Protein AF-A0A8R1IIX2-F1 (afdb_monomer_lite)

Organism: Caenorhabditis japonica (NCBI:txid281687)

Radius of gyration: 44.43 Å; chains: 1; bounding box: 89×77×137 Å

Structure (mmCIF, N/CA/C/O backbone):
data_AF-A0A8R1IIX2-F1
#
_entry.id   AF-A0A8R1IIX2-F1
#
loop_
_atom_site.group_PDB
_atom_site.id
_atom_site.type_symbol
_atom_site.label_atom_id
_atom_site.label_alt_id
_atom_site.label_comp_id
_atom_site.label_asym_id
_atom_site.label_entity_id
_atom_site.label_seq_id
_atom_site.pdbx_PDB_ins_code
_atom_site.Cartn_x
_atom_site.Cartn_y
_atom_site.Cartn_z
_atom_site.occupancy
_atom_site.B_iso_or_equiv
_atom_site.auth_seq_id
_atom_site.auth_comp_id
_atom_site.auth_asym_id
_atom_site.auth_atom_id
_atom_site.pdbx_PDB_model_num
ATOM 1 N N . MET A 1 1 ? -33.739 19.096 80.288 1.00 39.00 1 MET A N 1
ATOM 2 C CA . MET A 1 1 ? -35.092 18.681 80.718 1.00 39.00 1 MET A CA 1
ATOM 3 C C . MET A 1 1 ? -35.278 19.238 82.117 1.00 39.00 1 MET A C 1
ATOM 5 O O . MET A 1 1 ? -34.364 19.067 82.912 1.00 39.00 1 MET A O 1
ATOM 9 N N . LYS A 1 2 ? -36.347 20.003 82.364 1.00 39.97 2 LYS A N 1
ATOM 10 C CA . LYS A 1 2 ? -36.653 20.558 83.693 1.00 39.97 2 LYS A CA 1
ATOM 11 C C . LYS A 1 2 ? -37.083 19.410 84.621 1.00 39.97 2 LYS A C 1
ATOM 13 O O . LYS A 1 2 ? -37.755 18.491 84.154 1.00 39.97 2 LYS A O 1
ATOM 18 N N . SER A 1 3 ? -36.649 19.446 85.878 1.00 54.16 3 SER A N 1
ATOM 19 C CA . SER A 1 3 ? -36.977 18.450 86.903 1.00 54.16 3 SER A CA 1
ATOM 20 C C . SER A 1 3 ? -38.491 18.389 87.139 1.00 54.16 3 SER A C 1
ATOM 22 O O . SER A 1 3 ? -39.183 19.403 87.072 1.00 54.16 3 SER A O 1
ATOM 24 N N . SER A 1 4 ? -39.023 17.192 87.399 1.00 59.62 4 SER A N 1
ATOM 25 C CA . SER A 1 4 ? -40.440 17.025 87.754 1.00 59.62 4 SER A CA 1
ATOM 26 C C . SER A 1 4 ? -40.727 17.735 89.089 1.00 59.62 4 SER A C 1
ATOM 28 O O . SER A 1 4 ? -40.102 17.361 90.087 1.00 59.62 4 SER A O 1
ATOM 30 N N . PRO A 1 5 ? -41.676 18.690 89.152 1.00 67.56 5 PRO A N 1
ATOM 31 C CA . PRO A 1 5 ? -41.885 19.554 90.322 1.00 67.56 5 PRO A CA 1
ATOM 32 C C . PRO A 1 5 ? -42.318 18.795 91.588 1.00 67.56 5 PRO A C 1
ATOM 34 O O . PRO A 1 5 ? -42.125 19.279 92.694 1.00 67.56 5 PRO A O 1
ATOM 37 N N . HIS A 1 6 ? -42.835 17.572 91.447 1.00 75.44 6 HIS A N 1
ATOM 38 C CA . HIS A 1 6 ? -43.377 16.785 92.561 1.00 75.44 6 HIS A CA 1
ATOM 39 C C . HIS A 1 6 ? -42.350 15.920 93.320 1.00 75.44 6 HIS A C 1
ATOM 41 O O . HIS A 1 6 ? -42.716 15.264 94.292 1.00 75.44 6 HIS A O 1
ATOM 47 N N . ARG A 1 7 ? -41.072 15.875 92.907 1.00 79.69 7 ARG A N 1
ATOM 48 C CA . ARG A 1 7 ? -40.047 15.026 93.560 1.00 79.69 7 ARG A CA 1
ATOM 49 C C . ARG A 1 7 ? -39.812 15.346 95.047 1.00 79.69 7 ARG A C 1
ATOM 51 O O . ARG A 1 7 ? -39.809 14.392 95.823 1.00 79.69 7 ARG A O 1
ATOM 58 N N . PRO A 1 8 ? -39.678 16.620 95.468 1.00 80.44 8 PRO A N 1
ATOM 59 C CA . PRO A 1 8 ? -39.506 16.957 96.884 1.00 80.44 8 PRO A CA 1
ATOM 60 C C . PRO A 1 8 ? -40.723 16.554 97.727 1.00 80.44 8 PRO A C 1
ATOM 62 O O . PRO A 1 8 ? -40.580 16.022 98.825 1.00 80.44 8 PRO A O 1
ATOM 65 N N . SER A 1 9 ? -41.933 16.726 97.181 1.00 84.25 9 SER A N 1
ATOM 66 C CA . SER A 1 9 ? -43.183 16.336 97.844 1.00 84.25 9 SER A CA 1
ATOM 67 C C . SER A 1 9 ? -43.301 14.817 98.013 1.00 84.25 9 SER A C 1
ATOM 69 O O . SER A 1 9 ? -43.759 14.352 99.054 1.00 84.25 9 SER A O 1
ATOM 71 N N . ILE A 1 10 ? -42.856 14.033 97.022 1.00 84.81 10 ILE A N 1
ATOM 72 C CA . ILE A 1 10 ? -42.797 12.566 97.123 1.00 84.81 10 ILE A CA 1
ATOM 73 C C . ILE A 1 10 ? -41.802 12.141 98.209 1.00 84.81 10 ILE A C 1
ATOM 75 O O . ILE A 1 10 ? -42.107 11.236 98.982 1.00 84.81 10 ILE A O 1
ATOM 79 N N . GLU A 1 11 ? -40.635 12.786 98.287 1.00 84.31 11 GLU A N 1
ATOM 80 C CA . GLU A 1 11 ? -39.613 12.470 99.290 1.00 84.31 11 GLU A CA 1
ATOM 81 C C . GLU A 1 11 ? -40.092 12.750 100.717 1.00 84.31 11 GLU A C 1
ATOM 83 O O . GLU A 1 11 ? -39.952 11.891 101.587 1.00 84.31 11 GLU A O 1
ATOM 88 N N . LEU A 1 12 ? -40.719 13.908 100.940 1.00 85.06 12 LEU A N 1
ATOM 89 C CA . LEU A 1 12 ? -41.271 14.286 102.240 1.00 85.06 12 LEU A CA 1
ATOM 90 C C . LEU A 1 12 ? -42.354 13.303 102.707 1.00 85.06 12 LEU A C 1
ATOM 92 O O . LEU A 1 12 ? -42.329 12.845 103.848 1.00 85.06 12 LEU A O 1
ATOM 96 N N . LEU A 1 13 ? -43.302 12.960 101.829 1.00 86.75 13 LEU A N 1
ATOM 97 C CA . LEU A 1 13 ? -44.394 12.046 102.171 1.00 86.75 13 LEU A CA 1
ATOM 98 C C . LEU A 1 13 ? -43.898 10.611 102.384 1.00 86.75 13 LEU A C 1
ATOM 100 O O . LEU A 1 13 ? -44.394 9.921 103.271 1.00 86.75 13 LEU A O 1
ATOM 104 N N . PHE A 1 14 ? -42.892 10.175 101.624 1.00 84.94 14 PHE A N 1
ATOM 105 C CA . PHE A 1 14 ? -42.280 8.864 101.814 1.00 84.94 14 PHE A CA 1
ATOM 106 C C . PHE A 1 14 ? -41.492 8.779 103.134 1.00 84.94 14 PHE A C 1
ATOM 108 O O . PHE A 1 14 ? -41.632 7.796 103.856 1.00 84.94 14 PHE A O 1
ATOM 115 N N . LYS A 1 15 ? -40.741 9.829 103.509 1.00 83.69 15 LYS A N 1
ATOM 116 C CA . LYS A 1 15 ? -40.048 9.917 104.813 1.00 83.69 15 LYS A CA 1
ATOM 117 C C . LYS A 1 15 ? -41.010 9.966 106.010 1.00 83.69 15 LYS A C 1
ATOM 119 O O . LYS A 1 15 ? -40.634 9.549 107.096 1.00 83.69 15 LYS A O 1
ATOM 124 N N . ARG A 1 16 ? -42.260 10.404 105.810 1.00 84.44 16 ARG A N 1
ATOM 125 C CA . ARG A 1 16 ? -43.351 10.348 106.807 1.00 84.44 16 ARG A CA 1
ATOM 126 C C . ARG A 1 16 ? -44.047 8.977 106.904 1.00 84.44 16 ARG A C 1
ATOM 128 O O . ARG A 1 16 ? -45.066 8.870 107.575 1.00 84.44 16 ARG A O 1
ATOM 135 N N . GLY A 1 17 ? -43.537 7.944 106.229 1.00 81.56 17 GLY A N 1
ATOM 136 C CA . GLY A 1 17 ? -44.034 6.567 106.340 1.00 81.56 17 GLY A CA 1
ATOM 137 C C . GLY A 1 17 ? -45.196 6.208 105.408 1.00 81.56 17 GLY A C 1
ATOM 138 O O . GLY A 1 17 ? -45.752 5.118 105.521 1.00 81.56 17 GLY A O 1
ATOM 139 N N . LEU A 1 18 ? -45.572 7.079 104.463 1.00 85.00 18 LEU A N 1
ATOM 140 C CA . LEU A 1 18 ? -46.674 6.790 103.545 1.00 85.00 18 LEU A CA 1
ATOM 141 C C . LEU A 1 18 ? -46.284 5.818 102.421 1.00 85.00 18 LEU A C 1
ATOM 143 O O . LEU A 1 18 ? -45.239 5.943 101.779 1.00 85.00 18 LEU A O 1
ATOM 147 N N . GLY A 1 19 ? -47.190 4.883 102.117 1.00 83.06 19 GLY A N 1
ATOM 148 C CA . GLY A 1 19 ? -47.050 3.946 101.002 1.00 83.06 19 GLY A CA 1
ATOM 149 C C . GLY A 1 19 ? -47.134 4.623 99.626 1.00 83.06 19 GLY A C 1
ATOM 150 O O . GLY A 1 19 ? -47.842 5.609 99.428 1.00 83.06 19 GLY A O 1
ATOM 151 N N . SER A 1 20 ? -46.445 4.070 98.621 1.00 84.50 20 SER A N 1
ATOM 152 C CA . SER A 1 20 ? -46.339 4.684 97.282 1.00 84.50 20 SER A CA 1
ATOM 153 C C . SER A 1 20 ? -47.679 4.855 96.547 1.00 84.50 20 SER A C 1
ATOM 155 O O . SER A 1 20 ? -47.812 5.774 95.740 1.00 84.50 20 SER A O 1
ATOM 157 N N . ALA A 1 21 ? -48.672 3.999 96.813 1.00 82.31 21 ALA A N 1
ATOM 158 C CA . ALA A 1 21 ? -50.019 4.133 96.250 1.00 82.31 21 ALA A CA 1
ATOM 159 C C . ALA A 1 21 ? -50.802 5.297 96.888 1.00 82.31 21 ALA A C 1
ATOM 161 O O . ALA A 1 21 ? -51.534 6.006 96.198 1.00 82.31 21 ALA A O 1
ATOM 162 N N . GLU A 1 22 ? -50.594 5.542 98.184 1.00 84.12 22 GLU A N 1
ATOM 163 C CA . GLU A 1 22 ? -51.195 6.664 98.909 1.00 84.12 22 GLU A CA 1
ATOM 164 C C . GLU A 1 22 ? -50.636 8.004 98.419 1.00 84.12 22 GLU A C 1
ATOM 166 O O . GLU A 1 22 ? -51.379 8.940 98.129 1.00 84.12 22 GLU A O 1
ATOM 171 N N . ILE A 1 23 ? -49.311 8.073 98.260 1.00 87.19 23 ILE A N 1
ATOM 172 C CA . ILE A 1 23 ? -48.611 9.266 97.771 1.00 87.19 23 ILE A CA 1
ATOM 173 C C . ILE A 1 23 ? -49.069 9.616 96.347 1.00 87.19 23 ILE A C 1
ATOM 175 O O . ILE A 1 23 ? -49.278 10.789 96.041 1.00 87.19 23 ILE A O 1
ATOM 179 N N . ALA A 1 24 ? -49.273 8.610 95.488 1.00 85.44 24 ALA A N 1
ATOM 180 C CA . ALA A 1 24 ? -49.769 8.806 94.125 1.00 85.44 24 ALA A CA 1
ATOM 181 C C . ALA A 1 24 ? -51.189 9.394 94.093 1.00 85.44 24 ALA A C 1
ATOM 183 O O . ALA A 1 24 ? -51.447 10.301 93.303 1.00 85.44 24 ALA A O 1
ATOM 184 N N . ARG A 1 25 ? -52.081 8.933 94.985 1.00 85.94 25 ARG A N 1
ATOM 185 C CA . ARG A 1 25 ? -53.437 9.486 95.133 1.00 85.94 25 ARG A CA 1
ATOM 186 C C . ARG A 1 25 ? -53.416 10.924 95.656 1.00 85.94 25 ARG A C 1
ATOM 188 O O . ARG A 1 25 ? -54.054 11.784 95.060 1.00 85.94 25 ARG A O 1
ATOM 195 N N . ARG A 1 26 ? -52.644 11.207 96.714 1.00 85.31 26 ARG A N 1
ATOM 196 C CA . ARG A 1 26 ? -52.563 12.548 97.331 1.00 85.31 26 ARG A CA 1
ATOM 197 C C . ARG A 1 26 ? -51.980 13.615 96.414 1.00 85.31 26 ARG A C 1
ATOM 199 O O . ARG A 1 26 ? -52.417 14.756 96.459 1.00 85.31 26 ARG A O 1
ATOM 206 N N . LEU A 1 27 ? -50.987 13.253 95.608 1.00 84.12 27 LEU A N 1
ATOM 207 C CA . LEU A 1 27 ? -50.328 14.187 94.697 1.00 84.12 27 LEU A CA 1
ATOM 208 C C . LEU A 1 27 ? -50.939 14.188 93.285 1.00 84.12 27 LEU A C 1
ATOM 210 O O . LEU A 1 27 ? -50.438 14.915 92.437 1.00 84.12 27 LEU A O 1
ATOM 214 N N . GLN A 1 28 ? -51.978 13.380 93.026 1.00 84.31 28 GLN A N 1
ATOM 215 C CA . GLN A 1 28 ? -52.612 13.203 91.709 1.00 84.31 28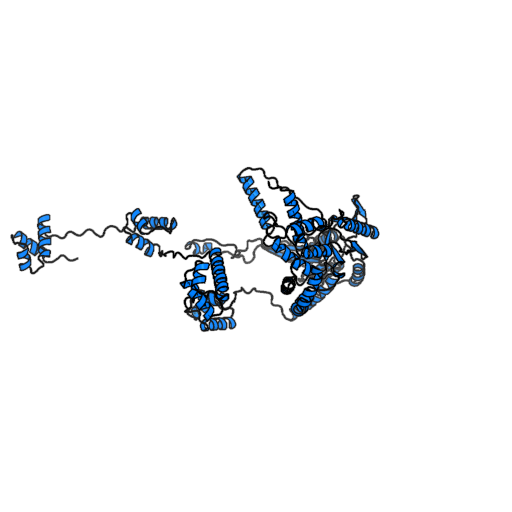 GLN A CA 1
ATOM 216 C C . GLN A 1 28 ? -51.607 12.952 90.566 1.00 84.31 28 GLN A C 1
ATOM 218 O O . GLN A 1 28 ? -51.692 13.522 89.480 1.00 84.31 28 GLN A O 1
ATOM 223 N N . ILE A 1 29 ? -50.629 12.075 90.801 1.00 83.06 29 ILE A N 1
ATOM 224 C CA . ILE A 1 29 ? -49.585 11.727 89.824 1.00 83.06 29 ILE A CA 1
ATOM 225 C C . ILE A 1 29 ? -49.509 10.219 89.609 1.00 83.06 29 ILE A C 1
ATOM 227 O O . ILE A 1 29 ? -49.913 9.428 90.459 1.00 83.06 29 ILE A O 1
ATOM 231 N N . SER A 1 30 ? -48.944 9.800 88.471 1.00 80.69 30 SER A N 1
ATOM 232 C CA . SER A 1 30 ? -48.867 8.375 88.137 1.00 80.69 30 SER A CA 1
ATOM 233 C C . SER A 1 30 ? -48.138 7.570 89.222 1.00 80.69 30 SER A C 1
ATOM 235 O O . SER A 1 30 ? -47.051 7.937 89.688 1.00 80.69 30 SER A O 1
ATOM 237 N N . SER A 1 31 ? -48.700 6.416 89.580 1.00 78.25 31 SER A N 1
ATOM 238 C CA . SER A 1 31 ? -48.116 5.503 90.567 1.00 78.25 31 SER A CA 1
ATOM 239 C C . SER A 1 31 ? -46.761 4.939 90.118 1.00 78.25 31 SER A C 1
ATOM 241 O O . SER A 1 31 ? -45.930 4.588 90.957 1.00 78.25 31 SER A O 1
ATOM 243 N N . SER A 1 32 ? -46.486 4.906 88.810 1.00 77.56 32 SER A N 1
ATOM 244 C CA . SER A 1 32 ? -45.154 4.628 88.257 1.00 77.56 32 SER A CA 1
ATOM 245 C C . SER A 1 32 ? -44.137 5.726 88.570 1.00 77.56 32 SER A C 1
ATOM 247 O O . SER A 1 32 ? -42.996 5.418 88.906 1.00 77.56 32 SER A O 1
ATOM 249 N N . THR A 1 33 ? -44.535 7.001 88.513 1.00 78.31 33 THR A N 1
ATOM 250 C CA . THR A 1 33 ? -43.649 8.130 88.834 1.00 78.31 33 THR A CA 1
ATOM 251 C C . THR A 1 33 ? -43.242 8.083 90.304 1.00 78.31 33 THR A C 1
ATOM 253 O O . THR A 1 33 ? -42.055 8.178 90.609 1.00 78.31 33 THR A O 1
ATOM 256 N N . VAL A 1 34 ? -44.202 7.850 91.205 1.00 82.44 34 VAL A N 1
ATOM 257 C CA . VAL A 1 34 ? -43.934 7.733 92.647 1.00 82.44 34 VAL A CA 1
ATOM 258 C C . VAL A 1 34 ? -43.027 6.545 92.946 1.00 82.44 34 VAL A C 1
ATOM 260 O O . VAL A 1 34 ? -42.025 6.711 93.637 1.00 82.44 34 VAL A O 1
ATOM 263 N N . ARG A 1 35 ? -43.305 5.364 92.375 1.00 82.12 35 ARG A N 1
ATOM 264 C CA . ARG A 1 35 ? -42.457 4.174 92.564 1.00 82.12 35 ARG A CA 1
ATOM 265 C C . ARG A 1 35 ? -41.021 4.395 92.099 1.00 82.12 35 ARG A C 1
ATOM 267 O O . ARG A 1 35 ? -40.097 4.005 92.805 1.00 82.12 35 ARG A O 1
ATOM 274 N N . ASN A 1 36 ? -40.820 5.056 90.961 1.00 78.62 36 ASN A N 1
ATOM 275 C CA . ASN A 1 36 ? -39.481 5.335 90.441 1.00 78.62 36 ASN A CA 1
ATOM 276 C C . ASN A 1 36 ? -38.691 6.299 91.339 1.00 78.62 36 ASN A C 1
ATOM 278 O O . ASN A 1 36 ? -37.487 6.119 91.520 1.00 78.62 36 ASN A O 1
ATOM 282 N N . VAL A 1 37 ? -39.358 7.303 91.918 1.00 80.12 37 VAL A N 1
ATOM 283 C CA . VAL A 1 37 ? -38.728 8.255 92.846 1.00 80.12 37 VAL A CA 1
ATOM 284 C C . VAL A 1 37 ? -38.450 7.595 94.200 1.00 80.12 37 VAL A C 1
ATOM 286 O O . VAL A 1 37 ? -37.336 7.701 94.697 1.00 80.12 37 VAL A O 1
ATOM 289 N N . VAL A 1 38 ? -39.393 6.825 94.751 1.00 82.94 38 VAL A N 1
ATOM 290 C CA . VAL A 1 38 ? -39.204 6.067 96.002 1.00 82.94 38 VAL A CA 1
ATOM 291 C C . VAL A 1 38 ? -38.089 5.027 95.873 1.00 82.94 38 VAL A C 1
ATOM 293 O O . VAL A 1 38 ? -37.267 4.895 96.775 1.00 82.94 38 VAL A O 1
ATOM 296 N N . ALA A 1 39 ? -37.999 4.320 94.744 1.00 81.75 39 ALA A N 1
ATOM 297 C CA . ALA A 1 39 ? -36.899 3.393 94.481 1.00 81.75 39 ALA A CA 1
ATOM 298 C C . ALA A 1 39 ? -35.542 4.113 94.394 1.00 81.75 39 ALA A C 1
ATOM 300 O O . ALA A 1 39 ? -34.527 3.570 94.829 1.00 81.75 39 ALA A O 1
ATOM 301 N N . ALA A 1 40 ? -35.512 5.340 93.861 1.00 74.50 40 ALA A N 1
ATOM 302 C CA . ALA A 1 40 ? -34.307 6.163 93.857 1.00 74.50 40 ALA A CA 1
ATOM 303 C C . ALA A 1 40 ? -33.915 6.613 95.277 1.00 74.50 40 ALA A C 1
ATOM 305 O O . ALA A 1 40 ? -32.749 6.451 95.630 1.00 74.50 40 ALA A O 1
ATOM 306 N N . ILE A 1 41 ? -34.880 7.056 96.096 1.00 81.38 41 ILE A N 1
ATOM 307 C CA . ILE A 1 41 ? -34.666 7.438 97.504 1.00 81.38 41 ILE A CA 1
ATOM 308 C C . ILE A 1 41 ? -34.152 6.244 98.314 1.00 81.38 41 ILE A C 1
ATOM 310 O O . ILE A 1 41 ? -33.131 6.357 98.980 1.00 81.38 41 ILE A O 1
ATOM 314 N N . LYS A 1 42 ? -34.781 5.066 98.201 1.00 81.94 42 LYS A N 1
ATOM 315 C CA . LYS A 1 42 ? -34.324 3.842 98.888 1.00 81.94 42 LYS A CA 1
ATOM 316 C C . LYS A 1 42 ? -32.896 3.442 98.512 1.00 81.94 42 LYS A C 1
ATOM 318 O O . LYS A 1 42 ? -32.199 2.847 99.321 1.00 81.94 42 LYS A O 1
ATOM 323 N N . LYS A 1 43 ? -32.466 3.740 97.282 1.00 76.75 43 LYS A N 1
ATOM 324 C CA . LYS A 1 43 ? -31.140 3.363 96.780 1.00 76.75 43 LYS A CA 1
ATOM 325 C C . LYS A 1 43 ? -30.044 4.384 97.112 1.00 76.75 43 LYS A C 1
ATOM 327 O O . LYS A 1 43 ? -28.878 4.009 97.103 1.00 76.75 43 LYS A O 1
ATOM 332 N N . ARG A 1 44 ? -30.383 5.664 97.307 1.00 73.31 44 ARG A N 1
ATOM 333 C CA . ARG A 1 44 ? -29.397 6.764 97.388 1.00 73.31 44 ARG A CA 1
ATOM 334 C C . ARG A 1 44 ? -29.574 7.721 98.570 1.00 73.31 44 ARG A C 1
ATOM 336 O O . ARG A 1 44 ? -28.688 8.529 98.795 1.00 73.31 44 ARG A O 1
ATOM 343 N N . GLY A 1 45 ? -30.680 7.643 99.305 1.00 73.00 45 GLY A N 1
ATOM 344 C CA . GLY A 1 45 ? -30.979 8.503 100.457 1.00 73.00 45 GLY A CA 1
ATOM 345 C C . GLY A 1 45 ? -31.718 9.811 100.134 1.00 73.00 45 GLY A C 1
ATOM 346 O O . GLY A 1 45 ? -32.288 10.409 101.047 1.00 73.00 45 GLY A O 1
ATOM 347 N N . ASP A 1 46 ? -31.782 10.224 98.861 1.00 74.56 46 ASP A N 1
ATOM 348 C CA . ASP A 1 46 ? -32.451 11.456 98.409 1.00 74.56 46 ASP A CA 1
ATOM 349 C C . ASP A 1 46 ? -33.212 11.282 97.073 1.00 74.56 46 ASP A C 1
ATOM 351 O O . ASP A 1 46 ? -33.069 10.272 96.371 1.00 74.56 46 ASP A O 1
ATOM 355 N N . ALA A 1 47 ? -34.049 12.262 96.706 1.00 69.81 47 ALA A N 1
ATOM 356 C CA . ALA A 1 47 ? -34.794 12.271 95.440 1.00 69.81 47 ALA A CA 1
ATOM 357 C C . ALA A 1 47 ? -34.092 13.015 94.283 1.00 69.81 47 ALA A C 1
ATOM 359 O O . ALA A 1 47 ? -34.729 13.292 93.250 1.00 69.81 47 ALA A O 1
ATOM 360 N N . SER A 1 48 ? -32.802 13.342 94.415 1.00 68.50 48 SER A N 1
ATOM 361 C CA . SER A 1 48 ? -32.068 14.169 93.452 1.00 68.50 48 SER A CA 1
ATOM 362 C C . SER A 1 48 ? -31.954 13.516 92.059 1.00 68.50 48 SER A C 1
ATOM 364 O O . SER A 1 48 ? -31.946 12.288 91.880 1.00 68.50 48 SER A O 1
ATOM 366 N N . GLU A 1 49 ? -31.934 14.340 91.002 1.00 62.56 49 GLU A N 1
ATOM 367 C CA . GLU A 1 49 ? -31.730 13.853 89.633 1.00 62.56 49 GLU A CA 1
ATOM 368 C C . GLU A 1 49 ? -30.252 13.607 89.333 1.00 62.56 49 GLU A C 1
ATOM 370 O O . GLU A 1 49 ? -29.424 14.509 89.393 1.00 62.56 49 GLU A O 1
ATOM 375 N N . VAL A 1 50 ? -29.935 12.393 88.877 1.00 59.00 50 VAL A N 1
ATOM 376 C CA . VAL A 1 50 ? -28.643 12.114 88.244 1.00 59.00 50 VAL A CA 1
ATOM 377 C C . VAL A 1 50 ? -28.675 12.692 86.836 1.00 59.00 50 VAL A C 1
ATOM 379 O O . VAL A 1 50 ? -29.482 12.264 86.003 1.00 59.00 50 VAL A O 1
ATOM 382 N N . LYS A 1 51 ? -27.767 13.633 86.546 1.00 49.31 51 LYS A N 1
ATOM 383 C CA . LYS A 1 51 ? -27.451 14.022 85.167 1.00 49.31 51 LYS A CA 1
ATOM 384 C C . LYS A 1 51 ? -27.057 12.754 84.410 1.00 49.31 51 LYS A C 1
ATOM 386 O O . LYS A 1 51 ? -25.997 12.186 84.659 1.00 49.31 51 LYS A O 1
ATOM 391 N N . LYS A 1 52 ? -27.909 12.296 83.486 1.00 46.75 52 LYS A N 1
ATOM 392 C CA . LYS A 1 52 ? -27.526 11.235 82.548 1.00 46.75 52 LYS A CA 1
ATOM 393 C C . LYS A 1 52 ? -26.280 11.711 81.805 1.00 46.75 52 LYS A C 1
ATOM 395 O O . LYS A 1 52 ? -26.302 12.777 81.186 1.00 46.75 52 LYS A O 1
ATOM 400 N N . SER A 1 53 ? -25.204 10.936 81.899 1.00 40.19 53 SER A N 1
ATOM 401 C CA . SER A 1 53 ? -23.996 11.143 81.112 1.00 40.19 53 SER A CA 1
ATOM 402 C C . SER A 1 53 ? -24.368 11.213 79.629 1.00 40.19 53 SER A C 1
ATOM 404 O O . SER A 1 53 ? -25.238 10.485 79.142 1.00 40.19 53 SER A O 1
ATOM 406 N N . GLY A 1 54 ? -23.768 12.174 78.928 1.00 44.12 54 GLY A N 1
ATOM 407 C CA . GLY A 1 54 ? -24.048 12.446 77.525 1.00 44.12 54 GLY A CA 1
ATOM 408 C C . GLY A 1 54 ? -23.877 11.220 76.622 1.00 44.12 54 GLY A C 1
ATOM 409 O O . GLY A 1 54 ? -23.198 10.249 76.950 1.00 44.12 54 GLY A O 1
ATOM 410 N N . ARG A 1 55 ? -24.516 11.309 75.452 1.00 39.19 55 ARG A N 1
ATOM 411 C CA . ARG A 1 55 ? -24.487 10.345 74.343 1.00 39.19 55 ARG A CA 1
ATOM 412 C C . ARG A 1 55 ? -23.086 9.721 74.157 1.00 39.19 55 ARG A C 1
ATOM 414 O O . ARG A 1 55 ? -22.111 10.473 74.132 1.00 39.19 55 ARG A O 1
ATOM 421 N N . PRO A 1 56 ? -22.966 8.392 73.966 1.00 41.09 56 PRO A N 1
ATOM 422 C CA . PRO A 1 56 ? -21.666 7.745 73.792 1.00 41.09 56 PRO A CA 1
ATOM 423 C C . PRO A 1 56 ? -20.871 8.376 72.637 1.00 41.09 56 PRO A C 1
ATOM 425 O O . PRO A 1 56 ? -21.445 8.741 71.605 1.00 41.09 56 PRO A O 1
ATOM 428 N N . ARG A 1 57 ? -19.549 8.515 72.839 1.00 45.03 57 ARG A N 1
ATOM 429 C CA . ARG A 1 57 ? -18.579 9.109 71.899 1.00 45.03 57 ARG A CA 1
ATOM 430 C C . ARG A 1 57 ? -18.840 8.628 70.467 1.00 45.03 57 ARG A C 1
ATOM 432 O O . ARG A 1 57 ? -18.957 7.432 70.209 1.00 45.03 57 ARG A O 1
ATOM 439 N N . SER A 1 58 ? -18.925 9.563 69.520 1.00 50.41 58 SER A N 1
ATOM 440 C CA . SER A 1 58 ? -19.220 9.241 68.125 1.00 50.41 58 SER A CA 1
ATOM 441 C C . SER A 1 58 ? -18.149 8.320 67.532 1.00 50.41 58 SER A C 1
ATOM 443 O O . SER A 1 58 ? -16.989 8.704 67.398 1.00 50.41 58 SER A O 1
ATOM 445 N N . VAL A 1 59 ? -18.561 7.140 67.080 1.00 61.62 59 VAL A N 1
ATOM 446 C CA . VAL A 1 59 ? -17.716 6.142 66.399 1.00 61.62 59 VAL A CA 1
ATOM 447 C C . VAL A 1 59 ? -17.201 6.635 65.021 1.00 61.62 59 VAL A C 1
ATOM 449 O O . VAL A 1 59 ? -16.329 6.021 64.402 1.00 61.62 59 VAL A O 1
ATOM 452 N N . ASN A 1 60 ? -17.692 7.785 64.534 1.00 65.62 60 ASN A N 1
ATOM 453 C CA . ASN A 1 60 ? -17.311 8.404 63.260 1.00 65.62 60 ASN A CA 1
ATOM 454 C C . ASN A 1 60 ? -16.052 9.303 63.359 1.00 65.62 60 ASN A C 1
ATOM 456 O O . ASN A 1 60 ? -16.103 10.508 63.085 1.00 65.62 60 ASN A O 1
ATOM 460 N N . THR A 1 61 ? -14.914 8.715 63.739 1.00 73.19 61 THR A N 1
ATOM 461 C CA . THR A 1 61 ? -13.619 9.420 63.802 1.00 73.19 61 THR A CA 1
ATOM 462 C C . THR A 1 61 ? -12.940 9.524 62.430 1.00 73.19 61 THR A C 1
ATOM 464 O O . THR A 1 61 ? -13.214 8.741 61.515 1.00 73.19 61 THR A O 1
ATOM 467 N N . ARG A 1 62 ? -11.994 10.466 62.283 1.00 75.00 62 ARG A N 1
ATOM 468 C CA . ARG A 1 62 ? -11.171 10.625 61.067 1.00 75.00 62 ARG A CA 1
ATOM 469 C C . ARG A 1 62 ? -10.432 9.329 60.697 1.00 75.00 62 ARG A C 1
ATOM 471 O O . ARG A 1 62 ? -10.380 8.980 59.518 1.00 75.00 62 ARG A O 1
ATOM 478 N N . ASN A 1 63 ? -9.948 8.586 61.695 1.00 77.69 63 ASN A N 1
ATOM 479 C CA . ASN A 1 63 ? -9.285 7.294 61.501 1.00 77.69 63 ASN A CA 1
ATOM 480 C C . ASN A 1 63 ? -10.258 6.221 61.003 1.00 77.69 63 ASN A C 1
ATOM 482 O O . ASN A 1 63 ? -9.959 5.542 60.022 1.00 77.69 63 ASN A O 1
ATOM 486 N N . THR A 1 64 ? -11.456 6.126 61.590 1.00 78.06 64 THR A N 1
ATOM 487 C CA . THR A 1 64 ? -12.494 5.189 61.130 1.00 78.06 64 THR A CA 1
ATOM 488 C C . THR A 1 64 ? -12.869 5.455 59.667 1.00 78.06 64 THR A C 1
ATOM 490 O O . THR A 1 64 ? -12.935 4.520 58.865 1.00 78.06 64 THR A O 1
ATOM 493 N N . ARG A 1 65 ? -13.025 6.730 59.269 1.00 82.00 65 ARG A N 1
ATOM 494 C CA . ARG A 1 65 ? -13.281 7.111 57.863 1.00 82.00 65 ARG A CA 1
ATOM 495 C C . ARG A 1 65 ? -12.127 6.717 56.941 1.00 82.00 65 ARG A C 1
ATOM 497 O O . ARG A 1 65 ? -12.368 6.198 55.852 1.00 82.00 65 ARG A O 1
ATOM 504 N N . ALA A 1 66 ? -10.882 6.934 57.368 1.00 83.12 66 ALA A N 1
ATOM 505 C CA . ALA A 1 66 ? -9.697 6.584 56.588 1.00 83.12 66 ALA A CA 1
ATOM 506 C C . ALA A 1 66 ? -9.560 5.065 56.381 1.00 83.12 66 ALA A C 1
ATOM 508 O O . ALA A 1 66 ? -9.261 4.625 55.269 1.00 83.12 66 ALA A O 1
ATOM 509 N N . ILE A 1 67 ? -9.834 4.261 57.415 1.00 83.81 67 ILE A N 1
ATOM 510 C CA . ILE A 1 67 ? -9.797 2.793 57.347 1.00 83.81 67 ILE A CA 1
ATOM 511 C C . ILE A 1 67 ? -10.885 2.268 56.404 1.00 83.81 67 ILE A C 1
ATOM 513 O O . ILE A 1 67 ? -10.585 1.471 55.512 1.00 83.81 67 ILE A O 1
ATOM 517 N N . ILE A 1 68 ? -12.124 2.755 56.543 1.00 82.94 68 ILE A N 1
ATOM 518 C CA . ILE A 1 68 ? -13.241 2.391 55.656 1.00 82.94 68 ILE A CA 1
ATOM 519 C C . ILE A 1 68 ? -12.902 2.745 54.202 1.00 82.94 68 ILE A C 1
ATOM 521 O O . ILE A 1 68 ? -13.040 1.903 53.314 1.00 82.94 68 ILE A O 1
ATOM 525 N N . LYS A 1 69 ? -12.369 3.949 53.951 1.00 83.25 69 LYS A N 1
ATOM 526 C CA . LYS A 1 69 ? -11.962 4.385 52.607 1.00 83.25 69 LYS A CA 1
ATOM 527 C C . LYS A 1 69 ? -10.872 3.486 52.011 1.00 83.25 69 LYS A C 1
ATOM 529 O O . LYS A 1 69 ? -11.004 3.062 50.867 1.00 83.25 69 LYS A O 1
ATOM 534 N N . LYS A 1 70 ? -9.824 3.154 52.777 1.00 84.56 70 LYS A N 1
ATOM 535 C CA . LYS A 1 70 ? -8.742 2.257 52.321 1.00 84.56 70 LYS A CA 1
ATOM 536 C C . LYS A 1 70 ? -9.251 0.845 52.010 1.00 84.56 70 LYS A C 1
ATOM 538 O O . LYS A 1 70 ? -8.824 0.261 51.018 1.00 84.56 70 LYS A O 1
ATOM 543 N N . ARG A 1 71 ? -10.172 0.302 52.818 1.00 83.44 71 ARG A N 1
ATOM 544 C CA . ARG A 1 71 ? -10.756 -1.032 52.585 1.00 83.44 71 ARG A CA 1
ATOM 545 C C . ARG A 1 71 ? -11.607 -1.081 51.317 1.00 83.44 71 ARG A C 1
ATOM 547 O O . ARG A 1 71 ? -11.462 -2.027 50.554 1.00 83.44 71 ARG A O 1
ATOM 554 N N . ILE A 1 72 ? -12.420 -0.052 51.067 1.00 81.94 72 ILE A N 1
ATOM 555 C CA . ILE A 1 72 ? -13.232 0.044 49.841 1.00 81.94 72 ILE A CA 1
ATOM 556 C C . ILE A 1 72 ? -12.346 0.167 48.597 1.00 81.94 72 ILE A C 1
ATOM 558 O O . ILE A 1 72 ? -12.631 -0.467 47.592 1.00 81.94 72 ILE A O 1
ATOM 562 N N . ILE A 1 73 ? -11.258 0.944 48.664 1.00 78.44 73 ILE A N 1
ATOM 563 C CA . ILE A 1 73 ? -10.317 1.076 47.538 1.00 78.44 73 ILE A CA 1
ATOM 564 C C . ILE A 1 73 ? -9.612 -0.254 47.236 1.00 78.44 73 ILE A C 1
ATOM 566 O O . ILE A 1 73 ? -9.382 -0.564 46.073 1.00 78.44 73 ILE A O 1
ATOM 570 N N . ARG A 1 74 ? -9.268 -1.044 48.262 1.00 78.81 74 ARG A N 1
ATOM 571 C CA . ARG A 1 74 ? -8.627 -2.357 48.071 1.00 78.81 74 ARG A CA 1
ATOM 572 C C . ARG A 1 74 ? -9.574 -3.424 47.528 1.00 78.81 74 ARG A C 1
ATOM 574 O O . ARG A 1 74 ? -9.122 -4.302 46.805 1.00 78.81 74 ARG A O 1
ATOM 581 N N . ASN A 1 75 ? -10.843 -3.401 47.925 1.00 78.50 75 ASN A N 1
ATOM 582 C CA . ASN A 1 75 ? -11.838 -4.373 47.488 1.00 78.50 75 ASN A CA 1
ATOM 583 C C . ASN A 1 75 ? -13.221 -3.712 47.459 1.00 78.50 75 ASN A C 1
ATOM 585 O O . ASN A 1 75 ? -13.889 -3.575 48.487 1.00 78.50 75 ASN A O 1
ATOM 589 N N . ASP A 1 76 ? -13.649 -3.311 46.268 1.00 70.94 76 ASP A N 1
ATOM 590 C CA . ASP A 1 76 ? -14.929 -2.645 46.025 1.00 70.94 76 ASP A CA 1
ATOM 591 C C . ASP A 1 76 ? -16.136 -3.606 46.085 1.00 70.94 76 ASP A C 1
ATOM 593 O O . ASP A 1 76 ? -17.281 -3.157 46.166 1.00 70.94 76 ASP A O 1
ATOM 597 N N . GLY A 1 77 ? -15.891 -4.921 46.131 1.00 70.25 77 GLY A N 1
ATOM 598 C CA . GLY A 1 77 ? -16.891 -5.974 46.329 1.00 70.25 77 GLY A CA 1
ATOM 599 C C . GLY A 1 77 ? -17.178 -6.330 47.795 1.00 70.25 77 GLY A C 1
ATOM 600 O O . GLY A 1 77 ? -17.999 -7.213 48.063 1.00 70.25 77 GLY A O 1
ATOM 601 N N . LEU A 1 78 ? -16.519 -5.685 48.765 1.00 76.69 78 LEU A N 1
ATOM 602 C CA . LEU A 1 78 ? -16.661 -6.019 50.186 1.00 76.69 78 LEU A CA 1
ATOM 603 C C . LEU A 1 78 ? -18.041 -5.608 50.737 1.00 76.69 78 LEU A C 1
ATOM 605 O O . LEU A 1 78 ? -18.466 -4.459 50.604 1.00 76.69 78 LEU A O 1
ATOM 609 N N . SER A 1 79 ? -18.741 -6.522 51.420 1.00 80.19 79 SER A N 1
ATOM 610 C CA . SER A 1 79 ? -20.058 -6.205 51.988 1.00 80.19 79 SER A CA 1
ATOM 611 C C . SER A 1 79 ? -19.952 -5.246 53.183 1.00 80.19 79 SER A C 1
ATOM 613 O O . SER A 1 79 ? -19.076 -5.381 54.042 1.00 80.19 79 SER A O 1
ATOM 615 N N . LEU A 1 80 ? -20.896 -4.301 53.283 1.00 80.50 80 LEU A N 1
ATOM 616 C CA . LEU A 1 80 ? -20.969 -3.362 54.413 1.00 80.50 80 LEU A CA 1
ATOM 617 C C . LEU A 1 80 ? -21.138 -4.084 55.761 1.00 80.50 80 LEU A C 1
ATOM 619 O O . LEU A 1 80 ? -20.631 -3.605 56.769 1.00 80.50 80 LEU A O 1
ATOM 623 N N . ASN A 1 81 ? 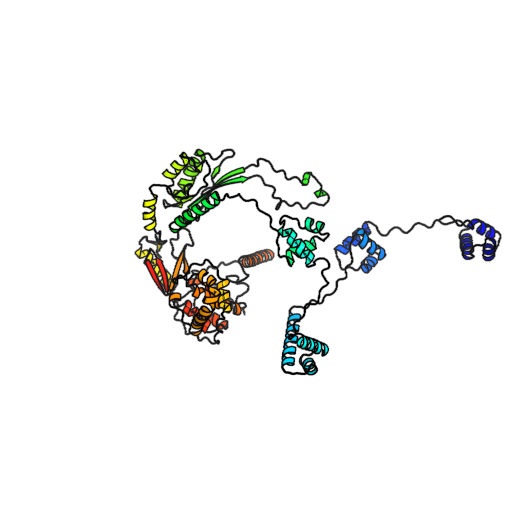-21.800 -5.247 55.776 1.00 79.44 81 ASN A N 1
ATOM 624 C CA . ASN A 1 81 ? -21.966 -6.073 56.977 1.00 79.44 81 ASN A CA 1
ATOM 625 C C . ASN A 1 81 ? -20.633 -6.652 57.452 1.00 79.44 81 ASN A C 1
ATOM 627 O O . ASN A 1 81 ? -20.308 -6.569 58.632 1.00 79.44 81 ASN A O 1
ATOM 631 N N . ARG A 1 82 ? -19.838 -7.190 56.521 1.00 81.44 82 ARG A N 1
ATOM 632 C CA . ARG A 1 82 ? -18.513 -7.737 56.829 1.00 81.44 82 ARG A CA 1
ATOM 633 C C . ARG A 1 82 ? -17.573 -6.634 57.306 1.00 81.44 82 ARG A C 1
ATOM 635 O O . ARG A 1 82 ? -16.828 -6.829 58.258 1.00 81.44 82 ARG A O 1
ATOM 642 N N . MET A 1 83 ? -17.664 -5.454 56.693 1.00 82.75 83 MET A N 1
ATOM 643 C CA . MET A 1 83 ? -16.889 -4.282 57.094 1.00 82.75 83 MET A CA 1
ATOM 644 C C . MET A 1 83 ? -17.258 -3.785 58.496 1.00 82.75 83 MET A C 1
ATOM 646 O O . MET A 1 83 ? -16.365 -3.455 59.267 1.00 82.75 83 MET A O 1
ATOM 650 N N . ALA A 1 84 ? -18.551 -3.761 58.827 1.00 82.38 84 ALA A N 1
ATOM 651 C CA . ALA A 1 84 ? -19.057 -3.379 60.143 1.00 82.38 84 ALA A CA 1
ATOM 652 C C . ALA A 1 84 ? -18.601 -4.356 61.239 1.00 82.38 84 ALA A C 1
ATOM 654 O O . ALA A 1 84 ? -18.034 -3.928 62.241 1.00 82.38 84 ALA A O 1
ATOM 655 N N . SER A 1 85 ? -18.757 -5.662 60.993 1.00 81.62 85 SER A N 1
ATOM 656 C CA . SER A 1 85 ? -18.322 -6.731 61.902 1.00 81.62 85 SER A CA 1
ATOM 657 C C . SER A 1 85 ? -16.817 -6.672 62.182 1.00 81.62 85 SER A C 1
ATOM 659 O O . SER A 1 85 ? -16.409 -6.630 63.336 1.00 81.62 85 SER A O 1
ATOM 661 N N . GLN A 1 86 ? -15.985 -6.550 61.143 1.00 80.06 86 GLN A N 1
ATOM 662 C CA . GLN A 1 86 ? -14.524 -6.496 61.290 1.00 80.06 86 GLN A CA 1
ATOM 663 C C . GLN A 1 86 ? -13.991 -5.215 61.942 1.00 80.06 86 GLN A C 1
ATOM 665 O O . GLN A 1 86 ? -12.808 -5.149 62.266 1.00 80.06 86 GLN A O 1
ATOM 670 N N . LEU A 1 87 ? -14.797 -4.158 62.014 1.00 77.94 87 LEU A N 1
ATOM 671 C CA . LEU A 1 87 ? -14.416 -2.896 62.645 1.00 77.94 87 LEU A CA 1
ATOM 672 C C . LEU A 1 87 ? -15.040 -2.743 64.038 1.00 77.94 87 LEU A C 1
ATOM 674 O O . LEU A 1 87 ? -14.731 -1.767 64.710 1.00 77.94 87 LEU A O 1
ATOM 678 N N . GLY A 1 88 ? -15.911 -3.667 64.464 1.00 77.19 88 GLY A N 1
ATOM 679 C CA . GLY A 1 88 ? -16.630 -3.562 65.735 1.00 77.19 88 GLY A CA 1
ATOM 680 C C . GLY A 1 88 ? -17.575 -2.357 65.800 1.00 77.19 88 GLY A C 1
ATOM 681 O O . GLY A 1 88 ? -17.816 -1.814 66.872 1.00 77.19 88 GLY A O 1
ATOM 682 N N . ILE A 1 89 ? -18.086 -1.893 64.654 1.00 82.00 89 ILE A N 1
ATOM 683 C CA . ILE A 1 89 ? -18.929 -0.691 64.556 1.00 82.00 89 ILE A CA 1
ATOM 684 C C . ILE A 1 89 ? -20.283 -1.021 63.937 1.00 82.00 89 ILE A C 1
ATOM 686 O O . ILE A 1 89 ? -20.401 -1.906 63.091 1.00 82.00 89 ILE A O 1
ATOM 690 N N . ALA A 1 90 ? -21.320 -0.269 64.312 1.00 78.06 90 ALA A N 1
ATOM 691 C CA . ALA A 1 90 ? -22.657 -0.476 63.768 1.00 78.06 90 ALA A CA 1
ATOM 692 C C . ALA A 1 90 ? -22.685 -0.304 62.235 1.00 78.06 90 ALA A C 1
ATOM 694 O O . ALA A 1 90 ? -22.120 0.645 61.680 1.00 78.06 90 ALA A O 1
ATOM 695 N N . ARG A 1 91 ? -23.416 -1.189 61.543 1.00 83.75 91 ARG A N 1
ATOM 696 C CA . ARG A 1 91 ? -23.618 -1.140 60.081 1.00 83.75 91 ARG A CA 1
ATOM 697 C C . ARG A 1 91 ? -24.143 0.219 59.610 1.00 83.75 91 ARG A C 1
ATOM 699 O O . ARG A 1 91 ? -23.708 0.712 58.571 1.00 83.75 91 ARG A O 1
ATOM 706 N N . SER A 1 92 ? -25.048 0.828 60.375 1.00 80.69 92 SER A N 1
ATOM 707 C CA . SER A 1 92 ? -25.606 2.157 60.101 1.00 80.69 92 SER A CA 1
ATOM 708 C C . SER A 1 92 ? -24.528 3.246 60.070 1.00 80.69 92 SER A C 1
ATOM 710 O O . SER A 1 92 ? -24.578 4.131 59.217 1.00 80.69 92 SER A O 1
ATOM 712 N N . THR A 1 93 ? -23.505 3.146 60.923 1.00 81.88 93 THR A N 1
ATOM 713 C CA . THR A 1 93 ? -22.355 4.060 60.946 1.00 81.88 93 THR A CA 1
ATOM 714 C C . THR A 1 93 ? -21.498 3.902 59.694 1.00 81.88 93 THR A C 1
ATOM 716 O O . THR A 1 93 ? -21.191 4.897 59.042 1.00 81.88 93 THR A O 1
ATOM 719 N N . VAL A 1 94 ? -21.175 2.664 59.295 1.00 81.38 94 VAL A N 1
ATOM 720 C CA . VAL A 1 94 ? -20.444 2.399 58.039 1.00 81.38 94 VAL A CA 1
ATOM 721 C C . VAL A 1 94 ? -21.233 2.926 56.844 1.00 81.38 94 VAL A C 1
ATOM 723 O O . VAL A 1 94 ? -20.685 3.607 55.984 1.00 81.38 94 VAL A O 1
ATOM 726 N N . GLN A 1 95 ? -22.540 2.669 56.808 1.00 83.25 95 GLN A N 1
ATOM 727 C CA . GLN A 1 95 ? -23.420 3.132 55.741 1.00 83.25 95 GLN A CA 1
ATOM 728 C C . GLN A 1 95 ? -23.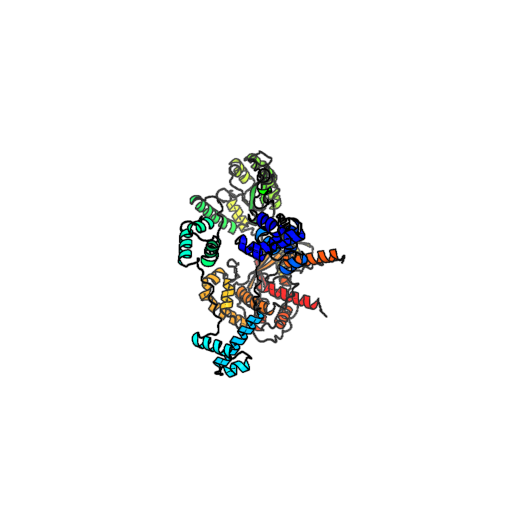494 4.664 55.673 1.00 83.25 95 GLN A C 1
ATOM 730 O O . GLN A 1 95 ? -23.455 5.218 54.575 1.00 83.25 95 GLN A O 1
ATOM 735 N N . SER A 1 96 ? -23.565 5.345 56.820 1.00 81.88 96 SER A N 1
ATOM 736 C CA . SER A 1 96 ? -23.541 6.810 56.894 1.00 81.88 96 SER A CA 1
ATOM 737 C C . SER A 1 96 ? -22.215 7.373 56.381 1.00 81.88 96 SER A C 1
ATOM 739 O O . SER A 1 96 ? -22.226 8.254 55.527 1.00 81.88 96 SER A O 1
ATOM 741 N N . ILE A 1 97 ? -21.076 6.804 56.794 1.00 82.50 97 ILE A N 1
ATOM 742 C CA . ILE A 1 97 ? -19.746 7.213 56.315 1.00 82.50 97 ILE A CA 1
ATOM 743 C C . ILE A 1 97 ? -19.630 7.009 54.798 1.00 82.50 97 ILE A C 1
ATOM 745 O O . ILE A 1 97 ? -19.202 7.902 54.073 1.00 82.50 97 ILE A O 1
ATOM 749 N N . VAL A 1 98 ? -20.052 5.854 54.280 1.00 81.38 98 VAL A N 1
ATOM 750 C CA . VAL A 1 98 ? -19.968 5.549 52.842 1.00 81.38 98 VAL A CA 1
ATOM 751 C C . VAL A 1 98 ? -20.867 6.473 52.013 1.00 81.38 98 VAL A C 1
ATOM 753 O O . VAL A 1 98 ? -20.431 6.985 50.980 1.00 81.38 98 VAL A O 1
ATOM 756 N N . LYS A 1 99 ? -22.101 6.722 52.467 1.00 80.31 99 LYS A N 1
ATOM 757 C CA . LYS A 1 99 ? -23.094 7.525 51.739 1.00 80.31 99 LYS A CA 1
ATOM 758 C C . LYS A 1 99 ? -22.844 9.029 51.855 1.00 80.31 99 LYS A C 1
ATOM 760 O O . LYS A 1 99 ? -22.907 9.726 50.847 1.00 80.31 99 LYS A O 1
ATOM 765 N N . ASN A 1 100 ? -22.596 9.523 53.064 1.00 79.75 100 ASN A N 1
ATOM 766 C CA . ASN A 1 100 ? -22.570 10.953 53.364 1.00 79.75 100 ASN A CA 1
ATOM 767 C C . ASN A 1 100 ? -21.145 11.519 53.287 1.00 79.75 100 ASN A C 1
ATOM 769 O O . ASN A 1 100 ? -20.938 12.533 52.623 1.00 79.75 100 ASN A O 1
ATOM 773 N N . ASP A 1 101 ? -20.161 10.836 53.886 1.00 79.25 101 ASP A N 1
ATOM 774 C CA . ASP A 1 101 ? -18.775 11.330 53.938 1.00 79.25 101 ASP A CA 1
ATOM 775 C C . ASP A 1 101 ? -17.990 10.982 52.660 1.00 79.25 101 ASP A C 1
ATOM 777 O O . ASP A 1 101 ? -17.313 11.834 52.084 1.00 79.25 101 ASP A O 1
ATOM 781 N N . LEU A 1 102 ? -18.085 9.734 52.183 1.00 77.06 102 LEU A N 1
ATOM 782 C CA . LEU A 1 102 ? -17.376 9.264 50.982 1.00 77.06 102 LEU A CA 1
ATOM 783 C C . LEU A 1 102 ? -18.165 9.481 49.682 1.00 77.06 102 LEU A C 1
ATOM 785 O O . LEU A 1 102 ? -17.590 9.356 48.601 1.00 77.06 102 LEU A O 1
ATOM 789 N N . LYS A 1 103 ? -19.460 9.819 49.770 1.00 78.25 103 LYS A N 1
ATOM 790 C CA . LYS A 1 103 ? -20.371 10.039 48.628 1.00 78.25 103 LYS A CA 1
ATOM 791 C C . LYS A 1 103 ? -20.435 8.864 47.638 1.00 78.25 103 LYS A C 1
ATOM 793 O O . LYS A 1 103 ? -20.700 9.058 46.451 1.00 78.25 103 LYS A O 1
ATOM 798 N N . LEU A 1 104 ? -20.223 7.638 48.116 1.00 73.81 104 LEU A N 1
ATOM 799 C CA . LEU A 1 104 ? -20.283 6.421 47.307 1.00 73.81 104 LEU A CA 1
ATOM 800 C C . LEU A 1 104 ? -21.700 5.833 47.328 1.00 73.81 104 LEU A C 1
ATOM 802 O O . LEU A 1 104 ? -22.378 5.816 48.357 1.00 73.81 104 LEU A O 1
ATOM 806 N N . LYS A 1 105 ? -22.162 5.334 46.177 1.00 64.25 105 LYS A N 1
ATOM 807 C CA . LYS A 1 105 ? -23.474 4.686 46.028 1.00 64.25 105 LYS A CA 1
ATOM 808 C C . LYS A 1 105 ? -23.284 3.186 45.835 1.00 64.25 105 LYS A C 1
ATOM 810 O O . LYS A 1 105 ? -22.511 2.778 44.975 1.00 64.25 105 LYS A O 1
ATOM 815 N N . SER A 1 106 ? -24.014 2.365 46.593 1.00 59.56 106 SER A N 1
ATOM 816 C CA . SER A 1 106 ? -24.016 0.918 46.358 1.00 59.56 106 SER A CA 1
ATOM 817 C C . SER A 1 106 ? -24.757 0.626 45.054 1.00 59.56 106 SER A C 1
ATOM 819 O O . SER A 1 106 ? -25.901 1.062 44.902 1.00 59.56 106 SER A O 1
ATOM 821 N N . TYR A 1 107 ? -24.149 -0.130 44.145 1.00 57.06 107 TYR A N 1
ATOM 822 C CA . TYR A 1 107 ? -24.841 -0.658 42.975 1.00 57.06 107 TYR A CA 1
ATOM 823 C C . TYR A 1 107 ? -24.889 -2.183 43.064 1.00 57.06 107 TYR A C 1
ATOM 825 O O . TYR A 1 107 ? -23.921 -2.828 43.460 1.00 57.06 107 TYR A O 1
ATOM 833 N N . LYS A 1 108 ? -26.037 -2.767 42.719 1.00 51.34 108 LYS A N 1
ATOM 834 C CA . LYS A 1 108 ? -26.182 -4.220 42.629 1.00 51.34 108 LYS A CA 1
ATOM 835 C C . LYS A 1 108 ? -25.784 -4.634 41.214 1.00 51.34 108 LYS A C 1
ATOM 837 O O . LYS A 1 108 ? -26.468 -4.261 40.260 1.00 51.34 108 LYS A O 1
ATOM 842 N N . LEU A 1 109 ? -24.697 -5.395 41.079 1.00 49.34 109 LEU A N 1
ATOM 843 C CA . LEU A 1 109 ? -24.350 -6.071 39.827 1.00 49.34 109 LEU A CA 1
ATOM 844 C C . LEU A 1 109 ? -25.530 -6.950 39.405 1.00 49.34 109 LEU A C 1
ATOM 846 O O . LEU A 1 109 ? -25.851 -7.938 40.065 1.00 49.34 109 LEU A O 1
ATOM 850 N N . ARG A 1 110 ? -26.207 -6.588 38.312 1.00 44.84 110 ARG A N 1
ATOM 851 C CA . ARG A 1 110 ? -27.155 -7.495 37.662 1.00 44.84 110 ARG A CA 1
ATOM 852 C C . ARG A 1 110 ? -26.338 -8.491 36.847 1.00 44.84 110 ARG A C 1
ATOM 854 O O . ARG A 1 110 ? -25.631 -8.083 35.930 1.00 44.84 110 ARG A O 1
ATOM 861 N N . ARG A 1 111 ? -26.444 -9.785 37.159 1.00 42.44 111 ARG A N 1
ATOM 862 C CA . ARG A 1 111 ? -25.933 -10.846 36.281 1.00 42.44 111 ARG A CA 1
ATOM 863 C C . ARG A 1 111 ? -26.764 -10.837 34.999 1.00 42.44 111 ARG A C 1
ATOM 865 O O . ARG A 1 111 ? -27.885 -11.333 34.978 1.00 42.44 111 ARG A O 1
ATOM 872 N N . GLY A 1 112 ? -26.245 -10.210 33.951 1.00 42.97 112 GLY A N 1
ATOM 873 C CA . GLY A 1 112 ? -26.753 -10.406 32.601 1.00 42.97 112 GLY A CA 1
ATOM 874 C C . GLY A 1 112 ? -26.158 -11.692 32.042 1.00 42.97 112 GLY A C 1
ATOM 875 O O . GLY A 1 112 ? -24.938 -11.826 32.013 1.00 42.97 112 GLY A O 1
ATOM 876 N N . GLN A 1 113 ? -26.991 -12.631 31.595 1.00 49.12 113 GLN A N 1
ATOM 877 C CA . GLN A 1 113 ? -26.515 -13.715 30.738 1.00 49.12 113 GLN A CA 1
ATOM 878 C C . GLN A 1 113 ? -26.119 -13.109 29.389 1.00 49.12 113 GLN A C 1
ATOM 880 O O . GLN A 1 113 ? -26.972 -12.806 28.554 1.00 49.12 113 GLN A O 1
ATOM 885 N N . TYR A 1 114 ? -24.821 -12.900 29.178 1.00 46.47 114 TYR A N 1
ATOM 886 C CA . TYR A 1 114 ? -24.295 -12.677 27.839 1.00 46.47 114 TYR A CA 1
ATOM 887 C C . TYR A 1 114 ? -24.336 -14.014 27.097 1.00 46.47 114 TYR A C 1
ATOM 889 O O . TYR A 1 114 ? -23.644 -14.961 27.460 1.00 46.47 114 TYR A O 1
ATOM 897 N N . LEU A 1 115 ? -25.174 -14.102 26.065 1.00 57.34 115 LEU A N 1
ATOM 898 C CA . LEU A 1 115 ? -25.111 -15.207 25.114 1.00 57.34 115 LEU A CA 1
ATOM 899 C C . LEU A 1 115 ? -23.807 -15.066 24.324 1.00 57.34 115 LEU A C 1
ATOM 901 O O . LEU A 1 115 ? -23.631 -14.076 23.609 1.00 57.34 115 LEU A O 1
ATOM 905 N N . SER A 1 116 ? -22.907 -16.042 24.461 1.00 63.84 116 SER A N 1
ATOM 906 C CA . SER A 1 116 ? -21.717 -16.147 23.615 1.00 63.84 116 SER A CA 1
ATOM 907 C C . SER A 1 116 ? -22.129 -16.289 22.147 1.00 63.84 116 SER A C 1
ATOM 909 O O . SER A 1 116 ? -23.241 -16.733 21.839 1.00 63.84 116 SER A O 1
ATOM 911 N N . ASP A 1 117 ? -21.245 -15.929 21.220 1.00 70.38 117 ASP A N 1
ATOM 912 C CA . ASP A 1 117 ? -21.556 -16.039 19.790 1.00 70.38 117 ASP A CA 1
ATOM 913 C C . ASP A 1 117 ? -21.807 -17.496 19.370 1.00 70.38 117 ASP A C 1
ATOM 915 O O . ASP A 1 117 ? -22.690 -17.750 18.551 1.00 70.38 117 ASP A O 1
ATOM 919 N N . LYS A 1 118 ? -21.161 -18.462 20.044 1.00 72.12 118 LYS A N 1
ATOM 920 C CA . LYS A 1 118 ? -21.457 -19.900 19.920 1.00 72.12 118 LYS A CA 1
ATOM 921 C C . LYS A 1 118 ? -22.911 -20.215 20.290 1.00 72.12 118 LYS A C 1
ATOM 923 O O . LYS A 1 118 ? -23.601 -20.912 19.550 1.00 72.12 118 LYS A O 1
ATOM 928 N N . SER A 1 119 ? -23.412 -19.657 21.393 1.00 68.38 119 SER A N 1
ATOM 929 C CA . SER A 1 119 ? -24.803 -19.852 21.821 1.00 68.38 119 SER A CA 1
ATOM 930 C C . SER A 1 119 ? -25.816 -19.171 20.895 1.00 68.38 119 SER A C 1
ATOM 932 O O . SER A 1 119 ? -26.915 -19.694 20.712 1.00 68.38 119 SER A O 1
ATOM 934 N N . LYS A 1 120 ? -25.470 -18.028 20.284 1.00 69.94 120 LYS A N 1
ATOM 935 C CA . LYS A 1 120 ? -26.315 -17.374 19.265 1.00 69.94 120 LYS A CA 1
ATOM 936 C C . LYS A 1 120 ? -26.377 -18.192 17.974 1.00 69.94 120 LYS A C 1
ATOM 938 O O . LYS A 1 120 ? -27.467 -18.387 17.443 1.00 69.94 120 LYS A O 1
ATOM 943 N N . ALA A 1 121 ? -25.238 -18.708 17.508 1.00 73.25 121 ALA A N 1
ATOM 944 C CA . ALA A 1 121 ? -25.157 -19.554 16.318 1.00 73.25 121 ALA A CA 1
ATOM 945 C C . ALA A 1 121 ? -25.965 -20.851 16.485 1.00 73.25 121 ALA A C 1
ATOM 947 O O . ALA A 1 121 ? -26.788 -21.176 15.633 1.00 73.25 121 ALA A O 1
ATOM 948 N N . MET A 1 122 ? -25.825 -21.522 17.634 1.00 76.75 122 MET A N 1
ATOM 949 C CA . MET A 1 122 ? -26.593 -22.730 17.955 1.00 76.75 122 MET A CA 1
ATOM 950 C C . MET A 1 122 ? -28.109 -22.468 17.968 1.00 76.75 122 MET A C 1
ATOM 952 O O . MET A 1 122 ? -28.892 -23.288 17.490 1.00 76.75 122 MET A O 1
ATOM 956 N N . ARG A 1 123 ? -28.542 -21.309 18.485 1.00 69.75 123 ARG A N 1
ATOM 957 C CA . ARG A 1 123 ? -29.953 -20.888 18.451 1.00 69.75 123 ARG A CA 1
ATOM 958 C C . ARG A 1 123 ? -30.454 -20.680 17.023 1.00 69.75 123 ARG A C 1
ATOM 960 O O . ARG A 1 123 ? -31.536 -21.157 16.691 1.00 69.75 123 ARG A O 1
ATOM 967 N N . LEU A 1 124 ? -29.665 -20.003 16.189 1.00 73.50 124 LEU A N 1
ATOM 968 C CA . LEU A 1 124 ? -30.004 -19.739 14.791 1.00 73.50 124 LEU A CA 1
ATOM 969 C C . LEU A 1 124 ? -30.150 -21.044 13.998 1.00 73.50 124 LEU A C 1
ATOM 971 O O . LEU A 1 124 ? -31.085 -21.201 13.216 1.00 73.50 124 LEU A O 1
ATOM 975 N N . GLU A 1 125 ? -29.257 -22.000 14.240 1.00 79.56 125 GLU A N 1
ATOM 976 C CA . GLU A 1 125 ? -29.310 -23.314 13.610 1.00 79.56 125 GLU A CA 1
ATOM 977 C C . GLU A 1 125 ? -30.534 -24.125 14.054 1.00 79.56 125 GLU A C 1
ATOM 979 O O . GLU A 1 125 ? -31.215 -24.715 13.214 1.00 79.56 125 GLU A O 1
ATOM 984 N N . LYS A 1 126 ? -30.888 -24.087 15.347 1.00 78.19 126 LYS A N 1
ATOM 985 C CA . LYS A 1 126 ? -32.133 -24.695 15.847 1.00 78.19 126 LYS A CA 1
ATOM 986 C C . LYS A 1 126 ? -33.375 -24.086 15.188 1.00 78.19 126 LYS A C 1
ATOM 988 O O . LYS A 1 126 ? -34.264 -24.833 14.786 1.00 78.19 126 LYS A O 1
ATOM 993 N N . CYS A 1 127 ? -33.425 -22.762 15.015 1.00 70.56 127 CYS A N 1
ATOM 994 C CA . CYS A 1 127 ? -34.525 -22.102 14.304 1.00 70.56 127 CYS A CA 1
ATOM 995 C C . CYS A 1 127 ? -34.599 -22.511 12.824 1.00 70.56 127 CYS A C 1
ATOM 997 O O . CYS A 1 127 ? -35.696 -22.728 12.318 1.00 70.56 127 CYS A O 1
ATOM 999 N N . ARG A 1 128 ? -33.457 -22.676 12.137 1.00 79.12 128 ARG A N 1
ATOM 1000 C CA . ARG A 1 128 ? -33.421 -23.156 10.742 1.00 79.12 128 ARG A CA 1
ATOM 1001 C C . ARG A 1 128 ? -33.963 -24.578 10.604 1.00 79.12 128 ARG A C 1
ATOM 1003 O O . ARG A 1 128 ? -34.810 -24.813 9.749 1.00 79.12 128 ARG A O 1
ATOM 1010 N N . LYS A 1 129 ? -33.525 -25.504 11.464 1.00 82.50 129 LYS A N 1
ATOM 1011 C CA . LYS A 1 129 ? -34.004 -26.900 11.454 1.00 82.50 129 LYS A CA 1
ATOM 1012 C C . LYS A 1 129 ? -35.503 -26.982 11.751 1.00 82.50 129 LYS A C 1
ATOM 1014 O O . LYS A 1 129 ? -36.224 -27.722 11.091 1.00 82.50 129 LYS A O 1
ATOM 1019 N N . LEU A 1 130 ? -35.992 -26.166 12.686 1.00 83.31 130 LEU A N 1
ATOM 1020 C CA . LEU A 1 130 ? -37.423 -26.039 12.975 1.00 83.31 130 LEU A CA 1
ATOM 1021 C C . LEU A 1 130 ? -38.210 -25.594 11.738 1.00 83.31 130 LEU A C 1
ATOM 1023 O O . LEU A 1 130 ? -39.220 -26.210 11.408 1.00 83.31 130 LEU A O 1
ATOM 1027 N N . LEU A 1 131 ? -37.722 -24.574 11.030 1.00 78.00 131 LEU A N 1
ATOM 1028 C CA . LEU A 1 131 ? -38.368 -24.040 9.831 1.00 78.00 131 LEU A CA 1
ATOM 1029 C C . LEU A 1 131 ? -38.391 -25.068 8.689 1.00 78.00 131 LEU A C 1
ATOM 1031 O O . LEU A 1 131 ? -39.421 -25.234 8.043 1.00 78.00 131 LEU A O 1
ATOM 1035 N N . GLN A 1 132 ? -37.307 -25.829 8.515 1.00 82.44 132 GLN A N 1
ATOM 1036 C CA . GLN A 1 132 ? -37.228 -26.926 7.548 1.00 82.44 132 GLN A CA 1
ATOM 1037 C C . GLN A 1 132 ? -38.229 -28.050 7.859 1.00 82.44 132 GLN A C 1
ATOM 1039 O O . GLN A 1 132 ? -38.893 -28.554 6.956 1.00 82.44 132 GLN A O 1
ATOM 1044 N N . HIS A 1 133 ? -38.370 -28.445 9.128 1.00 84.69 133 HIS A N 1
ATOM 1045 C CA . HIS A 1 133 ? -39.355 -29.457 9.516 1.00 84.69 133 HIS A CA 1
ATOM 1046 C C . HIS A 1 133 ? -40.796 -28.955 9.369 1.00 84.69 133 HIS A C 1
ATOM 1048 O O . HIS A 1 133 ? -41.658 -29.708 8.926 1.00 84.69 133 HIS A O 1
ATOM 1054 N N . PHE A 1 134 ? -41.048 -27.682 9.675 1.00 80.12 134 PHE A N 1
ATOM 1055 C CA . PHE A 1 134 ? -42.358 -27.068 9.472 1.00 80.12 134 PHE A CA 1
ATOM 1056 C C . PHE A 1 134 ? -42.742 -27.001 7.983 1.00 80.12 134 PHE A C 1
ATOM 1058 O O . PHE A 1 134 ? -43.858 -27.367 7.631 1.00 80.12 134 PHE A O 1
ATOM 1065 N N . GLN A 1 135 ? -41.812 -26.623 7.097 1.00 80.75 135 GLN A N 1
ATOM 1066 C CA . GLN A 1 135 ? -42.031 -26.621 5.640 1.00 80.75 135 GLN A CA 1
ATOM 1067 C C . GLN A 1 135 ? -42.296 -28.020 5.065 1.00 80.75 135 GLN A C 1
ATOM 1069 O O . GLN A 1 135 ? -42.991 -28.147 4.066 1.00 80.75 135 GLN A O 1
ATOM 1074 N N . ARG A 1 136 ? -41.784 -29.073 5.712 1.00 82.50 136 ARG A N 1
ATOM 1075 C CA . ARG A 1 136 ? -42.048 -30.480 5.363 1.00 82.50 136 ARG A CA 1
ATOM 1076 C C . ARG A 1 136 ? -43.385 -31.013 5.903 1.00 82.50 136 ARG A C 1
ATOM 1078 O O . ARG A 1 136 ? -43.621 -32.212 5.826 1.00 82.50 136 ARG A O 1
ATOM 1085 N N . GLY A 1 137 ? -44.231 -30.162 6.490 1.00 81.12 137 GLY A N 1
ATOM 1086 C CA . GLY A 1 137 ? -45.564 -30.544 6.970 1.00 81.12 137 GLY A CA 1
ATOM 1087 C C . GLY A 1 137 ? -45.589 -31.310 8.299 1.00 81.12 137 GLY A C 1
ATOM 1088 O O . GLY A 1 137 ? -46.627 -31.847 8.674 1.00 81.12 137 GLY A O 1
ATOM 1089 N N . LEU A 1 138 ? -44.478 -31.366 9.045 1.00 82.88 138 LEU A N 1
ATOM 1090 C CA . LEU A 1 138 ? -44.437 -32.054 10.341 1.00 82.88 138 LEU A CA 1
ATOM 1091 C C . LEU A 1 138 ? -45.232 -31.284 11.410 1.00 82.88 138 LEU A C 1
ATOM 1093 O O . LEU A 1 138 ? -45.112 -30.065 11.550 1.00 82.88 138 LEU A O 1
ATOM 1097 N N . GLY A 1 139 ? -46.007 -32.007 12.223 1.00 80.38 139 GLY A N 1
ATOM 1098 C CA . GLY A 1 139 ? -46.766 -31.427 13.333 1.00 80.38 139 GLY A CA 1
ATOM 1099 C C . GLY A 1 139 ? -45.874 -30.869 14.454 1.00 80.38 139 GLY A C 1
ATOM 1100 O O . GLY A 1 139 ? -44.803 -31.397 14.748 1.00 80.38 139 GLY A O 1
ATOM 1101 N N . SER A 1 140 ? -46.331 -29.820 15.149 1.00 81.62 140 SER A N 1
ATOM 1102 C CA . SER A 1 140 ? -45.553 -29.117 16.192 1.00 81.62 140 SER A CA 1
ATOM 1103 C C . SER A 1 140 ? -45.031 -30.022 17.322 1.00 81.62 140 SER A C 1
ATOM 1105 O O . SER A 1 140 ? -43.961 -29.760 17.872 1.00 81.62 140 SER A O 1
ATOM 1107 N N . ALA A 1 141 ? -45.769 -31.080 17.677 1.00 81.69 141 ALA A N 1
ATOM 1108 C CA . ALA A 1 141 ? -45.359 -32.050 18.696 1.00 81.69 141 ALA A CA 1
ATOM 1109 C C . ALA A 1 141 ? -44.194 -32.935 18.219 1.00 81.69 141 ALA A C 1
ATOM 1111 O O . ALA A 1 141 ? -43.255 -33.189 18.971 1.00 81.69 141 ALA A O 1
ATOM 1112 N N . GLU A 1 142 ? -44.224 -33.336 16.949 1.00 83.06 142 GLU A N 1
ATOM 1113 C CA . GLU A 1 142 ? -43.174 -34.127 16.308 1.00 83.06 142 GLU A CA 1
ATOM 1114 C C . GLU A 1 142 ? -41.879 -33.314 16.171 1.00 83.06 142 GLU A C 1
ATOM 1116 O O . GLU A 1 142 ? -40.789 -33.790 16.487 1.00 83.06 142 GLU A O 1
ATOM 1121 N N . ILE A 1 143 ? -41.999 -32.035 15.803 1.00 84.06 143 ILE A N 1
ATOM 1122 C CA . ILE A 1 143 ? -40.869 -31.099 15.722 1.00 84.06 143 ILE A CA 1
ATOM 1123 C C . ILE A 1 143 ? -40.208 -30.898 17.094 1.00 84.06 143 ILE A C 1
ATOM 1125 O O . ILE A 1 143 ? -38.979 -30.885 17.195 1.00 84.06 143 ILE A O 1
ATOM 1129 N N . ALA A 1 144 ? -41.007 -30.759 18.158 1.00 85.81 144 ALA A N 1
ATOM 1130 C CA . ALA A 1 144 ? -40.500 -30.607 19.521 1.00 85.81 144 ALA A CA 1
ATOM 1131 C C . ALA A 1 144 ? -39.691 -31.835 19.973 1.00 85.81 144 ALA A C 1
ATOM 1133 O O . ALA A 1 144 ? -38.611 -31.672 20.548 1.00 85.81 144 ALA A O 1
ATOM 1134 N N . ARG A 1 145 ? -40.174 -33.045 19.646 1.00 85.44 145 ARG A N 1
ATOM 1135 C CA . ARG A 1 145 ? -39.498 -34.315 19.954 1.00 85.44 145 ARG A CA 1
ATOM 1136 C C . ARG A 1 145 ? -38.171 -34.445 19.202 1.00 85.44 145 ARG A C 1
ATOM 1138 O O . ARG A 1 145 ? -37.145 -34.699 19.824 1.00 85.44 145 ARG A O 1
ATOM 1145 N N . ARG A 1 146 ? -38.166 -34.182 17.889 1.00 85.19 146 ARG A N 1
ATOM 1146 C CA . ARG A 1 146 ? -36.968 -34.312 17.033 1.00 85.19 146 ARG A CA 1
ATOM 1147 C C . ARG A 1 146 ? -35.863 -33.312 17.355 1.00 85.19 146 ARG A C 1
ATOM 1149 O O . ARG A 1 146 ? -34.689 -33.642 17.236 1.00 85.19 146 ARG A O 1
ATOM 1156 N N . LEU A 1 147 ? -36.220 -32.087 17.741 1.00 82.94 147 LEU A N 1
ATOM 1157 C CA . LEU A 1 147 ? -35.237 -31.031 18.011 1.00 82.94 147 LEU A CA 1
ATOM 1158 C C . LEU A 1 147 ? -34.849 -30.908 19.490 1.00 82.94 147 LEU A C 1
ATOM 1160 O O . LEU A 1 147 ? -33.971 -30.100 19.807 1.00 82.94 147 LEU A O 1
ATOM 1164 N N . GLN A 1 148 ? -35.494 -31.671 20.381 1.00 83.94 148 GLN A N 1
ATOM 1165 C CA . GLN A 1 148 ? -35.353 -31.551 21.836 1.00 83.94 148 GLN A CA 1
ATOM 1166 C C . GLN A 1 148 ? -35.547 -30.097 22.308 1.00 83.94 148 GLN A C 1
ATOM 1168 O O . GLN A 1 148 ? -34.708 -29.500 22.988 1.00 83.94 148 GLN A O 1
ATOM 1173 N N . ILE A 1 149 ? -36.648 -29.482 21.874 1.00 82.50 149 ILE A N 1
ATOM 1174 C CA . ILE A 1 149 ? -37.021 -28.104 22.220 1.00 82.50 149 ILE A CA 1
ATOM 1175 C C . ILE A 1 149 ? -38.393 -28.135 22.895 1.00 82.50 149 ILE A C 1
ATOM 1177 O O . ILE A 1 149 ? -39.246 -28.939 22.529 1.00 82.50 149 ILE A O 1
ATOM 1181 N N . SER A 1 150 ? -38.639 -27.238 23.857 1.00 82.00 150 SER A N 1
ATOM 1182 C CA . SER A 1 150 ? -39.956 -27.147 24.491 1.00 82.00 150 SER A CA 1
ATOM 1183 C C . SER A 1 150 ? -41.068 -26.923 23.458 1.00 82.00 150 SER A C 1
ATOM 1185 O O . SER A 1 150 ? -40.948 -26.099 22.543 1.00 82.00 150 SER A O 1
ATOM 1187 N N . SER A 1 151 ? -42.196 -27.607 23.652 1.00 78.06 151 SER A N 1
ATOM 1188 C CA . SER A 1 151 ? -43.386 -27.484 22.799 1.00 78.06 151 SER A CA 1
ATOM 1189 C C . SER A 1 151 ? -43.905 -26.039 22.724 1.00 78.06 151 SER A C 1
ATOM 1191 O O . SER A 1 151 ? -44.379 -25.594 21.680 1.00 78.06 151 SER A O 1
ATOM 1193 N N . SER A 1 152 ? -43.730 -25.267 23.801 1.00 79.56 152 SER A N 1
ATOM 1194 C CA . SER A 1 152 ? -44.018 -23.829 23.862 1.00 79.56 152 SER A CA 1
ATOM 1195 C C . SER A 1 152 ? -43.158 -22.992 22.911 1.00 79.56 152 SER A C 1
ATOM 1197 O O . SER A 1 152 ? -43.673 -22.088 22.256 1.00 79.56 152 SER A O 1
ATOM 1199 N N . THR A 1 153 ? -41.866 -23.301 22.782 1.00 79.69 153 THR A N 1
ATOM 1200 C CA . THR A 1 153 ? -40.970 -22.587 21.862 1.00 79.69 153 THR A CA 1
ATOM 1201 C C . THR A 1 153 ? -41.350 -22.885 20.417 1.00 79.69 153 THR A C 1
ATOM 1203 O O . THR A 1 153 ? -41.451 -21.955 19.623 1.00 79.69 153 THR A O 1
ATOM 1206 N N . VAL A 1 154 ? -41.637 -24.150 20.084 1.00 81.88 154 VAL A N 1
ATOM 1207 C CA . VAL A 1 154 ? -42.076 -24.528 18.731 1.00 81.88 154 VAL A CA 1
ATOM 1208 C C . VAL A 1 154 ? -43.367 -23.807 18.357 1.00 81.88 154 VAL A C 1
ATOM 1210 O O . VAL A 1 154 ? -43.439 -23.195 17.295 1.00 81.88 154 VAL A O 1
ATOM 1213 N N . ARG A 1 155 ? -44.351 -23.780 19.262 1.00 83.06 155 ARG A N 1
ATOM 1214 C CA . ARG A 1 155 ? -45.631 -23.097 19.039 1.00 83.06 155 ARG A CA 1
ATOM 1215 C C . ARG A 1 155 ? -45.460 -21.589 18.825 1.00 83.06 155 ARG A C 1
ATOM 1217 O O . ARG A 1 155 ? -46.049 -21.042 17.898 1.00 83.06 155 ARG A O 1
ATOM 1224 N N . ASN A 1 156 ? -44.615 -20.935 19.624 1.00 80.25 156 ASN A N 1
ATOM 1225 C CA . ASN A 1 156 ? -44.328 -19.502 19.494 1.00 80.25 156 ASN A CA 1
ATOM 1226 C C . ASN A 1 156 ? -43.613 -19.168 18.178 1.00 80.25 156 ASN A C 1
ATOM 1228 O O . ASN A 1 156 ? -43.930 -18.161 17.546 1.00 80.25 156 ASN A O 1
ATOM 1232 N N . VAL A 1 157 ? -42.666 -20.011 17.756 1.00 76.50 157 VAL A N 1
ATOM 1233 C CA . VAL A 1 157 ? -41.933 -19.831 16.495 1.00 76.50 157 VAL A CA 1
ATOM 1234 C C . VAL A 1 157 ? -42.854 -20.066 15.298 1.00 76.50 157 VAL A C 1
ATOM 1236 O O . VAL A 1 157 ? -42.892 -19.233 14.401 1.00 76.50 157 VAL A O 1
ATOM 1239 N N . VAL A 1 158 ? -43.660 -21.131 15.302 1.00 80.31 158 VAL A N 1
ATOM 1240 C CA . VAL A 1 158 ? -44.639 -21.409 14.237 1.00 80.31 158 VAL A CA 1
ATOM 1241 C C . VAL A 1 158 ? -45.693 -20.302 14.146 1.00 80.31 158 VAL A C 1
ATOM 1243 O O . VAL A 1 158 ? -46.018 -19.861 13.048 1.00 80.31 158 VAL A O 1
ATOM 1246 N N . ALA A 1 159 ? -46.193 -19.797 15.278 1.00 81.12 159 ALA A N 1
ATOM 1247 C CA . ALA A 1 159 ? -47.118 -18.664 15.296 1.00 81.12 159 ALA A CA 1
ATOM 1248 C C . ALA A 1 159 ? -46.477 -17.382 14.735 1.00 81.12 159 ALA A C 1
ATOM 1250 O O . ALA A 1 159 ? -47.125 -16.637 14.000 1.00 81.12 159 ALA A O 1
ATOM 1251 N N . ALA A 1 160 ? -45.197 -17.134 15.037 1.00 74.31 160 ALA A N 1
ATOM 1252 C CA . ALA A 1 160 ? -44.453 -16.013 14.469 1.00 74.31 160 ALA A CA 1
ATOM 1253 C C . ALA A 1 160 ? -44.263 -16.155 12.948 1.00 74.31 160 ALA A C 1
ATOM 1255 O O . ALA A 1 160 ? -44.516 -15.187 12.232 1.00 74.31 160 ALA A O 1
ATOM 1256 N N . ILE A 1 161 ? -43.917 -17.355 12.462 1.00 76.12 161 ILE A N 1
ATOM 1257 C CA . ILE A 1 161 ? -43.773 -17.664 11.029 1.00 76.12 161 ILE A CA 1
ATOM 1258 C C . ILE A 1 161 ? -45.107 -17.473 10.304 1.00 76.12 161 ILE A C 1
ATOM 1260 O O . ILE A 1 161 ? -45.154 -16.758 9.310 1.00 76.12 161 ILE A O 1
ATOM 1264 N N . LYS A 1 162 ? -46.209 -18.032 10.822 1.00 79.88 162 LYS A N 1
ATOM 1265 C CA . LYS A 1 162 ? -47.547 -17.861 10.229 1.00 79.88 162 LYS A CA 1
ATOM 1266 C C . LYS A 1 162 ? -47.972 -16.392 10.150 1.00 79.88 162 LYS A C 1
ATOM 1268 O O . LYS A 1 162 ? -48.667 -16.010 9.220 1.00 79.88 162 LYS A O 1
ATOM 1273 N N . LYS A 1 163 ? -47.554 -15.565 11.115 1.00 79.19 163 LYS A N 1
ATOM 1274 C CA . LYS A 1 163 ? -47.904 -14.139 11.167 1.00 79.19 163 LYS A CA 1
ATOM 1275 C C . LYS A 1 163 ? -47.014 -13.245 10.294 1.00 79.19 163 LYS A C 1
ATOM 1277 O O . LYS A 1 163 ? -47.467 -12.180 9.893 1.00 79.19 163 LYS A O 1
ATOM 1282 N N . ARG A 1 164 ? -45.742 -13.601 10.078 1.00 72.25 164 ARG A N 1
ATOM 1283 C CA . ARG A 1 164 ? -44.732 -12.703 9.475 1.00 72.25 164 ARG A CA 1
ATOM 1284 C C . ARG A 1 164 ? -44.029 -13.252 8.235 1.00 72.25 164 ARG A C 1
ATOM 1286 O O . ARG A 1 164 ? -43.333 -12.492 7.578 1.00 72.25 164 ARG A O 1
ATOM 1293 N N . GLY A 1 165 ? -44.159 -14.541 7.940 1.00 68.62 165 GLY A N 1
ATOM 1294 C CA . GLY A 1 165 ? -43.442 -15.213 6.853 1.00 68.62 165 GLY A CA 1
ATOM 1295 C C . GLY A 1 165 ? -41.998 -15.616 7.182 1.00 68.62 165 GLY A C 1
ATOM 1296 O O . GLY A 1 165 ? -41.391 -16.342 6.402 1.00 68.62 165 GLY A O 1
ATOM 1297 N N . ASP A 1 166 ? -41.444 -15.218 8.336 1.00 69.50 166 ASP A N 1
ATOM 1298 C CA . ASP A 1 166 ? -40.105 -15.626 8.776 1.00 69.50 166 ASP A CA 1
ATOM 1299 C C . ASP A 1 166 ? -40.014 -15.900 10.291 1.00 69.50 166 ASP A C 1
ATOM 1301 O O . ASP A 1 166 ? -40.909 -15.569 11.073 1.00 69.50 166 ASP A O 1
ATOM 1305 N N . ALA A 1 167 ? -38.915 -16.541 10.704 1.00 64.50 167 ALA A N 1
ATOM 1306 C CA . ALA A 1 167 ? -38.590 -16.816 12.108 1.00 64.50 167 ALA A CA 1
ATOM 1307 C C . ALA A 1 167 ? -37.533 -15.853 12.684 1.00 64.50 167 ALA A C 1
ATOM 1309 O O . ALA A 1 167 ? -36.820 -16.209 13.627 1.00 64.50 167 ALA A O 1
ATOM 1310 N N . SER A 1 168 ? -37.370 -14.663 12.100 1.00 62.44 168 SER A N 1
ATOM 1311 C CA . SER A 1 168 ? -36.334 -13.718 12.518 1.00 62.44 168 SER A CA 1
ATOM 1312 C C . SER A 1 168 ? -36.634 -13.113 13.902 1.00 62.44 168 SER A C 1
ATOM 1314 O O . SER A 1 168 ? -37.783 -12.846 14.272 1.00 62.44 168 SER A O 1
ATOM 1316 N N . GLU A 1 169 ? -35.593 -12.909 14.722 1.00 59.00 169 GLU A N 1
ATOM 1317 C CA . GLU A 1 169 ? -35.756 -12.264 16.029 1.00 59.00 169 GLU A CA 1
ATOM 1318 C C . GLU A 1 169 ? -36.121 -10.784 15.854 1.00 59.00 169 GLU A C 1
ATOM 1320 O O . GLU A 1 169 ? -35.332 -9.978 15.358 1.00 59.00 169 GLU A O 1
ATOM 1325 N N . VAL A 1 170 ? -37.296 -10.388 16.348 1.00 58.09 170 VAL A N 1
ATOM 1326 C CA . VAL A 1 170 ? -37.658 -8.970 16.412 1.00 58.09 170 VAL A CA 1
ATOM 1327 C C . VAL A 1 170 ? -36.952 -8.302 17.581 1.00 58.09 170 VAL A C 1
ATOM 1329 O O . VAL A 1 170 ? -37.043 -8.727 18.737 1.00 58.09 170 VAL A O 1
ATOM 1332 N N . LYS A 1 171 ? -36.279 -7.192 17.276 1.00 52.78 171 LYS A N 1
ATOM 1333 C CA . LYS A 1 171 ? -35.660 -6.327 18.275 1.00 52.78 171 LYS A CA 1
ATOM 1334 C C . LYS A 1 171 ? -36.723 -5.871 19.276 1.00 52.78 171 LYS A C 1
ATOM 1336 O O . LYS A 1 171 ? -37.658 -5.162 18.912 1.00 52.78 171 LYS A O 1
ATOM 1341 N N . LYS A 1 172 ? -36.564 -6.259 20.546 1.00 56.59 172 LYS A N 1
ATOM 1342 C CA . LYS A 1 172 ? -37.463 -5.824 21.625 1.00 56.59 172 LYS A CA 1
ATOM 1343 C C . LYS A 1 172 ? -37.540 -4.296 21.654 1.00 56.59 172 LYS A C 1
ATOM 1345 O O . LYS A 1 172 ? -36.511 -3.619 21.553 1.00 56.59 172 LYS A O 1
ATOM 1350 N N . SER A 1 173 ? -38.748 -3.758 21.812 1.00 52.50 173 SER A N 1
ATOM 1351 C CA . SER A 1 173 ? -38.971 -2.323 21.975 1.00 52.50 173 SER A CA 1
ATOM 1352 C C . SER A 1 173 ? -38.235 -1.835 23.224 1.00 52.50 173 SER A C 1
ATOM 1354 O O . SER A 1 173 ? -38.550 -2.227 24.347 1.00 52.50 173 SER A O 1
ATOM 1356 N N . GLY A 1 174 ? -37.202 -1.017 23.022 1.00 58.00 174 GLY A N 1
ATOM 1357 C CA . GLY A 1 174 ? -36.490 -0.363 24.116 1.00 58.00 174 GLY A CA 1
ATOM 1358 C C . GLY A 1 174 ? -37.349 0.715 24.779 1.00 58.00 174 GLY A C 1
ATOM 1359 O O . GLY A 1 174 ? -38.381 1.117 24.245 1.00 58.00 174 GLY A O 1
ATOM 1360 N N . ARG A 1 175 ? -36.892 1.227 25.929 1.00 59.12 175 ARG A N 1
ATOM 1361 C CA . ARG A 1 175 ? -37.542 2.356 26.610 1.00 59.12 175 ARG A CA 1
ATOM 1362 C C . ARG A 1 175 ? -37.732 3.527 25.625 1.00 59.12 175 ARG A C 1
ATOM 1364 O O . ARG A 1 175 ? -36.746 3.915 24.986 1.00 59.12 175 ARG A O 1
ATOM 1371 N N . PRO A 1 176 ? -38.939 4.113 25.523 1.00 58.81 176 PRO A N 1
ATOM 1372 C CA . PRO A 1 176 ? -39.174 5.290 24.696 1.00 58.81 176 PRO A CA 1
ATOM 1373 C C . PRO A 1 176 ? -38.186 6.404 25.051 1.00 58.81 176 PRO A C 1
ATOM 1375 O O . PRO A 1 176 ? -37.948 6.694 26.228 1.00 58.81 176 PRO A O 1
ATOM 1378 N N . ARG A 1 177 ? -37.568 7.021 24.039 1.00 60.62 177 ARG A N 1
ATOM 1379 C CA . ARG A 1 177 ? -36.659 8.154 24.249 1.00 60.62 177 ARG A CA 1
ATOM 1380 C C . ARG A 1 177 ? -37.504 9.399 24.524 1.00 60.62 177 ARG A C 1
ATOM 1382 O O . ARG A 1 177 ? -38.027 9.987 23.589 1.00 60.62 177 ARG A O 1
ATOM 1389 N N . SER A 1 178 ? -37.607 9.808 25.786 1.00 63.25 178 SER A N 1
ATOM 1390 C CA . SER A 1 178 ? -38.483 10.909 26.225 1.00 63.25 178 SER A CA 1
ATOM 1391 C C . SER A 1 178 ? -38.130 12.281 25.638 1.00 63.25 178 SER A C 1
ATOM 1393 O O . SER A 1 178 ? -38.996 13.132 25.503 1.00 63.25 178 SER A O 1
ATOM 1395 N N . VAL A 1 179 ? -36.864 12.501 25.275 1.00 74.31 179 VAL A N 1
ATOM 1396 C CA . VAL A 1 179 ? -36.351 13.835 24.913 1.00 74.31 179 VAL A CA 1
ATOM 1397 C C . VAL A 1 179 ? -35.860 13.921 23.459 1.00 74.31 179 VAL A C 1
ATOM 1399 O O . VAL A 1 179 ? -35.917 14.972 22.821 1.00 74.31 179 VAL A O 1
ATOM 1402 N N . ASN A 1 180 ? -35.392 12.802 22.900 1.00 78.94 180 ASN A N 1
ATOM 1403 C CA . ASN A 1 180 ? -34.945 12.709 21.507 1.00 78.94 180 ASN A CA 1
ATOM 1404 C C . ASN A 1 180 ? -36.141 12.384 20.596 1.00 78.94 180 ASN A C 1
ATOM 1406 O O . ASN A 1 180 ? -36.272 11.266 20.094 1.00 78.94 180 ASN A O 1
ATOM 1410 N N . THR A 1 181 ? -37.035 13.360 20.438 1.00 83.75 181 THR A N 1
ATOM 1411 C CA . THR A 1 181 ? -38.206 13.262 19.559 1.00 83.75 181 THR A CA 1
ATOM 1412 C C . THR A 1 181 ? -37.851 13.668 18.125 1.00 83.75 181 THR A C 1
ATOM 1414 O O . THR A 1 181 ? -36.831 14.315 17.861 1.00 83.75 181 THR A O 1
ATOM 1417 N N . ARG A 1 182 ? -38.709 13.312 17.157 1.00 84.44 182 ARG A N 1
ATOM 1418 C CA . ARG A 1 182 ? -38.559 13.753 15.756 1.00 84.44 182 ARG A CA 1
ATOM 1419 C C . ARG A 1 182 ? -38.509 15.283 15.651 1.00 84.44 182 ARG A C 1
ATOM 1421 O O . ARG A 1 182 ? -37.690 15.793 14.890 1.00 84.44 182 ARG A O 1
ATOM 1428 N N . ASN A 1 183 ? -39.304 15.982 16.462 1.00 87.50 183 ASN A N 1
ATOM 1429 C CA . ASN A 1 183 ? -39.334 17.441 16.510 1.00 87.50 183 ASN A CA 1
ATOM 1430 C C . ASN A 1 183 ? -38.007 18.021 17.031 1.00 87.50 183 ASN A C 1
ATOM 1432 O O . ASN A 1 183 ? -37.380 18.832 16.356 1.00 87.50 183 ASN A O 1
ATOM 1436 N N . THR A 1 184 ? -37.492 17.513 18.157 1.00 85.62 184 THR A N 1
ATOM 1437 C CA . THR A 1 184 ? -36.198 17.949 18.712 1.00 85.62 184 THR A CA 1
ATOM 1438 C C . THR A 1 184 ? -35.057 17.779 17.705 1.00 85.62 184 THR A C 1
ATOM 1440 O O . THR A 1 184 ? -34.223 18.672 17.546 1.00 85.62 184 THR A O 1
ATOM 1443 N N . ARG A 1 185 ? -35.034 16.660 16.964 1.00 89.19 185 ARG A N 1
ATOM 1444 C CA . ARG A 1 185 ? -34.039 16.432 15.900 1.00 89.19 185 ARG A CA 1
ATOM 1445 C C . ARG A 1 185 ? -34.165 17.442 14.762 1.00 89.19 185 ARG A C 1
ATOM 1447 O O . ARG A 1 185 ? -33.145 17.940 14.288 1.00 89.19 185 ARG A O 1
ATOM 1454 N N . ALA A 1 186 ? -35.388 17.762 14.343 1.00 90.62 186 ALA A N 1
ATOM 1455 C CA . ALA A 1 186 ? -35.638 18.754 13.303 1.00 90.62 186 ALA A CA 1
ATOM 1456 C C . ALA A 1 186 ? -35.201 20.164 13.739 1.00 90.62 186 ALA A C 1
ATOM 1458 O O . ALA A 1 186 ? -34.551 20.863 12.963 1.00 90.62 186 ALA A O 1
ATOM 1459 N N . ILE A 1 187 ? -35.478 20.551 14.989 1.00 90.19 187 ILE A N 1
ATOM 1460 C CA . ILE A 1 187 ? -35.056 21.838 15.562 1.00 90.19 187 ILE A CA 1
ATOM 1461 C C . ILE A 1 187 ? -33.528 21.940 15.594 1.00 90.19 187 ILE A C 1
ATOM 1463 O O . ILE A 1 187 ? -32.968 22.929 15.121 1.00 90.19 187 ILE A O 1
ATOM 1467 N N . ILE A 1 188 ? -32.842 20.904 16.091 1.00 89.19 188 ILE A N 1
ATOM 1468 C CA . ILE A 1 188 ? -31.372 20.857 16.125 1.00 89.19 188 ILE A CA 1
ATOM 1469 C C . ILE A 1 188 ? -30.795 20.945 14.706 1.00 89.19 188 ILE A C 1
ATOM 1471 O O . ILE A 1 188 ? -29.891 21.744 14.469 1.00 89.19 188 ILE A O 1
ATOM 1475 N N . LYS A 1 189 ? -31.349 20.196 13.741 1.00 90.81 189 LYS A N 1
ATOM 1476 C CA . LYS A 1 189 ? -30.906 20.237 12.338 1.00 90.81 189 LYS A CA 1
ATOM 1477 C C . LYS A 1 189 ? -31.067 21.636 11.733 1.00 90.81 189 LYS A C 1
ATOM 1479 O O . LYS A 1 189 ? -30.116 22.153 11.157 1.00 90.81 189 LYS A O 1
ATOM 1484 N N . LYS A 1 190 ? -32.231 22.274 11.909 1.00 91.81 190 LYS A N 1
ATOM 1485 C CA . LYS A 1 190 ? -32.487 23.641 11.420 1.00 91.81 190 LYS A CA 1
ATOM 1486 C C . LYS A 1 190 ? -31.531 24.662 12.046 1.00 91.81 190 LYS A C 1
ATOM 1488 O O . LYS A 1 190 ? -31.041 25.534 11.339 1.00 91.81 190 LYS A O 1
ATOM 1493 N N . ARG A 1 191 ? -31.226 24.548 13.344 1.00 89.94 191 ARG A N 1
ATOM 1494 C CA . ARG A 1 191 ? -30.278 25.452 14.022 1.00 89.94 191 ARG A CA 1
ATOM 1495 C C . ARG A 1 191 ? -28.852 25.312 13.491 1.00 89.94 191 ARG A C 1
ATOM 1497 O O . ARG A 1 191 ? -28.203 26.330 13.296 1.00 89.94 191 ARG A O 1
ATOM 1504 N N . ILE A 1 192 ? -28.397 24.086 13.227 1.00 88.44 192 ILE A N 1
ATOM 1505 C CA . ILE A 1 192 ? -27.059 23.842 12.663 1.00 88.44 192 ILE A CA 1
ATOM 1506 C C . ILE A 1 192 ? -26.957 24.382 11.235 1.00 88.44 192 ILE A C 1
ATOM 1508 O O . ILE A 1 192 ? -25.962 25.008 10.909 1.00 88.44 192 ILE A O 1
ATOM 1512 N N . ILE A 1 193 ? -27.986 24.185 10.403 1.00 87.25 193 ILE A N 1
ATOM 1513 C CA . ILE A 1 193 ? -27.995 24.706 9.024 1.00 87.25 193 ILE A CA 1
ATOM 1514 C C . ILE A 1 193 ? -27.935 26.239 9.007 1.00 87.25 193 ILE A C 1
ATOM 1516 O O . ILE A 1 193 ? -27.279 26.814 8.150 1.00 87.25 193 ILE A O 1
ATOM 1520 N N . ARG A 1 194 ? -28.601 26.905 9.958 1.00 88.44 194 ARG A N 1
ATOM 1521 C CA . ARG A 1 194 ? -28.576 28.371 10.071 1.00 88.44 194 ARG A CA 1
ATOM 1522 C C . ARG A 1 194 ? -27.245 28.914 10.590 1.00 88.44 194 ARG A C 1
ATOM 1524 O O . ARG A 1 194 ? -26.863 30.015 10.221 1.00 88.44 194 ARG A O 1
ATOM 1531 N N . ASN A 1 195 ? -26.589 28.194 11.498 1.00 86.69 195 ASN A N 1
ATOM 1532 C CA . ASN A 1 195 ? -25.315 28.600 12.082 1.00 86.69 195 ASN A CA 1
ATOM 1533 C C . ASN A 1 195 ? -24.529 27.361 12.538 1.00 86.69 195 ASN A C 1
ATOM 1535 O O . ASN A 1 195 ? -24.783 26.788 13.605 1.00 86.69 195 ASN A O 1
ATOM 1539 N N . ASP A 1 196 ? -23.554 26.968 11.728 1.00 81.44 196 ASP A N 1
ATOM 1540 C CA . ASP A 1 196 ? -22.694 25.804 11.939 1.00 81.44 196 ASP A CA 1
ATOM 1541 C C . ASP A 1 196 ? -21.564 26.051 12.962 1.00 81.44 196 ASP A C 1
ATOM 1543 O O . ASP A 1 196 ? -20.917 25.104 13.417 1.00 81.44 196 ASP A O 1
ATOM 1547 N N . GLY A 1 197 ? -21.386 27.298 13.411 1.00 81.31 197 GLY A N 1
ATOM 1548 C CA . GLY A 1 197 ? -20.456 27.703 14.469 1.00 81.31 197 GLY A CA 1
ATOM 1549 C C . GLY A 1 197 ? -21.003 27.579 15.899 1.00 81.31 197 GLY A C 1
ATOM 1550 O O . GLY A 1 197 ? -20.294 27.880 16.864 1.00 81.31 197 GLY A O 1
ATOM 1551 N N . LEU A 1 198 ? -22.258 27.154 16.084 1.00 81.88 198 LEU A N 1
ATOM 1552 C CA . LEU A 1 198 ? -22.887 27.070 17.407 1.00 81.88 198 LEU A CA 1
ATOM 1553 C C . LEU A 1 198 ? -22.292 25.961 18.287 1.00 81.88 198 LEU A C 1
ATOM 1555 O O . LEU A 1 198 ? -22.192 24.794 17.903 1.00 81.88 198 LEU A O 1
ATOM 1559 N N . SER A 1 199 ? -21.987 26.298 19.545 1.00 85.56 199 SER A N 1
ATOM 1560 C CA . SER A 1 199 ? -21.538 25.300 20.515 1.00 85.56 199 SER A CA 1
ATOM 1561 C C . SER A 1 199 ? -22.686 24.375 20.938 1.00 85.56 199 SER A C 1
ATOM 1563 O O . SER A 1 199 ? -23.803 24.815 21.226 1.00 85.56 199 SER A O 1
ATOM 1565 N N . LEU A 1 200 ? -22.394 23.074 21.058 1.00 87.50 200 LEU A N 1
ATOM 1566 C CA . LEU A 1 200 ? -23.370 22.083 21.534 1.00 87.50 200 LEU A CA 1
ATOM 1567 C C . LEU A 1 200 ? -23.889 22.409 22.944 1.00 87.50 200 LEU A C 1
ATOM 1569 O O . LEU A 1 200 ? -25.026 22.082 23.263 1.00 87.50 200 LEU A O 1
ATOM 1573 N N . ASN A 1 201 ? -23.076 23.070 23.776 1.00 86.81 201 ASN A N 1
ATOM 1574 C CA . ASN A 1 201 ? -23.479 23.511 25.114 1.00 86.81 201 ASN A CA 1
ATOM 1575 C C . ASN A 1 201 ? -24.519 24.633 25.051 1.00 86.81 201 ASN A C 1
ATOM 1577 O O . ASN A 1 201 ? -25.520 24.575 25.759 1.00 86.81 201 ASN A O 1
ATOM 1581 N N . ARG A 1 202 ? -24.308 25.632 24.186 1.00 86.88 202 ARG A N 1
ATOM 1582 C CA . ARG A 1 202 ? -25.254 26.740 24.005 1.00 86.88 202 ARG A CA 1
ATOM 1583 C C . ARG A 1 202 ? -26.575 26.232 23.436 1.00 86.88 202 ARG A C 1
ATOM 1585 O O . ARG A 1 202 ? -27.636 26.606 23.921 1.00 86.88 202 ARG A O 1
ATOM 1592 N N . MET A 1 203 ? -26.502 25.314 22.474 1.00 88.62 203 MET A N 1
ATOM 1593 C CA . MET A 1 203 ? -27.674 24.662 21.893 1.00 88.62 203 MET A CA 1
ATOM 1594 C C . MET A 1 203 ? -28.455 23.834 22.921 1.00 88.62 203 MET A C 1
ATOM 1596 O O . MET A 1 203 ? -29.679 23.878 22.933 1.00 88.62 203 MET A O 1
ATOM 1600 N N . ALA A 1 204 ? -27.751 23.113 23.796 1.00 90.31 204 ALA A N 1
ATOM 1601 C CA . ALA A 1 204 ? -28.346 22.342 24.881 1.00 90.31 204 ALA A CA 1
ATOM 1602 C C . ALA A 1 204 ? -29.064 23.238 25.902 1.00 90.31 204 ALA A C 1
ATOM 1604 O O . ALA A 1 204 ? -30.224 22.985 26.215 1.00 90.31 204 ALA A O 1
ATOM 1605 N N . SER A 1 205 ? -28.410 24.321 26.336 1.00 89.50 205 SER A N 1
ATOM 1606 C CA . SER A 1 205 ? -28.985 25.305 27.263 1.00 89.50 205 SER A CA 1
ATOM 1607 C C . SER A 1 205 ? -30.261 25.946 26.704 1.00 89.50 205 SER A C 1
ATOM 1609 O O . SER A 1 205 ? -31.307 25.904 27.339 1.00 89.50 205 SER A O 1
ATOM 1611 N N . GLN A 1 206 ? -30.223 26.425 25.457 1.00 88.12 206 GLN A N 1
ATOM 1612 C CA . GLN A 1 206 ? -31.375 27.068 24.806 1.00 88.12 206 GLN A CA 1
ATOM 1613 C C . GLN A 1 206 ? -32.564 26.139 24.543 1.00 88.12 206 GLN A C 1
ATOM 1615 O O . GLN A 1 206 ? -33.652 26.616 24.238 1.00 88.12 206 GLN A O 1
ATOM 1620 N N . LEU A 1 207 ? -32.344 24.826 24.529 1.00 86.69 207 LEU A N 1
ATOM 1621 C CA . LEU A 1 207 ? -33.404 23.840 24.337 1.00 86.69 207 LEU A CA 1
ATOM 1622 C C . LEU A 1 207 ? -33.839 23.201 25.668 1.00 86.69 207 LEU A C 1
ATOM 1624 O O . LEU A 1 207 ? -34.704 22.331 25.654 1.00 86.69 207 LEU A O 1
ATOM 1628 N N . GLY A 1 208 ? -33.219 23.574 26.795 1.00 87.69 208 GLY A N 1
ATOM 1629 C CA . GLY A 1 208 ? -33.485 22.964 28.100 1.00 87.69 208 GLY A CA 1
ATOM 1630 C C . GLY A 1 208 ? -33.117 21.477 28.167 1.00 87.69 208 GLY A C 1
ATOM 1631 O O . GLY A 1 208 ? -33.727 20.719 28.915 1.00 87.69 208 GLY A O 1
ATOM 1632 N N . ILE A 1 209 ? -32.144 21.027 27.365 1.00 89.69 209 ILE A N 1
ATOM 1633 C CA . ILE A 1 209 ? -31.784 19.609 27.237 1.00 89.69 209 ILE A CA 1
ATOM 1634 C C . ILE A 1 209 ? -30.368 19.351 27.739 1.00 89.69 209 ILE A C 1
ATOM 1636 O O . ILE A 1 209 ? -29.475 20.177 27.586 1.00 89.69 209 ILE A O 1
ATOM 1640 N N . ALA A 1 210 ? -30.110 18.147 28.251 1.00 88.25 210 ALA A N 1
ATOM 1641 C CA . ALA A 1 210 ? -28.752 17.703 28.537 1.00 88.25 210 ALA A CA 1
ATOM 1642 C C . ALA A 1 210 ? -27.859 17.738 27.278 1.00 88.25 210 ALA A C 1
ATOM 1644 O O . ALA A 1 210 ? -28.219 17.226 26.213 1.00 88.25 210 ALA A O 1
ATOM 1645 N N . ARG A 1 211 ? -26.635 18.261 27.429 1.00 91.75 211 ARG A N 1
ATOM 1646 C CA . ARG A 1 211 ? -25.611 18.315 26.367 1.00 91.75 211 ARG A CA 1
ATOM 1647 C C . ARG A 1 211 ? -25.377 16.961 25.694 1.00 91.75 211 ARG A C 1
ATOM 1649 O O . ARG A 1 211 ? -25.240 16.896 24.474 1.00 91.75 211 ARG A O 1
ATOM 1656 N N . SER A 1 212 ? -25.324 15.884 26.477 1.00 89.12 212 SER A N 1
ATOM 1657 C CA . SER A 1 212 ? -25.110 14.520 25.975 1.00 89.12 212 SER A CA 1
ATOM 1658 C C . SER A 1 212 ? -26.197 14.086 24.986 1.00 89.12 212 SER A C 1
ATOM 1660 O O . SER A 1 212 ? -25.897 13.393 24.013 1.00 89.12 212 SER A O 1
ATOM 1662 N N . THR A 1 213 ? -27.436 14.544 25.178 1.00 88.94 213 THR A N 1
ATOM 1663 C CA . THR A 1 213 ? -28.556 14.287 24.266 1.00 88.94 213 THR A CA 1
ATOM 1664 C C . THR A 1 213 ? -28.353 14.999 22.936 1.00 88.94 213 THR A C 1
ATOM 1666 O O . THR A 1 213 ? -28.429 14.354 21.891 1.00 88.94 213 THR A O 1
ATOM 1669 N N . VAL A 1 214 ? -28.015 16.292 22.959 1.00 89.62 214 VAL A N 1
ATOM 1670 C CA . VAL A 1 214 ? -27.713 17.063 21.740 1.00 89.62 214 VAL A CA 1
ATOM 1671 C C . VAL A 1 214 ? -26.526 16.444 20.999 1.00 89.62 214 VAL A C 1
ATOM 1673 O O . VAL A 1 214 ? -26.595 16.219 19.795 1.00 89.62 214 VAL A O 1
ATOM 1676 N N . GLN A 1 215 ? -25.465 16.067 21.717 1.00 90.31 215 GLN A N 1
ATOM 1677 C CA . GLN A 1 215 ? -24.298 15.403 21.136 1.00 90.31 215 GLN A CA 1
ATOM 1678 C C . GLN A 1 215 ? -24.653 14.060 20.478 1.00 90.31 215 GLN A C 1
ATOM 1680 O O . GLN A 1 215 ? -24.171 13.768 19.383 1.00 90.31 215 GLN A O 1
ATOM 1685 N N . SER A 1 216 ? -25.491 13.246 21.125 1.00 88.50 216 SER A N 1
ATOM 1686 C CA . SER A 1 216 ? -25.957 11.973 20.567 1.00 88.50 216 SER A CA 1
ATOM 1687 C C . SER A 1 216 ? -26.799 12.189 19.310 1.00 88.50 216 SER A C 1
ATOM 1689 O O . SER A 1 216 ? -26.573 11.503 18.319 1.00 88.50 216 SER A O 1
ATOM 1691 N N . ILE A 1 217 ? -27.696 13.181 19.306 1.00 90.38 217 ILE A N 1
ATOM 1692 C CA . ILE A 1 217 ? -28.499 13.535 18.128 1.00 90.38 217 ILE A CA 1
ATOM 1693 C C . ILE A 1 217 ? -27.593 13.947 16.966 1.00 90.38 217 ILE A C 1
ATOM 1695 O O . ILE A 1 217 ? -27.699 13.391 15.877 1.00 90.38 217 ILE A O 1
ATOM 1699 N N . VAL A 1 218 ? -26.655 14.865 17.201 1.00 89.44 218 VAL A N 1
ATOM 1700 C CA . VAL A 1 218 ? -25.739 15.365 16.164 1.00 89.44 218 VAL A CA 1
ATOM 1701 C C . VAL A 1 218 ? -24.870 14.239 15.594 1.00 89.44 218 VAL A C 1
ATOM 1703 O O . VAL A 1 218 ? -24.772 14.098 14.377 1.00 89.44 218 VAL A O 1
ATOM 1706 N N . LYS A 1 219 ? -24.288 13.393 16.454 1.00 89.31 219 LYS A N 1
ATOM 1707 C CA . LYS A 1 219 ? -23.357 12.333 16.038 1.00 89.31 219 LYS A CA 1
ATOM 1708 C C . LYS A 1 219 ? -24.058 11.098 15.468 1.00 89.31 219 LYS A C 1
ATOM 1710 O O . LYS A 1 219 ? -23.633 10.559 14.448 1.00 89.31 219 LYS A O 1
ATOM 1715 N N . ASN A 1 220 ? -25.090 10.604 16.147 1.00 86.81 220 ASN A N 1
ATOM 1716 C CA . ASN A 1 220 ? -25.679 9.297 15.863 1.00 86.81 220 ASN A CA 1
ATOM 1717 C C . ASN A 1 220 ? -26.885 9.388 14.932 1.00 86.81 220 ASN A C 1
ATOM 1719 O O . ASN A 1 220 ? -27.012 8.519 14.070 1.00 86.81 220 ASN A O 1
ATOM 1723 N N . ASP A 1 221 ? -27.731 10.410 15.091 1.00 88.38 221 ASP A N 1
ATOM 1724 C CA . ASP A 1 221 ? -28.963 10.559 14.308 1.00 88.38 221 ASP A CA 1
ATOM 1725 C C . ASP A 1 221 ? -28.740 11.433 13.057 1.00 88.38 221 ASP A C 1
ATOM 1727 O O . ASP A 1 221 ? -29.154 11.047 11.970 1.00 88.38 221 ASP A O 1
ATOM 1731 N N . LEU A 1 222 ? -28.047 12.575 13.182 1.00 88.06 222 LEU A N 1
ATOM 1732 C CA . LEU A 1 222 ? -27.763 13.498 12.067 1.00 88.06 222 LEU A CA 1
ATOM 1733 C C . LEU A 1 222 ? -26.449 13.199 11.328 1.00 88.06 222 LEU A C 1
ATOM 1735 O O . LEU A 1 222 ? -26.217 13.758 10.262 1.00 88.06 222 LEU A O 1
ATOM 1739 N N . LYS A 1 223 ? -25.594 12.327 11.882 1.00 89.44 223 LYS A N 1
ATOM 1740 C CA . LYS A 1 223 ? -24.291 11.922 11.312 1.00 89.44 223 LYS A CA 1
ATOM 1741 C C . LYS A 1 223 ? -23.315 13.078 11.044 1.00 89.44 223 LYS A C 1
ATOM 1743 O O . LYS A 1 223 ? -22.428 12.959 10.203 1.00 89.44 223 LYS A O 1
ATOM 1748 N N . LEU A 1 224 ? -23.425 14.169 11.796 1.00 85.44 224 LEU A N 1
ATOM 1749 C CA . LEU A 1 224 ? -22.557 15.339 11.665 1.00 85.44 224 LEU A CA 1
ATOM 1750 C C . LEU A 1 224 ? -21.318 15.221 12.564 1.00 85.44 224 LEU A C 1
ATOM 1752 O O . LEU A 1 224 ? -21.352 14.619 13.644 1.00 85.44 224 LEU A O 1
ATOM 1756 N N . LYS A 1 225 ? -20.208 15.821 12.122 1.00 82.25 225 LYS A N 1
ATOM 1757 C CA . LYS A 1 225 ? -18.927 15.867 12.843 1.00 82.25 225 LYS A CA 1
ATOM 1758 C C . LYS A 1 225 ? -18.475 17.314 13.019 1.00 82.25 225 LYS A C 1
ATOM 1760 O O . LYS A 1 225 ? -18.679 18.137 12.136 1.00 82.25 225 LYS A O 1
ATOM 1765 N N . SER A 1 226 ? -17.843 17.608 14.154 1.00 79.94 226 SER A N 1
ATOM 1766 C CA . SER A 1 226 ? -17.219 18.912 14.392 1.00 79.94 226 SER A CA 1
ATOM 1767 C C . SER A 1 226 ? -15.810 18.929 13.802 1.00 79.94 226 SER A C 1
ATOM 1769 O O . SER A 1 226 ? -15.029 18.004 14.037 1.00 79.94 226 SER A O 1
ATOM 1771 N N . TYR A 1 227 ? -15.494 19.990 13.063 1.00 79.00 227 TYR A N 1
ATOM 1772 C CA . TYR A 1 227 ? -14.162 20.282 12.543 1.00 79.00 227 TYR A CA 1
ATOM 1773 C C . TYR A 1 227 ? -13.686 21.639 13.063 1.00 79.00 227 TYR A C 1
ATOM 1775 O O . TYR A 1 227 ? -14.484 22.543 13.303 1.00 79.00 227 TYR A O 1
ATOM 1783 N N . LYS A 1 228 ? -12.370 21.787 13.234 1.00 75.12 228 LYS A N 1
ATOM 1784 C CA . LYS A 1 228 ? -11.746 23.079 13.534 1.00 75.12 228 LYS A CA 1
ATOM 1785 C C . LYS A 1 228 ? -11.373 23.746 12.213 1.00 75.12 228 LYS A C 1
ATOM 1787 O O . LYS A 1 228 ? -10.528 23.211 11.494 1.00 75.12 228 LYS A O 1
ATOM 1792 N N . LEU A 1 229 ? -11.973 24.901 11.921 1.00 74.19 229 LEU A N 1
ATOM 1793 C CA . LEU A 1 229 ? -11.581 25.722 10.775 1.00 74.19 229 LEU A CA 1
ATOM 1794 C C . LEU A 1 229 ? -10.092 26.075 10.882 1.00 74.19 229 LEU A C 1
ATOM 1796 O O . LEU A 1 229 ? -9.605 26.475 11.945 1.00 74.19 229 LEU A O 1
ATOM 1800 N N . ARG A 1 230 ? -9.359 25.892 9.783 1.00 73.75 230 ARG A N 1
ATOM 1801 C CA . ARG A 1 230 ? -7.959 26.306 9.664 1.00 73.75 230 ARG A CA 1
ATOM 1802 C C . ARG A 1 230 ? -7.927 27.641 8.933 1.00 73.75 230 ARG A C 1
ATOM 1804 O O . ARG A 1 230 ? -8.585 27.787 7.910 1.00 73.75 230 ARG A O 1
ATOM 1811 N N . ARG A 1 231 ? -7.169 28.604 9.457 1.00 76.25 231 ARG A N 1
ATOM 1812 C CA . ARG A 1 231 ? -6.870 29.836 8.719 1.00 76.25 231 ARG A CA 1
ATOM 1813 C C . ARG A 1 231 ? -5.955 29.465 7.551 1.00 76.25 231 ARG A C 1
ATOM 1815 O O . ARG A 1 231 ? -4.970 28.761 7.759 1.00 76.25 231 ARG A O 1
ATOM 1822 N N . GLY A 1 232 ? -6.311 29.897 6.350 1.00 73.12 232 GLY A N 1
ATOM 1823 C CA . GLY A 1 232 ? -5.515 29.746 5.134 1.00 73.12 232 GLY A CA 1
ATOM 1824 C C . GLY A 1 232 ? -5.364 31.095 4.440 1.00 73.12 232 GLY A C 1
ATOM 1825 O O . GLY A 1 232 ? -6.060 32.048 4.788 1.00 73.12 232 GLY A O 1
ATOM 1826 N N . GLN A 1 233 ? -4.452 31.179 3.474 1.00 75.88 233 GLN A N 1
ATOM 1827 C CA . GLN A 1 233 ? -4.292 32.379 2.660 1.00 75.88 233 GLN A CA 1
ATOM 1828 C C . GLN A 1 233 ? -5.510 32.544 1.744 1.00 75.88 233 GLN A C 1
ATOM 1830 O O . GLN A 1 233 ? -5.891 31.608 1.038 1.00 75.88 233 GLN A O 1
ATOM 1835 N N . TYR A 1 234 ? -6.126 33.724 1.765 1.00 80.31 234 TYR A N 1
ATOM 1836 C CA . TYR A 1 234 ? -7.220 34.044 0.855 1.00 80.31 234 TYR A CA 1
ATOM 1837 C C . TYR A 1 234 ? -6.668 34.205 -0.566 1.00 80.31 234 TYR A C 1
ATOM 1839 O O . TYR A 1 234 ? -5.747 34.988 -0.791 1.00 80.31 234 TYR A O 1
ATOM 1847 N N . LEU A 1 235 ? -7.204 33.444 -1.521 1.00 84.00 235 LEU A N 1
ATOM 1848 C CA . LEU A 1 235 ? -6.819 33.527 -2.930 1.00 84.00 235 LEU A CA 1
ATOM 1849 C C . LEU A 1 235 ? -7.900 34.289 -3.696 1.00 84.00 235 LEU A C 1
ATOM 1851 O O . LEU A 1 235 ? -9.028 33.804 -3.797 1.00 84.00 235 LEU A O 1
ATOM 1855 N N . SER A 1 236 ? -7.545 35.444 -4.264 1.00 88.56 236 SER A N 1
ATOM 1856 C CA . SER A 1 236 ? -8.421 36.158 -5.201 1.00 88.56 236 SER A CA 1
ATOM 1857 C C . SER A 1 236 ? -8.650 35.335 -6.471 1.00 88.56 236 SER A C 1
ATOM 1859 O O . SER A 1 236 ? -7.813 34.503 -6.833 1.00 88.56 236 SER A O 1
ATOM 1861 N N . ASP A 1 237 ? -9.747 35.575 -7.187 1.00 89.00 237 ASP A N 1
ATOM 1862 C CA . ASP A 1 237 ? -10.048 34.830 -8.419 1.00 89.00 237 ASP A CA 1
ATOM 1863 C C . ASP A 1 237 ? -8.980 35.040 -9.500 1.00 89.00 237 ASP A C 1
ATOM 1865 O O . ASP A 1 237 ? -8.559 34.079 -10.144 1.00 89.00 237 ASP A O 1
ATOM 1869 N N . LYS A 1 238 ? -8.403 36.248 -9.578 1.00 86.75 238 LYS A N 1
ATOM 1870 C CA . LYS A 1 238 ? -7.209 36.530 -10.392 1.00 86.75 238 LYS A CA 1
ATOM 1871 C C . LYS A 1 238 ? -6.027 35.628 -10.015 1.00 86.75 238 LYS A C 1
ATOM 1873 O O . LYS A 1 238 ? -5.361 35.072 -10.885 1.00 86.75 238 LYS A O 1
ATOM 1878 N N . SER A 1 239 ? -5.785 35.429 -8.717 1.00 81.06 239 SER A N 1
ATOM 1879 C CA . SER A 1 239 ? -4.715 34.544 -8.234 1.00 81.06 239 SER A CA 1
ATOM 1880 C C . SER A 1 239 ? -4.998 33.077 -8.559 1.00 81.06 239 SER A C 1
ATOM 1882 O O . SER A 1 239 ? -4.072 32.337 -8.886 1.00 81.06 239 SER A O 1
ATOM 1884 N N . LYS A 1 240 ? -6.265 32.644 -8.496 1.00 86.25 240 LYS A N 1
ATOM 1885 C CA . LYS A 1 240 ? -6.671 31.282 -8.876 1.00 86.25 240 LYS A CA 1
ATOM 1886 C C . LYS A 1 240 ? -6.436 31.030 -10.366 1.00 86.25 240 LYS A C 1
ATOM 1888 O O . LYS A 1 240 ? -5.820 30.021 -10.699 1.00 86.25 240 LYS A O 1
ATOM 1893 N N . ALA A 1 241 ? -6.859 31.952 -11.232 1.00 86.94 241 ALA A N 1
ATOM 1894 C CA . ALA A 1 241 ? -6.663 31.856 -12.678 1.00 86.94 241 ALA A CA 1
ATOM 1895 C C . ALA A 1 241 ? -5.171 31.806 -13.042 1.00 86.94 241 ALA A C 1
ATOM 1897 O O . ALA A 1 241 ? -4.730 30.881 -13.722 1.00 86.94 241 ALA A O 1
ATOM 1898 N N . MET A 1 242 ? -4.371 32.720 -12.481 1.00 82.56 242 MET A N 1
ATOM 1899 C CA . MET A 1 242 ? -2.921 32.747 -12.693 1.00 82.56 242 MET A CA 1
ATOM 1900 C C . MET A 1 242 ? -2.244 31.451 -12.217 1.00 82.56 242 MET A C 1
ATOM 1902 O O . MET A 1 242 ? -1.370 30.920 -12.896 1.00 82.56 242 MET A O 1
ATOM 1906 N N . ARG A 1 243 ? -2.639 30.906 -11.057 1.00 85.50 243 ARG A N 1
ATOM 1907 C CA . ARG A 1 243 ? -2.103 29.623 -10.567 1.00 85.50 243 ARG A CA 1
ATOM 1908 C C . ARG A 1 243 ? -2.483 28.461 -11.482 1.00 85.50 243 ARG A C 1
ATOM 1910 O O . ARG A 1 243 ? -1.637 27.612 -11.736 1.00 85.50 243 ARG A O 1
ATOM 1917 N N . LEU A 1 244 ? -3.720 28.426 -11.980 1.00 85.88 244 LEU A N 1
ATOM 1918 C CA . LEU A 1 244 ? -4.183 27.388 -12.901 1.00 85.88 244 LEU A CA 1
ATOM 1919 C C . LEU A 1 244 ? -3.384 27.402 -14.208 1.00 85.88 244 LEU A C 1
ATOM 1921 O O . LEU A 1 244 ? -2.937 26.351 -14.664 1.00 85.88 244 LEU A O 1
ATOM 1925 N N . GLU A 1 245 ? -3.171 28.583 -14.784 1.00 85.12 245 GLU A N 1
ATOM 1926 C CA . GLU A 1 245 ? -2.370 28.747 -15.995 1.00 85.12 245 GLU A CA 1
ATOM 1927 C C . GLU A 1 245 ? -0.918 28.298 -15.777 1.00 85.12 245 GLU A C 1
ATOM 1929 O O . GLU A 1 245 ? -0.395 27.492 -16.548 1.00 85.12 245 GLU A O 1
ATOM 1934 N N . LYS A 1 246 ? -0.298 28.727 -14.670 1.00 80.75 246 LYS A N 1
ATOM 1935 C CA . LYS A 1 246 ? 1.055 28.303 -14.279 1.00 80.75 246 LYS A CA 1
ATOM 1936 C C . LYS A 1 246 ? 1.156 26.786 -14.118 1.00 80.75 246 LYS A C 1
ATOM 1938 O O . LYS A 1 246 ? 2.095 26.177 -14.620 1.00 80.75 246 LYS A O 1
ATOM 1943 N N . CYS A 1 247 ? 0.171 26.147 -13.485 1.00 82.00 247 CYS A N 1
ATOM 1944 C CA . CYS A 1 247 ? 0.130 24.689 -13.369 1.00 82.00 247 CYS A CA 1
ATOM 1945 C C . CYS A 1 247 ? 0.019 23.994 -14.735 1.00 82.00 247 CYS A C 1
ATOM 1947 O O . CYS A 1 247 ? 0.672 22.974 -14.935 1.00 82.00 247 CYS A O 1
ATOM 1949 N N . ARG A 1 248 ? -0.764 24.530 -15.682 1.00 81.69 248 ARG A N 1
ATOM 1950 C CA . ARG A 1 248 ? -0.860 23.974 -17.046 1.00 81.69 248 ARG A CA 1
ATOM 1951 C C . ARG A 1 248 ? 0.476 24.056 -17.786 1.00 81.69 248 ARG A C 1
ATOM 1953 O O . ARG A 1 248 ? 0.899 23.054 -18.355 1.00 81.69 248 ARG A O 1
ATOM 1960 N N . LYS A 1 249 ? 1.158 25.203 -17.713 1.00 75.88 249 LYS A N 1
ATOM 1961 C CA . LYS A 1 249 ? 2.493 25.402 -18.303 1.00 75.88 249 LYS A CA 1
ATOM 1962 C C . LYS A 1 249 ? 3.528 24.453 -17.696 1.00 75.88 249 LYS A C 1
ATOM 1964 O O . LYS A 1 249 ? 4.241 23.773 -18.427 1.00 75.88 249 LYS A O 1
ATOM 1969 N N . LEU A 1 250 ? 3.542 24.311 -16.368 1.00 76.69 250 LEU A N 1
ATOM 1970 C CA . LEU A 1 250 ? 4.410 23.350 -15.680 1.00 76.69 250 LEU A CA 1
ATOM 1971 C C . LEU A 1 250 ? 4.125 21.901 -16.091 1.00 76.69 250 LEU A C 1
ATOM 1973 O O . LEU A 1 250 ? 5.059 21.133 -16.302 1.00 76.69 250 LEU A O 1
ATOM 1977 N N . LEU A 1 251 ? 2.852 21.519 -16.235 1.00 77.38 251 LEU A N 1
ATOM 1978 C CA . LEU A 1 251 ? 2.483 20.177 -16.690 1.00 77.38 251 LEU A CA 1
ATOM 1979 C C . LEU A 1 251 ? 2.987 19.900 -18.107 1.00 77.38 251 LEU A C 1
ATOM 1981 O O . LEU A 1 251 ? 3.524 18.824 -18.337 1.00 77.38 251 LEU A O 1
ATOM 1985 N N . GLN A 1 252 ? 2.859 20.855 -19.030 1.00 72.31 252 GLN A N 1
ATOM 1986 C CA . GLN A 1 252 ? 3.425 20.737 -20.378 1.00 72.31 252 GLN A CA 1
ATOM 1987 C C . GLN A 1 252 ? 4.956 20.634 -20.331 1.00 72.31 252 GLN A C 1
ATOM 1989 O O . GLN A 1 252 ? 5.546 19.784 -20.992 1.00 72.31 252 GLN A O 1
ATOM 1994 N N . HIS A 1 253 ? 5.608 21.434 -19.487 1.00 67.12 253 HIS A N 1
ATOM 1995 C CA . HIS A 1 253 ? 7.062 21.434 -19.346 1.00 67.12 253 HIS A CA 1
ATOM 1996 C C . HIS A 1 253 ? 7.615 20.093 -18.823 1.00 67.12 253 HIS A C 1
ATOM 1998 O O . HIS A 1 253 ? 8.583 19.548 -19.360 1.00 67.12 253 HIS A O 1
ATOM 2004 N N . PHE A 1 254 ? 6.963 19.507 -17.815 1.00 66.31 254 PHE A N 1
ATOM 2005 C CA . PHE A 1 254 ? 7.344 18.213 -17.236 1.00 66.31 254 PHE A CA 1
ATOM 2006 C C . PHE A 1 254 ? 6.852 16.988 -18.026 1.00 66.31 254 PHE A C 1
ATOM 2008 O O . PHE A 1 254 ? 7.112 15.859 -17.615 1.00 66.31 254 PHE A O 1
ATOM 2015 N N . GLN A 1 255 ? 6.180 17.167 -19.170 1.00 62.28 255 GLN A N 1
ATOM 2016 C CA . GLN A 1 255 ? 5.982 16.062 -20.120 1.00 62.28 255 GLN A CA 1
ATOM 2017 C C . GLN A 1 255 ? 7.291 15.684 -20.824 1.00 62.28 255 GLN A C 1
ATOM 2019 O O . GLN A 1 255 ? 7.493 14.517 -21.155 1.00 62.28 255 GLN A O 1
ATOM 2024 N N . VAL A 1 256 ? 8.178 16.662 -21.038 1.00 55.53 256 VAL A N 1
ATOM 2025 C CA . VAL A 1 256 ? 9.447 16.486 -21.764 1.00 55.53 256 VAL A CA 1
ATOM 2026 C C . VAL A 1 256 ? 10.637 16.362 -20.807 1.00 55.53 256 VAL A C 1
ATOM 2028 O O . VAL A 1 256 ? 11.599 15.656 -21.105 1.00 55.53 256 VAL A O 1
ATOM 2031 N N . ARG A 1 257 ? 10.578 17.012 -19.637 1.00 63.94 257 ARG A N 1
ATOM 2032 C CA . ARG A 1 257 ? 11.654 17.020 -18.629 1.00 63.94 257 ARG A CA 1
ATOM 2033 C C . ARG A 1 257 ? 11.289 16.212 -17.387 1.00 63.94 257 ARG A C 1
ATOM 2035 O O . ARG A 1 257 ? 10.122 16.124 -17.016 1.00 63.94 257 ARG A O 1
ATOM 2042 N N . ARG A 1 258 ? 12.284 15.648 -16.695 1.00 70.94 258 ARG A N 1
ATOM 2043 C CA . ARG A 1 258 ? 12.041 14.889 -15.460 1.00 70.94 258 ARG A CA 1
ATOM 2044 C C . ARG A 1 258 ? 12.022 15.826 -14.259 1.00 70.94 258 ARG A C 1
ATOM 2046 O O . ARG A 1 258 ? 12.886 16.679 -14.106 1.00 70.94 258 ARG A O 1
ATOM 2053 N N . VAL A 1 259 ? 11.101 15.578 -13.330 1.00 75.75 259 VAL A N 1
ATOM 2054 C CA . VAL A 1 259 ? 11.068 16.269 -12.027 1.00 75.75 259 VAL A CA 1
ATOM 2055 C C . VAL A 1 259 ? 12.347 16.009 -11.211 1.00 75.75 259 VAL A C 1
ATOM 2057 O O . VAL A 1 259 ? 12.708 16.813 -10.360 1.00 75.75 259 VAL A O 1
ATOM 2060 N N . SER A 1 260 ? 13.068 14.913 -11.491 1.00 77.31 260 SER A N 1
ATOM 2061 C CA . SER A 1 260 ? 14.355 14.596 -10.855 1.00 77.31 260 SER A CA 1
ATOM 2062 C C . SER A 1 260 ? 15.456 15.612 -11.132 1.00 77.31 260 SER A C 1
ATOM 2064 O O . SER A 1 260 ? 16.424 15.660 -10.381 1.00 77.31 260 SER A O 1
ATOM 2066 N N . ASP A 1 261 ? 15.300 16.394 -12.198 1.00 80.81 261 ASP A N 1
ATOM 2067 C CA . ASP A 1 261 ? 16.290 17.364 -12.649 1.00 80.81 261 ASP A CA 1
ATOM 2068 C C . ASP A 1 261 ? 16.010 18.758 -12.037 1.00 80.81 261 ASP A C 1
ATOM 2070 O O . ASP A 1 261 ? 16.720 19.716 -12.322 1.00 80.81 261 ASP A O 1
ATOM 2074 N N . VAL A 1 262 ? 14.981 18.880 -11.181 1.00 85.94 262 VAL A N 1
ATOM 2075 C CA . VAL A 1 262 ? 14.593 20.127 -10.504 1.00 85.94 262 VAL A CA 1
ATOM 2076 C C . VAL A 1 262 ? 15.220 20.220 -9.118 1.00 85.94 262 VAL A C 1
ATOM 2078 O O . VAL A 1 262 ? 15.133 19.289 -8.310 1.00 85.94 262 VAL A O 1
ATOM 2081 N N . ILE A 1 263 ? 15.779 21.388 -8.832 1.00 89.38 263 ILE A N 1
ATOM 2082 C CA . ILE A 1 263 ? 16.270 21.809 -7.528 1.00 89.38 263 ILE A CA 1
ATOM 2083 C C . ILE A 1 263 ? 15.245 22.763 -6.935 1.00 89.38 263 ILE A C 1
ATOM 2085 O O . ILE A 1 263 ? 14.952 23.801 -7.519 1.00 89.38 263 ILE A O 1
ATOM 2089 N N . TRP A 1 264 ? 14.705 22.391 -5.783 1.00 91.06 264 TRP A N 1
ATOM 2090 C CA . TRP A 1 264 ? 13.747 23.180 -5.021 1.00 91.06 264 TRP A CA 1
ATOM 2091 C C . TRP A 1 264 ? 14.491 23.876 -3.898 1.00 91.06 264 TRP A C 1
ATOM 2093 O O . TRP A 1 264 ? 15.048 23.196 -3.035 1.00 91.06 264 TRP A O 1
ATOM 2103 N N . THR A 1 265 ? 14.512 25.201 -3.906 1.00 90.62 265 THR A N 1
ATOM 2104 C CA . THR A 1 265 ? 15.219 25.999 -2.902 1.00 90.62 265 THR A CA 1
ATOM 2105 C C . THR A 1 265 ? 14.236 26.849 -2.115 1.00 90.62 265 THR A C 1
ATOM 2107 O O . THR A 1 265 ? 13.324 27.432 -2.703 1.00 90.62 265 THR A O 1
ATOM 2110 N N . ASP A 1 266 ? 14.423 26.921 -0.801 1.00 89.44 266 ASP A N 1
ATOM 2111 C CA . ASP A 1 266 ? 13.610 27.754 0.089 1.00 89.44 266 ASP A CA 1
ATOM 2112 C C . ASP A 1 266 ? 14.433 28.196 1.307 1.00 89.44 266 ASP A C 1
ATOM 2114 O O . ASP A 1 266 ? 15.381 27.519 1.732 1.00 89.44 266 ASP A O 1
ATOM 2118 N N . GLU A 1 267 ? 14.032 29.314 1.899 1.00 88.12 267 GLU A N 1
ATOM 2119 C CA . GLU A 1 267 ? 14.598 29.866 3.120 1.00 88.12 267 GLU A CA 1
ATOM 2120 C C . GLU A 1 267 ? 13.647 29.650 4.291 1.00 88.12 267 GLU A C 1
ATOM 2122 O O . GLU A 1 267 ? 12.503 30.116 4.317 1.00 88.12 267 GLU A O 1
ATOM 2127 N N . LYS A 1 268 ? 14.139 28.983 5.340 1.00 86.75 268 LYS A N 1
ATOM 2128 C CA . LYS A 1 268 ? 13.345 28.739 6.541 1.00 86.75 268 LYS A CA 1
ATOM 2129 C C . LYS A 1 268 ? 13.955 29.359 7.782 1.00 86.75 268 LYS A C 1
ATOM 2131 O O . LYS A 1 268 ? 15.101 29.108 8.139 1.00 86.75 268 LYS A O 1
ATOM 2136 N N . ILE A 1 269 ? 13.127 30.116 8.498 1.00 83.44 269 ILE A N 1
ATOM 2137 C CA . ILE A 1 269 ? 13.450 30.613 9.833 1.00 83.44 269 ILE A CA 1
ATOM 2138 C C . ILE A 1 269 ? 13.145 29.517 10.860 1.00 83.44 269 ILE A C 1
ATOM 2140 O O . ILE A 1 269 ? 11.998 29.083 11.001 1.00 83.44 269 ILE A O 1
ATOM 2144 N N . PHE A 1 270 ? 14.171 29.104 11.600 1.00 82.44 270 PHE A N 1
ATOM 2145 C CA . PHE A 1 270 ? 14.081 28.193 12.735 1.00 82.44 270 PHE A CA 1
ATOM 2146 C C . PHE A 1 270 ? 14.197 28.975 14.040 1.00 82.44 270 PHE A C 1
ATOM 2148 O O . PHE A 1 270 ? 15.190 29.656 14.287 1.00 82.44 270 PHE A O 1
ATOM 2155 N N . THR A 1 271 ? 13.181 28.879 14.895 1.00 77.31 271 THR A N 1
ATOM 2156 C CA . THR A 1 271 ? 13.225 29.442 16.248 1.00 77.31 271 THR A CA 1
ATOM 2157 C C . THR A 1 271 ? 14.009 28.498 17.158 1.00 77.31 271 THR A C 1
ATOM 2159 O O . THR A 1 271 ? 13.630 27.340 17.305 1.00 77.31 271 THR A O 1
ATOM 2162 N N . ILE A 1 272 ? 15.103 28.981 17.750 1.00 77.38 272 ILE A N 1
ATOM 2163 C CA . ILE A 1 272 ? 15.963 28.199 18.656 1.00 77.38 272 ILE A CA 1
ATOM 2164 C C . ILE A 1 272 ? 15.313 28.078 20.039 1.00 77.38 272 ILE A C 1
ATOM 2166 O O . ILE A 1 272 ? 15.501 27.092 20.746 1.00 77.38 272 ILE A O 1
ATOM 2170 N N . GLU A 1 273 ? 14.526 29.078 20.438 1.00 69.19 273 GLU A N 1
ATOM 2171 C CA . GLU A 1 273 ? 13.831 29.050 21.721 1.00 69.19 273 GLU A CA 1
ATOM 2172 C C . GLU A 1 273 ? 12.630 28.082 21.696 1.00 69.19 273 GLU A C 1
ATOM 2174 O O . GLU A 1 273 ? 11.872 28.048 20.720 1.00 69.19 273 GLU A O 1
ATOM 2179 N N . PRO A 1 274 ? 12.403 27.314 22.778 1.00 61.09 274 PRO A N 1
ATOM 2180 C CA . PRO A 1 274 ? 11.273 26.402 22.867 1.00 61.09 274 PRO A CA 1
ATOM 2181 C C . PRO A 1 274 ? 9.954 27.184 22.889 1.00 61.09 274 PRO A C 1
ATOM 2183 O O . PRO A 1 274 ? 9.629 27.864 23.861 1.00 61.09 274 PRO A O 1
ATOM 2186 N N . LEU A 1 275 ? 9.157 27.056 21.826 1.00 61.72 275 LEU A N 1
ATOM 2187 C CA . LEU A 1 275 ? 7.794 27.581 21.801 1.00 61.72 275 LEU A CA 1
ATOM 2188 C C . LEU A 1 275 ? 6.892 26.702 22.690 1.00 61.72 275 LEU A C 1
ATOM 2190 O O . LEU A 1 275 ? 6.803 25.491 22.450 1.00 61.72 275 LEU A O 1
ATOM 2194 N N . PRO A 1 276 ? 6.181 27.267 23.684 1.00 58.97 276 PRO A N 1
ATOM 2195 C CA . PRO A 1 276 ? 5.287 26.490 24.530 1.00 58.97 276 PRO A CA 1
ATOM 2196 C C . PRO A 1 276 ? 4.100 25.964 23.710 1.00 58.97 276 PRO A C 1
ATOM 2198 O O . PRO A 1 276 ? 3.122 26.663 23.432 1.00 58.97 276 PRO A O 1
ATOM 2201 N N . ASN A 1 277 ? 4.169 24.699 23.293 1.00 60.81 277 ASN A N 1
ATOM 2202 C CA . ASN A 1 277 ? 3.069 24.044 22.597 1.00 60.81 277 ASN A CA 1
ATOM 2203 C C . ASN A 1 277 ? 2.015 23.580 23.614 1.00 60.81 277 ASN A C 1
ATOM 2205 O O . ASN A 1 277 ? 2.210 22.577 24.302 1.00 60.81 277 ASN A O 1
ATOM 2209 N N . ARG A 1 278 ? 0.852 24.248 23.640 1.00 55.00 278 ARG A N 1
ATOM 2210 C CA . ARG A 1 278 ? -0.295 23.901 24.508 1.00 55.00 278 ARG A CA 1
ATOM 2211 C C . ARG A 1 278 ? -0.758 22.439 24.412 1.00 55.00 278 ARG A C 1
ATOM 2213 O O . ARG A 1 278 ? -1.420 21.965 25.330 1.00 55.00 278 ARG A O 1
ATOM 2220 N N . GLN A 1 279 ? -0.483 21.726 23.315 1.00 54.88 279 GLN A N 1
ATOM 2221 C CA . GLN A 1 279 ? -0.814 20.299 23.203 1.00 54.88 279 GLN A CA 1
ATOM 2222 C C . GLN A 1 279 ? 0.216 19.382 23.878 1.00 54.88 279 GLN A C 1
ATOM 2224 O O . GLN A 1 279 ? -0.199 18.353 24.416 1.00 54.88 279 GLN A O 1
ATOM 2229 N N . ASN A 1 280 ? 1.498 19.768 23.888 1.00 52.09 280 ASN A N 1
ATOM 2230 C CA . ASN A 1 280 ? 2.613 18.927 24.343 1.00 52.09 280 ASN A CA 1
ATOM 2231 C C . ASN A 1 280 ? 3.115 19.290 25.751 1.00 52.09 280 ASN A C 1
ATOM 2233 O O . ASN A 1 280 ? 3.602 18.418 26.459 1.00 52.09 280 ASN A O 1
ATOM 2237 N N . GLN A 1 281 ? 2.950 20.535 26.202 1.00 58.19 281 GLN A N 1
ATOM 2238 C CA . GLN A 1 281 ? 3.228 20.933 27.584 1.00 58.19 281 GLN A CA 1
ATOM 2239 C C . GLN A 1 281 ? 1.957 20.815 28.425 1.00 58.19 281 GLN A C 1
ATOM 2241 O O . GLN A 1 281 ? 1.187 21.763 28.582 1.00 58.19 281 GLN A O 1
ATOM 2246 N N . ARG A 1 282 ? 1.718 19.612 28.953 1.00 63.03 282 ARG A N 1
ATOM 2247 C CA . ARG A 1 282 ? 0.676 19.352 29.951 1.00 63.03 282 ARG A CA 1
ATOM 2248 C C . ARG A 1 282 ? 1.336 19.147 31.302 1.00 63.03 282 ARG A C 1
ATOM 2250 O O . ARG A 1 282 ? 2.141 18.237 31.455 1.00 63.03 282 ARG A O 1
ATOM 2257 N N . GLN A 1 283 ? 0.964 19.960 32.280 1.00 63.66 283 GLN A N 1
ATOM 2258 C CA . GLN A 1 283 ? 1.337 19.737 33.672 1.00 63.66 283 GLN A CA 1
ATOM 2259 C C . GLN A 1 283 ? 0.147 19.102 34.394 1.00 63.66 283 GLN A C 1
ATOM 2261 O O . GLN A 1 283 ? -0.975 19.607 34.315 1.00 63.66 283 GLN A O 1
ATOM 2266 N N . LEU A 1 284 ? 0.374 17.973 35.065 1.00 61.53 284 LEU A N 1
ATOM 2267 C CA . LEU A 1 284 ? -0.605 17.386 35.976 1.00 61.53 284 LEU A CA 1
ATOM 2268 C C . LEU A 1 284 ? -0.488 18.124 37.310 1.00 61.53 284 LEU A C 1
ATOM 2270 O O . LEU A 1 284 ? 0.437 17.881 38.077 1.00 61.53 284 LEU A O 1
ATOM 2274 N N . LEU A 1 285 ? -1.397 19.066 37.550 1.00 66.56 285 LEU A N 1
ATOM 2275 C CA . LEU A 1 285 ? -1.441 19.857 38.779 1.00 66.56 285 LEU A CA 1
ATOM 2276 C C . LEU A 1 285 ? -2.585 19.371 39.671 1.00 66.56 285 LEU A C 1
ATOM 2278 O O . LEU A 1 285 ? -3.647 18.980 39.175 1.00 66.56 285 LEU A O 1
ATOM 2282 N N . SER A 1 286 ? -2.378 19.415 40.989 1.00 67.06 286 SER A N 1
ATOM 2283 C CA . SER A 1 286 ? -3.463 19.226 41.951 1.00 67.06 286 SER A CA 1
ATOM 2284 C C . SER A 1 286 ? -4.493 20.360 41.817 1.00 67.06 286 SER A C 1
ATOM 2286 O O . SER A 1 286 ? -4.228 21.401 41.208 1.00 67.06 286 SER A O 1
ATOM 2288 N N . LYS A 1 287 ? -5.704 20.168 42.354 1.00 64.56 287 LYS A N 1
ATOM 2289 C CA . LYS A 1 287 ? -6.784 21.162 42.233 1.00 64.56 287 LYS A CA 1
ATOM 2290 C C . LYS A 1 287 ? -6.390 22.506 42.860 1.00 64.56 287 LYS A C 1
ATOM 2292 O O . LYS A 1 287 ? -6.707 23.545 42.283 1.00 64.56 287 LYS A O 1
ATOM 2297 N N . ASP A 1 288 ? -5.638 22.459 43.954 1.00 67.75 288 ASP A N 1
ATOM 2298 C CA . ASP A 1 288 ? -5.156 23.632 44.683 1.00 67.75 288 ASP A CA 1
ATOM 2299 C C . ASP A 1 288 ? -3.965 24.283 43.952 1.00 67.75 288 ASP A C 1
ATOM 2301 O O . ASP A 1 288 ? -3.947 25.497 43.751 1.00 67.75 288 ASP A O 1
ATOM 2305 N N . ASP A 1 289 ? -3.050 23.479 43.393 1.00 61.66 289 ASP A N 1
ATOM 2306 C CA . ASP A 1 289 ? -1.927 23.981 42.581 1.00 61.66 289 ASP A CA 1
ATOM 2307 C C . ASP A 1 289 ? -2.378 24.609 41.254 1.00 61.66 289 ASP A C 1
ATOM 2309 O O . ASP A 1 289 ? -1.724 25.511 40.725 1.00 61.66 289 ASP A O 1
ATOM 2313 N N . SER A 1 290 ? -3.513 24.159 40.707 1.00 58.88 290 SER A N 1
ATOM 2314 C CA . SER A 1 290 ? -4.067 24.663 39.445 1.00 58.88 290 SER A CA 1
ATOM 2315 C C . SER A 1 290 ? -4.524 26.124 39.510 1.00 58.88 290 SER A C 1
ATOM 2317 O O . SER A 1 290 ? -4.774 26.725 38.459 1.00 58.88 290 SER A O 1
ATOM 2319 N N . MET A 1 291 ? -4.643 26.686 40.717 1.00 60.38 291 MET A N 1
ATOM 2320 C CA . MET A 1 291 ? -5.050 28.069 40.972 1.00 60.38 291 MET A CA 1
ATOM 2321 C C . MET A 1 291 ? -3.858 29.024 41.142 1.00 60.38 291 MET A C 1
ATOM 2323 O O . MET A 1 291 ? -4.062 30.234 41.154 1.00 60.38 291 MET A O 1
ATOM 2327 N N . SER A 1 292 ? -2.621 28.515 41.210 1.00 59.47 292 SER A N 1
ATOM 2328 C CA . SER A 1 292 ? -1.416 29.341 41.354 1.00 59.47 292 SER A CA 1
ATOM 2329 C C . SER A 1 292 ? -1.092 30.121 40.064 1.00 59.47 292 SER A C 1
ATOM 2331 O O . SER A 1 292 ? -0.841 29.500 39.023 1.00 59.47 292 SER A O 1
ATOM 2333 N N . PRO A 1 293 ? -1.020 31.469 40.097 1.00 59.75 293 PRO A N 1
ATOM 2334 C CA . PRO A 1 293 ? -0.672 32.286 38.929 1.00 59.75 293 PRO A CA 1
ATOM 2335 C C . PRO A 1 293 ? 0.738 32.001 38.390 1.00 59.75 293 PRO A C 1
ATOM 2337 O O . PRO A 1 293 ? 0.931 31.937 37.176 1.00 59.75 293 PRO A O 1
ATOM 2340 N N . LYS A 1 294 ? 1.706 31.733 39.282 1.00 55.66 294 LYS A N 1
ATOM 2341 C CA . LYS A 1 294 ? 3.109 31.436 38.932 1.00 55.66 294 LYS A CA 1
ATOM 2342 C C . LYS A 1 294 ? 3.268 30.171 38.078 1.00 55.66 294 LYS A C 1
ATOM 2344 O O . LYS A 1 294 ? 4.218 30.079 37.314 1.00 55.66 294 LYS A O 1
ATOM 2349 N N . ARG A 1 295 ? 2.346 29.202 38.181 1.00 54.28 295 ARG A N 1
ATOM 2350 C CA . ARG A 1 295 ? 2.397 27.930 37.427 1.00 54.28 295 ARG A CA 1
ATOM 2351 C C . ARG A 1 295 ? 1.551 27.926 36.145 1.00 54.28 295 ARG A C 1
ATOM 2353 O O . ARG A 1 295 ? 1.577 26.948 35.406 1.00 54.28 295 ARG A O 1
ATOM 2360 N N . ARG A 1 296 ? 0.801 29.001 35.863 1.00 55.00 296 ARG A N 1
ATOM 2361 C CA . ARG A 1 296 ? -0.081 29.119 34.681 1.00 55.00 296 ARG A CA 1
ATOM 2362 C C . ARG A 1 296 ? 0.525 29.884 33.504 1.00 55.00 296 ARG A C 1
ATOM 2364 O O . ARG A 1 296 ? 0.003 29.777 32.394 1.00 55.00 296 ARG A O 1
ATOM 2371 N N . LEU A 1 297 ? 1.572 30.672 33.728 1.00 57.88 297 LEU A N 1
ATOM 2372 C CA . LEU A 1 297 ? 2.093 31.595 32.724 1.00 57.88 297 LEU A CA 1
ATOM 2373 C C . LEU A 1 297 ? 3.285 30.977 31.988 1.00 57.88 297 LEU A C 1
ATOM 2375 O O . LEU A 1 297 ? 4.396 30.921 32.501 1.00 57.88 297 LEU A O 1
ATOM 2379 N N . ALA A 1 298 ? 3.045 30.522 30.758 1.00 57.69 298 ALA A N 1
ATOM 2380 C CA . ALA A 1 298 ? 4.111 30.351 29.780 1.00 57.69 298 ALA A CA 1
ATOM 2381 C C . ALA A 1 298 ? 4.349 31.715 29.117 1.00 57.69 298 ALA A C 1
ATOM 2383 O O . ALA A 1 298 ? 3.464 32.232 28.431 1.00 57.69 298 ALA A O 1
ATOM 2384 N N . HIS A 1 299 ? 5.507 32.326 29.362 1.00 57.44 299 HIS A N 1
ATOM 2385 C CA . HIS A 1 299 ? 5.865 33.598 28.742 1.00 57.44 299 HIS A CA 1
ATOM 2386 C C . HIS A 1 299 ? 6.271 33.361 27.282 1.00 57.44 299 HIS A C 1
ATOM 2388 O O . HIS A 1 299 ? 7.247 32.667 27.011 1.00 57.44 299 HIS A O 1
ATOM 2394 N N . ASN A 1 300 ? 5.535 33.956 26.342 1.00 57.19 300 ASN A N 1
ATOM 2395 C CA . ASN A 1 300 ? 5.989 34.079 24.960 1.00 57.19 300 ASN A CA 1
ATOM 2396 C C . ASN A 1 300 ? 6.803 35.371 24.852 1.00 57.19 300 ASN A C 1
ATOM 2398 O O . ASN A 1 300 ? 6.271 36.448 25.116 1.00 57.19 300 ASN A O 1
ATOM 2402 N N . ARG A 1 301 ? 8.076 35.286 24.461 1.00 62.19 301 ARG A N 1
ATOM 2403 C CA . ARG A 1 301 ? 8.846 36.476 24.069 1.00 62.19 301 ARG A CA 1
ATOM 2404 C C . ARG A 1 301 ? 8.318 36.993 22.728 1.00 62.19 301 ARG A C 1
ATOM 2406 O O . ARG A 1 301 ? 8.051 36.189 21.838 1.00 62.19 301 ARG A O 1
ATOM 2413 N N . LEU A 1 302 ? 8.181 38.315 22.573 1.00 62.31 302 LEU A N 1
ATOM 2414 C CA . LEU A 1 302 ? 7.747 38.927 21.305 1.00 62.31 302 LEU A CA 1
ATOM 2415 C C . LEU A 1 302 ? 8.746 38.680 20.155 1.00 62.31 302 LEU A C 1
ATOM 2417 O O . LEU A 1 302 ? 8.330 38.620 19.002 1.00 62.31 302 LEU A O 1
ATOM 2421 N N . PHE A 1 303 ? 10.032 38.479 20.468 1.00 67.25 303 PHE A N 1
ATOM 2422 C CA . PHE A 1 303 ? 11.111 38.297 19.489 1.00 67.25 303 PHE A CA 1
ATOM 2423 C C . PHE A 1 303 ? 12.025 37.128 19.888 1.00 67.25 303 PHE A C 1
ATOM 2425 O O . PHE A 1 303 ? 13.099 37.344 20.459 1.00 67.25 303 PHE A O 1
ATOM 2432 N N . PRO A 1 304 ? 11.599 35.874 19.665 1.00 69.69 304 PRO A N 1
ATOM 2433 C CA . PRO A 1 304 ? 12.401 34.721 20.043 1.00 69.69 304 PRO A CA 1
ATOM 2434 C C . PRO A 1 304 ? 13.657 34.618 19.168 1.00 69.69 304 PRO A C 1
ATOM 2436 O O . PRO A 1 304 ? 13.637 34.975 17.988 1.00 69.69 304 PRO A O 1
ATOM 2439 N N . LYS A 1 305 ? 14.764 34.114 19.730 1.00 75.88 305 LYS A N 1
ATOM 2440 C CA . LYS A 1 305 ? 15.999 33.895 18.956 1.00 75.88 305 LYS A CA 1
ATOM 2441 C C . LYS A 1 305 ? 15.724 32.919 17.809 1.00 75.88 305 LYS A C 1
ATOM 2443 O O . LYS A 1 305 ? 15.239 31.808 18.037 1.00 75.88 305 LYS A O 1
ATOM 2448 N N . SER A 1 306 ? 16.056 33.322 16.588 1.00 77.31 306 SER A N 1
ATOM 2449 C CA . SER A 1 306 ? 15.870 32.516 15.385 1.00 77.31 306 SER A CA 1
ATOM 2450 C C . SER A 1 306 ? 17.073 32.591 14.457 1.00 77.31 306 SER A C 1
ATOM 2452 O O . SER A 1 306 ? 17.773 33.602 14.440 1.00 77.31 306 SER A O 1
ATOM 2454 N N . VAL A 1 307 ? 17.269 31.542 13.665 1.00 84.06 307 VAL A N 1
ATOM 2455 C CA . VAL A 1 307 ? 18.286 31.452 12.612 1.00 84.06 307 VAL A CA 1
ATOM 2456 C C . VAL A 1 307 ? 17.595 31.180 11.285 1.00 84.06 307 VAL A C 1
ATOM 2458 O O . VAL A 1 307 ? 16.634 30.411 11.232 1.00 84.06 307 VAL A O 1
ATOM 2461 N N . MET A 1 308 ? 18.058 31.836 10.225 1.00 84.19 308 MET A N 1
ATOM 2462 C CA . MET A 1 308 ? 17.589 31.592 8.869 1.00 84.19 308 MET A CA 1
ATOM 2463 C C . MET A 1 308 ? 18.506 30.572 8.207 1.00 84.19 308 MET A C 1
ATOM 2465 O O . MET A 1 308 ? 19.727 30.705 8.245 1.00 84.19 308 MET A O 1
ATOM 2469 N N . VAL A 1 309 ? 17.905 29.538 7.634 1.00 88.00 309 VAL A N 1
ATOM 2470 C CA . VAL A 1 309 ? 18.626 28.470 6.952 1.00 88.00 309 VAL A CA 1
ATOM 2471 C C . VAL A 1 309 ? 18.110 28.393 5.530 1.00 88.00 309 VAL A C 1
ATOM 2473 O O . VAL A 1 309 ? 16.908 28.221 5.321 1.00 88.00 309 VAL A O 1
ATOM 2476 N N . TRP A 1 310 ? 19.019 28.508 4.570 1.00 90.56 310 TRP A N 1
ATOM 2477 C CA . TRP A 1 310 ? 18.741 28.213 3.174 1.00 90.56 310 TRP A CA 1
ATOM 2478 C C . TRP A 1 310 ? 19.100 26.758 2.871 1.00 90.56 310 TRP A C 1
ATOM 2480 O O . TRP A 1 310 ? 20.118 26.238 3.347 1.00 90.56 310 TRP A O 1
ATOM 2490 N N . ALA A 1 311 ? 18.252 26.094 2.088 1.00 90.69 311 ALA A N 1
ATOM 2491 C CA . ALA A 1 311 ? 18.503 24.740 1.621 1.00 90.69 311 ALA A CA 1
ATOM 2492 C C . ALA A 1 311 ? 17.889 24.497 0.238 1.00 90.69 311 ALA A C 1
ATOM 2494 O O . ALA A 1 311 ? 16.760 24.901 -0.039 1.00 90.69 311 ALA A O 1
ATOM 2495 N N . GLY A 1 312 ? 18.613 23.750 -0.591 1.00 90.56 312 GLY A N 1
ATOM 2496 C CA . GLY A 1 312 ? 18.145 23.177 -1.843 1.00 90.56 312 GLY A CA 1
ATOM 2497 C C . GLY A 1 312 ? 17.929 21.669 -1.724 1.00 90.56 312 GLY A C 1
ATOM 2498 O O . GLY A 1 312 ? 18.726 20.943 -1.123 1.00 90.56 312 GLY A O 1
ATOM 2499 N N . ILE A 1 313 ? 16.848 21.168 -2.314 1.00 91.31 313 ILE A N 1
ATOM 2500 C CA . ILE A 1 313 ? 16.502 19.746 -2.331 1.00 91.31 313 ILE A CA 1
ATOM 2501 C C . ILE A 1 313 ? 16.200 19.314 -3.764 1.00 91.31 313 ILE A C 1
ATOM 2503 O O . ILE A 1 313 ? 15.484 19.979 -4.505 1.00 91.31 313 ILE A O 1
ATOM 2507 N N . THR A 1 314 ? 16.716 18.150 -4.136 1.00 88.62 314 THR A N 1
ATOM 2508 C CA . THR A 1 314 ? 16.424 17.462 -5.398 1.00 88.62 314 THR A CA 1
ATOM 2509 C C . THR A 1 314 ? 15.862 16.076 -5.095 1.00 88.62 314 THR A C 1
ATOM 2511 O O . THR A 1 314 ? 15.910 15.602 -3.959 1.00 88.62 314 THR A O 1
ATOM 2514 N N . ALA A 1 315 ? 15.370 15.365 -6.111 1.00 83.75 315 ALA A N 1
ATOM 2515 C CA . ALA A 1 315 ? 14.945 13.974 -5.931 1.00 83.75 315 ALA A CA 1
ATOM 2516 C C . ALA A 1 315 ? 16.096 13.031 -5.518 1.00 83.75 315 ALA A C 1
ATOM 2518 O O . ALA A 1 315 ? 15.843 11.941 -5.007 1.00 83.75 315 ALA A O 1
ATOM 2519 N N . THR A 1 316 ? 17.349 13.421 -5.769 1.00 81.44 316 THR A N 1
ATOM 2520 C CA . THR A 1 316 ? 18.537 12.565 -5.635 1.00 81.44 316 THR A CA 1
ATOM 2521 C C . THR A 1 316 ? 19.519 13.034 -4.560 1.00 81.44 316 THR A C 1
ATOM 2523 O O . THR A 1 316 ? 20.491 12.331 -4.294 1.00 81.44 316 THR A O 1
ATOM 2526 N N . GLY A 1 317 ? 19.284 14.184 -3.923 1.00 86.06 317 GLY A N 1
ATOM 2527 C CA . GLY A 1 317 ? 20.184 14.752 -2.921 1.00 86.06 317 GLY A CA 1
ATOM 2528 C C . GLY A 1 317 ? 19.707 16.090 -2.356 1.00 86.06 317 GLY A C 1
ATOM 2529 O O . GLY A 1 317 ? 18.667 16.617 -2.751 1.00 86.06 317 GLY A O 1
ATOM 2530 N N . LYS A 1 318 ? 20.491 16.643 -1.431 1.00 91.12 318 LYS A N 1
ATOM 2531 C CA . LYS A 1 318 ? 20.273 17.953 -0.805 1.00 91.12 318 LYS A CA 1
ATOM 2532 C C . LYS A 1 318 ? 21.567 18.762 -0.838 1.00 91.12 318 LYS A C 1
ATOM 2534 O O . LYS A 1 318 ? 22.644 18.172 -0.731 1.00 91.12 318 LYS A O 1
ATOM 2539 N N . THR A 1 319 ? 21.451 20.077 -0.965 1.00 90.25 319 THR A N 1
ATOM 2540 C CA . THR A 1 319 ? 22.592 20.988 -0.854 1.00 90.25 319 THR A CA 1
ATOM 2541 C C . THR A 1 319 ? 23.094 21.029 0.595 1.00 90.25 319 THR A C 1
ATOM 2543 O O . THR A 1 319 ? 22.365 20.640 1.521 1.00 90.25 319 THR A O 1
ATOM 2546 N N . PRO A 1 320 ? 24.320 21.526 0.828 1.00 89.44 320 PRO A N 1
ATOM 2547 C CA . PRO A 1 320 ? 24.732 21.983 2.147 1.00 89.44 320 PRO A CA 1
ATOM 2548 C C . PRO A 1 320 ? 23.719 22.985 2.715 1.00 89.44 320 PRO A C 1
ATOM 2550 O O . PRO A 1 320 ? 23.084 23.737 1.969 1.00 89.44 320 PRO A O 1
ATOM 2553 N N . LEU A 1 321 ? 23.543 22.956 4.037 1.00 90.81 321 LEU A N 1
ATOM 2554 C CA . LEU A 1 321 ? 22.714 23.933 4.734 1.00 90.81 321 LEU A CA 1
ATOM 2555 C C . LEU A 1 321 ? 23.514 25.220 4.890 1.00 90.81 321 LEU A C 1
ATOM 2557 O O . LEU A 1 321 ? 24.581 25.206 5.502 1.00 90.81 321 LEU A O 1
ATOM 2561 N N . VAL A 1 322 ? 22.976 26.317 4.369 1.00 88.00 322 VAL A N 1
ATOM 2562 C CA . VAL A 1 322 ? 23.598 27.635 4.493 1.00 88.00 322 VAL A CA 1
ATOM 2563 C C . VAL A 1 322 ? 22.929 28.361 5.650 1.00 88.00 322 VAL A C 1
ATOM 2565 O O . VAL A 1 322 ? 21.737 28.669 5.604 1.00 88.00 322 VAL A O 1
ATOM 2568 N N . PHE A 1 323 ? 23.696 28.593 6.711 1.00 86.62 323 PHE A N 1
ATOM 2569 C CA . PHE A 1 323 ? 23.246 29.326 7.888 1.00 86.62 323 PHE A CA 1
ATOM 2570 C C . PHE A 1 323 ? 23.536 30.809 7.690 1.00 86.62 323 PHE A C 1
ATOM 2572 O O . PHE A 1 323 ? 24.688 31.203 7.548 1.00 86.62 323 PHE A O 1
ATOM 2579 N N . ILE A 1 324 ? 22.486 31.624 7.682 1.00 80.06 324 ILE A N 1
ATOM 2580 C CA . ILE A 1 324 ? 22.605 33.072 7.521 1.00 80.06 324 ILE A CA 1
ATOM 2581 C C . ILE A 1 324 ? 22.579 33.699 8.914 1.00 80.06 324 ILE A C 1
ATOM 2583 O O . ILE A 1 324 ? 21.668 33.439 9.711 1.00 80.06 324 ILE A O 1
ATOM 2587 N N . GLU A 1 325 ? 23.615 34.481 9.220 1.00 67.88 325 GLU A N 1
ATOM 2588 C CA . GLU A 1 325 ? 23.826 35.061 10.543 1.00 67.88 325 GLU A CA 1
ATOM 2589 C C . GLU A 1 325 ? 22.705 36.020 10.970 1.00 67.88 325 GLU A C 1
ATOM 2591 O O . GLU A 1 325 ? 21.951 36.592 10.176 1.00 67.88 325 GLU A O 1
ATOM 2596 N N . ARG A 1 326 ? 22.570 36.173 12.289 1.00 57.56 326 ARG A N 1
ATOM 2597 C CA . ARG A 1 326 ? 21.465 36.897 12.919 1.00 57.56 326 ARG A CA 1
ATOM 2598 C C . ARG A 1 326 ? 21.503 38.384 12.536 1.00 57.56 326 ARG A C 1
ATOM 2600 O O . ARG A 1 326 ? 22.522 39.034 12.707 1.00 57.56 326 ARG A O 1
ATOM 2607 N N . ASN A 1 327 ? 20.348 38.917 12.121 1.00 58.66 327 ASN A N 1
ATOM 2608 C CA . ASN A 1 327 ? 20.089 40.304 11.681 1.00 58.66 327 ASN A CA 1
ATOM 2609 C C . ASN A 1 327 ? 20.473 40.657 10.235 1.00 58.66 327 ASN A C 1
ATOM 2611 O O . ASN A 1 327 ? 20.130 41.751 9.787 1.00 58.66 327 ASN A O 1
ATOM 2615 N N . VAL A 1 328 ? 21.071 39.743 9.469 1.00 60.84 328 VAL A N 1
ATOM 2616 C CA . VAL A 1 328 ? 21.260 39.951 8.029 1.00 60.84 328 VAL A CA 1
ATOM 2617 C C . VAL A 1 328 ? 19.957 39.582 7.318 1.00 60.84 328 VAL A C 1
ATOM 2619 O O . VAL A 1 328 ? 19.577 38.414 7.241 1.00 60.84 328 VAL A O 1
ATOM 2622 N N . LYS A 1 329 ? 19.216 40.581 6.823 1.00 63.38 329 LYS A N 1
ATOM 2623 C CA . LYS A 1 329 ? 18.149 40.315 5.845 1.00 63.38 329 LYS A CA 1
ATOM 2624 C C . LYS A 1 329 ? 18.823 39.824 4.567 1.00 63.38 329 LYS A C 1
ATOM 2626 O O . LYS A 1 329 ? 19.805 40.431 4.150 1.00 63.38 329 LYS A O 1
ATOM 2631 N N . ILE A 1 330 ? 18.292 38.775 3.937 1.00 67.75 330 ILE A N 1
ATOM 2632 C CA . ILE A 1 330 ? 18.751 38.356 2.608 1.00 67.75 330 ILE A CA 1
ATOM 2633 C C . ILE A 1 330 ? 18.470 39.502 1.639 1.00 67.75 330 ILE A C 1
ATOM 2635 O O . ILE A 1 330 ? 17.339 39.699 1.193 1.00 67.75 330 ILE A O 1
ATOM 2639 N N . ASN A 1 331 ? 19.496 40.297 1.366 1.00 80.56 331 ASN A N 1
ATOM 2640 C CA . ASN A 1 331 ? 19.508 41.226 0.255 1.00 80.56 331 ASN A CA 1
ATOM 2641 C C . ASN A 1 331 ? 19.981 40.474 -1.002 1.00 80.56 331 ASN A C 1
ATOM 2643 O O . ASN A 1 331 ? 20.440 39.329 -0.940 1.00 80.56 331 ASN A O 1
ATOM 2647 N N . SER A 1 332 ? 19.840 41.108 -2.161 1.00 83.31 332 SER A N 1
ATOM 2648 C CA . SER A 1 332 ? 20.213 40.493 -3.435 1.00 83.31 332 SER A CA 1
ATOM 2649 C C . SER A 1 332 ? 21.695 40.107 -3.502 1.00 83.31 332 SER A C 1
ATOM 2651 O O . SER A 1 332 ? 22.020 39.105 -4.129 1.00 83.31 332 SER A O 1
ATOM 2653 N N . GLU A 1 333 ? 22.586 40.861 -2.857 1.00 84.38 333 GLU A N 1
ATOM 2654 C CA . GLU A 1 333 ? 24.039 40.627 -2.867 1.00 84.38 333 GLU A CA 1
ATOM 2655 C C . GLU A 1 333 ? 24.437 39.397 -2.046 1.00 84.38 333 GLU A C 1
ATOM 2657 O O . GLU A 1 333 ? 25.166 38.533 -2.531 1.00 84.38 333 GLU A O 1
ATOM 2662 N N . VAL A 1 334 ? 23.905 39.274 -0.826 1.00 83.38 334 VAL A N 1
ATOM 2663 C CA . VAL A 1 334 ? 24.107 38.114 0.053 1.00 83.38 334 VAL A CA 1
ATOM 2664 C C . VAL A 1 334 ? 23.562 36.854 -0.612 1.00 83.38 334 VAL A C 1
ATOM 2666 O O . VAL A 1 334 ? 24.205 35.806 -0.563 1.00 83.38 334 VAL A O 1
ATOM 2669 N N . TYR A 1 335 ? 22.413 36.958 -1.283 1.00 88.06 335 TYR A N 1
ATOM 2670 C CA . TYR A 1 335 ? 21.854 35.850 -2.050 1.00 88.06 335 TYR A CA 1
ATOM 2671 C C . TYR A 1 335 ? 22.759 35.439 -3.221 1.00 88.06 335 TYR A C 1
ATOM 2673 O O . TYR A 1 335 ? 23.085 34.265 -3.377 1.00 88.06 335 TYR A O 1
ATOM 2681 N N . GLN A 1 336 ? 23.224 36.396 -4.025 1.00 88.94 336 GLN A N 1
ATOM 2682 C CA . GLN A 1 336 ? 24.101 36.112 -5.164 1.00 88.94 336 GLN A CA 1
ATOM 2683 C C . GLN A 1 336 ? 25.421 35.478 -4.727 1.00 88.94 336 GLN A C 1
ATOM 2685 O O . GLN A 1 336 ? 25.810 34.445 -5.263 1.00 88.94 336 GLN A O 1
ATOM 2690 N N . LYS A 1 337 ? 26.090 36.067 -3.736 1.00 87.88 337 LYS A N 1
ATOM 2691 C CA . LYS A 1 337 ? 27.408 35.613 -3.296 1.00 87.88 337 LYS A CA 1
ATOM 2692 C C . LYS A 1 337 ? 27.321 34.302 -2.519 1.00 87.88 337 LYS A C 1
ATOM 2694 O O . LYS A 1 337 ? 27.811 33.277 -2.974 1.00 87.88 337 LYS A O 1
ATOM 2699 N N . ILE A 1 338 ? 26.634 34.317 -1.378 1.00 85.81 338 ILE A N 1
ATOM 2700 C CA . ILE A 1 338 ? 26.678 33.199 -0.431 1.00 85.81 338 ILE A CA 1
ATOM 2701 C C . ILE A 1 338 ? 25.818 32.037 -0.927 1.00 85.81 338 ILE A C 1
ATOM 2703 O O . ILE A 1 338 ? 26.238 30.884 -0.864 1.00 85.81 338 ILE A O 1
ATOM 2707 N N . VAL A 1 339 ? 24.606 32.310 -1.416 1.00 88.50 339 VAL A N 1
ATOM 2708 C CA . VAL A 1 339 ? 23.677 31.239 -1.801 1.00 88.50 339 VAL A CA 1
ATOM 2709 C C . VAL A 1 339 ? 23.987 30.716 -3.200 1.00 88.50 339 VAL A C 1
ATOM 2711 O O . VAL A 1 339 ? 24.241 29.521 -3.357 1.00 88.50 339 VAL A O 1
ATOM 2714 N N . LEU A 1 340 ? 23.980 31.586 -4.214 1.00 90.00 340 LEU A N 1
ATOM 2715 C CA . LEU A 1 340 ? 24.124 31.159 -5.606 1.00 90.00 340 LEU A CA 1
ATOM 2716 C C . LEU A 1 340 ? 25.568 30.763 -5.946 1.00 90.00 340 LEU A C 1
ATOM 2718 O O . LEU A 1 340 ? 25.779 29.649 -6.424 1.00 90.00 340 LEU A O 1
ATOM 2722 N N . MET A 1 341 ? 26.548 31.632 -5.693 1.00 90.88 341 MET A N 1
ATOM 2723 C CA . MET A 1 341 ? 27.930 31.416 -6.143 1.00 90.88 341 MET A CA 1
ATOM 2724 C C . MET A 1 341 ? 28.731 30.478 -5.248 1.00 90.88 341 MET A C 1
ATOM 2726 O O . MET A 1 341 ? 29.316 29.528 -5.755 1.00 90.88 341 MET A O 1
ATOM 2730 N N . ASP A 1 342 ? 28.737 30.697 -3.936 1.00 88.56 342 ASP A N 1
ATOM 2731 C CA . ASP A 1 342 ? 29.624 29.946 -3.040 1.00 88.56 342 ASP A CA 1
ATOM 2732 C C . ASP A 1 342 ? 29.101 28.527 -2.755 1.00 88.56 342 ASP A C 1
ATOM 2734 O O . ASP A 1 342 ? 29.882 27.598 -2.552 1.00 88.56 342 ASP A O 1
ATOM 2738 N N . ASN A 1 343 ? 27.775 28.338 -2.744 1.00 89.94 343 ASN A N 1
ATOM 2739 C CA . ASN A 1 343 ? 27.154 27.079 -2.320 1.00 89.94 343 ASN A CA 1
ATOM 2740 C C . ASN A 1 343 ? 26.426 26.344 -3.446 1.00 89.94 343 ASN A C 1
ATOM 2742 O O . ASN A 1 343 ? 26.662 25.152 -3.658 1.00 89.94 343 ASN A O 1
ATOM 2746 N N . LEU A 1 344 ? 25.518 27.014 -4.162 1.00 90.56 344 LEU A N 1
ATOM 2747 C CA . LEU A 1 344 ? 24.676 26.337 -5.143 1.00 90.56 344 LEU A CA 1
ATOM 2748 C C . LEU A 1 344 ? 25.461 25.967 -6.407 1.00 90.56 344 LEU A C 1
ATOM 2750 O O . LEU A 1 344 ? 25.400 24.808 -6.811 1.00 90.56 344 LEU A O 1
ATOM 2754 N N . LEU A 1 345 ? 26.208 26.894 -7.014 1.00 88.94 345 LEU A N 1
ATOM 2755 C CA . LEU A 1 345 ? 26.903 26.675 -8.289 1.00 88.94 345 LEU A CA 1
ATOM 2756 C C . LEU A 1 345 ? 27.927 25.513 -8.245 1.00 88.94 345 LEU A C 1
ATOM 2758 O O . LEU A 1 345 ? 27.860 24.637 -9.119 1.00 88.94 345 LEU A O 1
ATOM 2762 N N . PRO A 1 346 ? 28.819 25.405 -7.236 1.00 89.69 346 PRO A N 1
ATOM 2763 C CA . PRO A 1 346 ? 29.747 24.280 -7.129 1.00 89.69 346 PRO A CA 1
ATOM 2764 C C . PRO A 1 346 ? 29.002 22.959 -6.928 1.00 89.69 346 PRO A C 1
ATOM 2766 O O . PRO A 1 346 ? 29.313 21.949 -7.566 1.00 89.69 346 PRO A O 1
ATOM 2769 N N . TRP A 1 347 ? 27.958 22.979 -6.093 1.00 90.94 347 TRP A N 1
ATOM 2770 C CA . TRP A 1 347 ? 27.177 21.788 -5.788 1.00 90.94 347 TRP A CA 1
ATOM 2771 C C . TRP A 1 347 ? 26.409 21.273 -7.005 1.00 90.94 347 TRP A C 1
ATOM 2773 O O . TRP A 1 347 ? 26.450 20.076 -7.277 1.00 90.94 347 TRP A O 1
ATOM 2783 N N . VAL A 1 348 ? 25.739 22.138 -7.777 1.00 86.75 348 VAL A N 1
ATOM 2784 C CA . VAL A 1 348 ? 24.988 21.701 -8.971 1.00 86.75 348 VAL A CA 1
ATOM 2785 C C . VAL A 1 348 ? 25.912 21.185 -10.061 1.00 86.75 348 VAL A C 1
ATOM 2787 O O . VAL A 1 348 ? 25.600 20.174 -10.692 1.00 86.75 348 VAL A O 1
ATOM 2790 N N . THR A 1 349 ? 27.075 21.814 -10.227 1.00 84.38 349 THR A N 1
ATOM 2791 C CA . THR A 1 349 ? 28.086 21.388 -11.199 1.00 84.38 349 THR A CA 1
ATOM 2792 C C . THR A 1 349 ? 28.577 19.976 -10.878 1.00 84.38 349 THR A C 1
ATOM 2794 O O . THR A 1 349 ? 28.633 19.125 -11.767 1.00 84.38 349 THR A O 1
ATOM 2797 N N . GLN A 1 350 ? 28.832 19.681 -9.600 1.00 85.62 350 GLN A N 1
ATOM 2798 C CA . GLN A 1 350 ? 29.236 18.352 -9.141 1.00 85.62 350 GLN A CA 1
ATOM 2799 C C . GLN A 1 350 ? 28.084 17.331 -9.178 1.00 85.62 350 GLN A C 1
ATOM 2801 O O . GLN A 1 350 ? 28.254 16.206 -9.655 1.00 85.62 350 GLN A O 1
ATOM 2806 N N . HIS A 1 351 ? 26.904 17.703 -8.673 1.00 83.12 351 HIS A N 1
ATOM 2807 C CA . HIS A 1 351 ? 25.760 16.802 -8.498 1.00 83.12 351 HIS A CA 1
ATOM 2808 C C . HIS A 1 351 ? 25.158 16.371 -9.838 1.00 83.12 351 HIS A C 1
ATOM 2810 O O . HIS A 1 351 ? 24.867 15.186 -10.035 1.00 83.12 351 HIS A O 1
ATOM 2816 N N . PHE A 1 352 ? 25.036 17.308 -10.783 1.00 79.56 352 PHE A N 1
ATOM 2817 C CA . PHE A 1 352 ? 24.530 17.046 -12.132 1.00 79.56 352 PHE A CA 1
ATOM 2818 C C . PHE A 1 352 ? 25.634 16.752 -13.159 1.00 79.56 352 PHE A C 1
ATOM 2820 O O . PHE A 1 352 ? 25.305 16.375 -14.282 1.00 79.56 352 PHE A O 1
ATOM 2827 N N . ALA A 1 353 ? 26.918 16.852 -12.788 1.00 77.38 353 ALA A N 1
ATOM 2828 C CA . ALA A 1 353 ? 28.076 16.585 -13.653 1.00 77.38 353 ALA A CA 1
ATOM 2829 C C . ALA A 1 353 ? 28.011 17.327 -15.007 1.00 77.38 353 ALA A C 1
ATOM 2831 O O . ALA A 1 353 ? 28.267 16.742 -16.058 1.00 77.38 353 ALA A O 1
ATOM 2832 N N . GLY A 1 354 ? 27.584 18.596 -14.986 1.00 68.56 354 GLY A N 1
ATOM 2833 C CA . GLY A 1 354 ? 27.376 19.420 -16.188 1.00 68.56 354 GLY A CA 1
ATOM 2834 C C . GLY A 1 354 ? 26.121 19.084 -17.012 1.00 68.56 354 GLY A C 1
ATOM 2835 O O . GLY A 1 354 ? 25.918 19.655 -18.081 1.00 68.56 354 GLY A O 1
ATOM 2836 N N . GLY A 1 355 ? 25.275 18.161 -16.545 1.00 68.69 355 GLY A N 1
ATOM 2837 C CA . GLY A 1 355 ? 23.984 17.845 -17.160 1.00 68.69 355 GLY A CA 1
ATOM 2838 C C . GLY A 1 355 ? 22.908 18.919 -16.924 1.00 68.69 355 GLY A C 1
ATOM 2839 O O . GLY A 1 355 ? 23.069 19.785 -16.064 1.00 68.69 355 GLY A O 1
ATOM 2840 N N . PRO A 1 356 ? 21.779 18.861 -17.660 1.00 72.56 356 PRO A N 1
ATOM 2841 C CA . PRO A 1 356 ? 20.691 19.822 -17.506 1.00 72.56 356 PRO A CA 1
ATOM 2842 C C . PRO A 1 356 ? 20.045 19.725 -16.123 1.00 72.56 356 PRO A C 1
ATOM 2844 O O . PRO A 1 356 ? 19.673 18.636 -15.682 1.00 72.56 356 PRO A O 1
ATOM 2847 N N . PHE A 1 357 ? 19.832 20.873 -15.488 1.00 83.00 357 PHE A N 1
ATOM 2848 C CA . PHE A 1 357 ? 19.059 21.003 -14.257 1.00 83.00 357 PHE A CA 1
ATOM 2849 C C . PHE A 1 357 ? 18.125 22.212 -14.338 1.00 83.00 357 PHE A C 1
ATOM 2851 O O . PHE A 1 357 ? 18.280 23.080 -15.199 1.00 83.00 357 PHE A O 1
ATOM 2858 N N . ILE A 1 358 ? 17.133 22.251 -13.451 1.00 85.75 358 ILE A N 1
ATOM 2859 C CA . ILE A 1 358 ? 16.169 23.342 -13.339 1.00 85.75 358 ILE A CA 1
ATOM 2860 C C . ILE A 1 358 ? 16.231 23.911 -11.932 1.00 85.75 358 ILE A C 1
ATOM 2862 O O . ILE A 1 358 ? 16.006 23.181 -10.968 1.00 85.75 358 ILE A O 1
ATOM 2866 N N . LEU A 1 359 ? 16.489 25.210 -11.810 1.00 88.06 359 LEU A N 1
ATOM 2867 C CA . LEU A 1 359 ? 16.421 25.898 -10.525 1.00 88.06 359 LEU A CA 1
ATOM 2868 C C . LEU A 1 359 ? 15.004 26.431 -10.292 1.00 88.06 359 LEU A C 1
ATOM 2870 O O . LEU A 1 359 ? 14.488 27.221 -11.085 1.00 88.06 359 LEU A O 1
ATOM 2874 N N . GLN A 1 360 ? 14.381 25.998 -9.200 1.00 88.88 360 GLN A N 1
ATOM 2875 C CA . GLN A 1 360 ? 13.124 26.535 -8.703 1.00 88.88 360 GLN A CA 1
ATOM 2876 C C . GLN A 1 360 ? 13.357 27.196 -7.346 1.00 88.88 360 GLN A C 1
ATOM 2878 O O . GLN A 1 360 ? 13.776 26.547 -6.392 1.00 88.88 360 GLN A O 1
ATOM 2883 N N . GLN A 1 361 ? 12.997 28.474 -7.273 1.00 86.62 361 GLN A N 1
ATOM 2884 C CA . GLN A 1 361 ? 13.062 29.305 -6.075 1.00 86.62 361 GLN A CA 1
ATOM 2885 C C . GLN A 1 361 ? 11.762 30.095 -5.900 1.00 86.62 361 GLN A C 1
ATOM 2887 O O . GLN A 1 361 ? 10.933 30.168 -6.822 1.00 86.62 361 GLN A O 1
ATOM 2892 N N . ASP A 1 362 ? 11.552 30.663 -4.715 1.00 81.38 362 ASP A N 1
ATOM 2893 C CA . ASP A 1 362 ? 10.482 31.635 -4.527 1.00 81.38 362 ASP A CA 1
ATOM 2894 C C . ASP A 1 362 ? 10.829 32.970 -5.224 1.00 81.38 362 ASP A C 1
ATOM 2896 O O . ASP A 1 362 ? 11.976 33.246 -5.570 1.00 81.38 362 ASP A O 1
ATOM 2900 N N . TRP A 1 363 ? 9.821 33.801 -5.487 1.00 82.12 363 TRP A N 1
ATOM 2901 C CA . TRP A 1 363 ? 10.016 35.100 -6.143 1.00 82.12 363 TRP A CA 1
ATOM 2902 C C . TRP A 1 363 ? 9.994 36.242 -5.124 1.00 82.12 363 TRP A C 1
ATOM 2904 O O . TRP A 1 363 ? 9.304 37.248 -5.326 1.00 82.12 363 TRP A O 1
ATOM 2914 N N . ALA A 1 364 ? 10.716 36.067 -4.012 1.00 82.19 364 ALA A N 1
ATOM 2915 C CA . ALA A 1 364 ? 10.978 37.139 -3.061 1.00 82.19 364 ALA A CA 1
ATOM 2916 C C . ALA A 1 364 ? 11.707 38.320 -3.745 1.00 82.19 364 ALA A C 1
ATOM 2918 O O . ALA A 1 364 ? 12.353 38.138 -4.782 1.00 82.19 364 ALA A O 1
ATOM 2919 N N . PRO A 1 365 ? 11.626 39.550 -3.197 1.00 83.31 365 PRO A N 1
ATOM 2920 C CA . PRO A 1 365 ? 12.235 40.730 -3.818 1.00 83.31 365 PRO A CA 1
ATOM 2921 C C . PRO A 1 365 ? 13.735 40.591 -4.131 1.00 83.31 365 PRO A C 1
ATOM 2923 O O . PRO A 1 365 ? 14.181 41.090 -5.161 1.00 83.31 365 PRO A O 1
ATOM 2926 N N . SER A 1 366 ? 14.494 39.881 -3.290 1.00 84.00 366 SER A N 1
ATOM 2927 C CA . SER A 1 366 ? 15.910 39.555 -3.515 1.00 84.00 366 SER A CA 1
ATOM 2928 C C . SER A 1 366 ? 16.106 38.706 -4.776 1.00 84.00 366 SER A C 1
ATOM 2930 O O . SER A 1 366 ? 16.923 39.044 -5.630 1.00 84.00 366 SER A O 1
ATOM 2932 N N . HIS A 1 367 ? 15.299 37.656 -4.937 1.00 85.38 367 HIS A N 1
ATOM 2933 C CA . HIS A 1 367 ? 15.394 36.687 -6.036 1.00 85.38 367 HIS A CA 1
ATOM 2934 C C . HIS A 1 367 ? 14.934 37.271 -7.374 1.00 85.38 367 HIS A C 1
ATOM 2936 O O . HIS A 1 367 ? 15.441 36.902 -8.429 1.00 85.38 367 HIS A O 1
ATOM 2942 N N . GLY A 1 368 ? 13.974 38.200 -7.327 1.00 80.75 368 GLY A N 1
ATOM 2943 C CA . GLY A 1 368 ? 13.428 38.881 -8.500 1.00 80.75 368 GLY A CA 1
ATOM 2944 C C . GLY A 1 368 ? 14.170 40.144 -8.935 1.00 80.75 368 GLY A C 1
ATOM 2945 O O . GLY A 1 368 ? 13.699 40.827 -9.845 1.00 80.75 368 GLY A O 1
ATOM 2946 N N . SER A 1 369 ? 15.274 40.498 -8.275 1.00 85.69 369 SER A N 1
ATOM 2947 C CA . SER A 1 369 ? 16.033 41.708 -8.598 1.00 85.69 369 SER A CA 1
ATOM 2948 C C . SER A 1 369 ? 16.788 41.577 -9.929 1.00 85.69 369 SER A C 1
ATOM 2950 O O . SER A 1 369 ? 17.229 40.490 -10.296 1.00 85.69 369 SER A O 1
ATOM 2952 N N . ARG A 1 370 ? 16.964 42.692 -10.658 1.00 84.31 370 ARG A N 1
ATOM 2953 C CA . ARG A 1 370 ? 17.637 42.695 -11.976 1.00 84.31 370 ARG A CA 1
ATOM 2954 C C . ARG A 1 370 ? 19.059 42.129 -11.916 1.00 84.31 370 ARG A C 1
ATOM 2956 O O . ARG A 1 370 ? 19.436 41.366 -12.796 1.00 84.31 370 ARG A O 1
ATOM 2963 N N . SER A 1 371 ? 19.817 42.457 -10.868 1.00 87.62 371 SER A N 1
ATOM 2964 C CA . SER A 1 371 ? 21.173 41.930 -10.667 1.00 87.62 371 SER A CA 1
ATOM 2965 C C . SER A 1 371 ? 21.176 40.419 -10.429 1.00 87.62 371 SER A C 1
ATOM 2967 O O . SER A 1 371 ? 21.999 39.712 -10.997 1.00 87.62 371 SER A O 1
ATOM 2969 N N . THR A 1 372 ? 20.209 39.893 -9.670 1.00 86.19 372 THR A N 1
ATOM 2970 C CA . THR A 1 372 ? 20.080 38.440 -9.467 1.00 86.19 372 THR A CA 1
ATOM 2971 C C . THR A 1 372 ? 19.650 37.718 -10.741 1.00 86.19 372 THR A C 1
ATOM 2973 O O . THR A 1 372 ? 20.175 36.648 -11.026 1.00 86.19 372 THR A O 1
ATOM 2976 N N . LEU A 1 373 ? 18.760 38.304 -11.547 1.00 84.44 373 LEU A N 1
ATOM 2977 C CA . LEU A 1 373 ? 18.383 37.738 -12.847 1.00 84.44 373 LEU A CA 1
ATOM 2978 C C . LEU A 1 373 ? 19.577 37.638 -13.804 1.00 84.44 373 LEU A C 1
ATOM 2980 O O . LEU A 1 373 ? 19.767 36.583 -14.398 1.00 84.44 373 LEU A O 1
ATOM 2984 N N . ALA A 1 374 ? 20.419 38.673 -13.888 1.00 83.94 374 ALA A N 1
ATOM 2985 C CA . ALA A 1 374 ? 21.629 38.643 -14.716 1.00 83.94 374 ALA A CA 1
ATOM 2986 C C . ALA A 1 374 ? 22.587 37.513 -14.295 1.00 83.94 374 ALA A C 1
ATOM 2988 O O . ALA A 1 374 ? 23.126 36.788 -15.130 1.00 83.94 374 ALA A O 1
ATOM 2989 N N . VAL A 1 375 ? 22.741 37.310 -12.984 1.00 85.12 375 VAL A N 1
ATOM 2990 C CA . VAL A 1 375 ? 23.530 36.207 -12.425 1.00 85.12 375 VAL A CA 1
ATOM 2991 C C . VAL A 1 375 ? 22.931 34.836 -12.774 1.00 85.12 375 VAL A C 1
ATOM 2993 O O . VAL A 1 375 ? 23.661 33.907 -13.130 1.00 85.12 375 VAL A O 1
ATOM 2996 N N . LEU A 1 376 ? 21.607 34.698 -12.690 1.00 85.88 376 LEU A N 1
ATOM 2997 C CA . LEU A 1 376 ? 20.902 33.465 -13.042 1.00 85.88 376 LEU A CA 1
ATOM 2998 C C . LEU A 1 376 ? 21.012 33.147 -14.537 1.00 85.88 376 LEU A C 1
ATOM 3000 O O . LEU A 1 376 ? 21.233 31.996 -14.897 1.00 85.88 376 LEU A O 1
ATOM 3004 N N . GLU A 1 377 ? 20.915 34.148 -15.406 1.00 81.62 377 GLU A N 1
ATOM 3005 C CA . GLU A 1 377 ? 21.070 33.975 -16.853 1.00 81.62 377 GLU A CA 1
ATOM 3006 C C . GLU A 1 377 ? 22.495 33.566 -17.241 1.00 81.62 377 GLU A C 1
ATOM 3008 O O . GLU A 1 377 ? 22.666 32.696 -18.095 1.00 81.62 377 GLU A O 1
ATOM 3013 N N . ALA A 1 378 ? 23.511 34.132 -16.581 1.00 81.69 378 ALA A N 1
ATOM 3014 C CA . ALA A 1 378 ? 24.912 33.828 -16.861 1.00 81.69 378 ALA A CA 1
ATOM 3015 C C . ALA A 1 378 ? 25.339 32.424 -16.391 1.00 81.69 378 ALA A C 1
ATOM 3017 O O . ALA A 1 378 ? 26.076 31.736 -17.097 1.00 81.69 378 ALA A O 1
ATOM 3018 N N . HIS A 1 379 ? 24.882 31.983 -15.212 1.00 81.81 379 HIS A N 1
ATOM 3019 C CA . HIS A 1 379 ? 25.413 30.777 -14.556 1.00 81.81 379 HIS A CA 1
ATOM 3020 C C . HIS A 1 379 ? 24.398 29.637 -14.375 1.00 81.81 379 HIS A C 1
ATOM 3022 O O . HIS A 1 379 ? 24.792 28.498 -14.122 1.00 81.81 379 HIS A O 1
ATOM 3028 N N . PHE A 1 380 ? 23.097 29.902 -14.521 1.00 82.75 380 PHE A N 1
ATOM 3029 C CA . PHE A 1 380 ? 22.021 28.944 -14.248 1.00 82.75 380 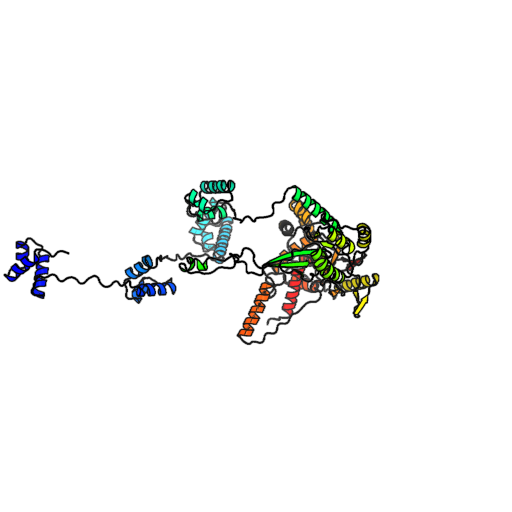PHE A CA 1
ATOM 3030 C C . PHE A 1 380 ? 21.027 28.854 -15.422 1.00 82.75 380 PHE A C 1
ATOM 3032 O O . PHE A 1 380 ? 19.855 29.186 -15.260 1.00 82.75 380 PHE A O 1
ATOM 3039 N N . PRO A 1 381 ? 21.417 28.312 -16.592 1.00 65.38 381 PRO A N 1
ATOM 3040 C CA . PRO A 1 381 ? 20.640 28.366 -17.847 1.00 65.38 381 PRO A CA 1
ATOM 3041 C C . PRO A 1 381 ? 19.281 27.626 -17.838 1.00 65.38 381 PRO A C 1
ATOM 3043 O O . PRO A 1 381 ? 18.608 27.538 -18.864 1.00 65.38 381 PRO A O 1
ATOM 3046 N N . GLY A 1 382 ? 18.880 27.044 -16.705 1.00 73.75 382 GLY A N 1
ATOM 3047 C CA . GLY A 1 382 ? 17.647 26.280 -16.529 1.00 73.75 382 GLY A CA 1
ATOM 3048 C C . GLY A 1 382 ? 16.701 26.810 -15.448 1.00 73.75 382 GLY A C 1
ATOM 3049 O O . GLY A 1 382 ? 15.833 26.052 -15.022 1.00 73.75 382 GLY A O 1
ATOM 3050 N N . PHE A 1 383 ? 16.844 28.043 -14.951 1.00 82.75 383 PHE A N 1
ATOM 3051 C CA . PHE A 1 383 ? 15.951 28.553 -13.900 1.00 82.75 383 PHE A CA 1
ATOM 3052 C C . PHE A 1 383 ? 14.512 28.798 -14.397 1.00 82.75 383 PHE A C 1
ATOM 3054 O O . PHE A 1 383 ? 14.279 29.120 -15.562 1.00 82.75 383 PHE A O 1
ATOM 3061 N N . LEU A 1 384 ? 13.530 28.607 -13.510 1.00 80.31 384 LEU A N 1
ATOM 3062 C CA . LEU A 1 384 ? 12.122 28.906 -13.791 1.00 80.31 384 LEU A CA 1
ATOM 3063 C C . LEU A 1 384 ? 11.837 30.363 -13.473 1.00 80.31 384 LEU A C 1
ATOM 3065 O O . LEU A 1 384 ? 11.850 30.712 -12.296 1.00 80.31 384 LEU A O 1
ATOM 3069 N N . ASP A 1 385 ? 11.519 31.166 -14.489 1.00 75.94 385 ASP A N 1
ATOM 3070 C CA . ASP A 1 385 ? 11.165 32.577 -14.338 1.00 75.94 385 ASP A CA 1
ATOM 3071 C C . ASP A 1 385 ? 9.843 32.784 -13.551 1.00 75.94 385 ASP A C 1
ATOM 3073 O O . ASP A 1 385 ? 9.132 31.845 -13.167 1.00 75.94 385 ASP A O 1
ATOM 3077 N N . LYS A 1 386 ? 9.457 34.045 -13.321 1.00 73.69 386 LYS A N 1
ATOM 3078 C CA . LYS A 1 386 ? 8.225 34.406 -12.587 1.00 73.69 386 LYS A CA 1
ATOM 3079 C C . LYS A 1 386 ? 6.944 33.860 -13.237 1.00 73.69 386 LYS A C 1
ATOM 3081 O O . LYS A 1 386 ? 5.921 33.676 -12.556 1.00 73.69 386 LYS A O 1
ATOM 3086 N N . ASN A 1 387 ? 6.995 33.596 -14.539 1.00 68.38 387 ASN A N 1
ATOM 3087 C CA . ASN A 1 387 ? 5.922 33.044 -15.356 1.00 68.38 387 ASN A CA 1
ATOM 3088 C C . ASN A 1 387 ? 6.039 31.523 -15.546 1.00 68.38 387 ASN A C 1
ATOM 3090 O O . ASN A 1 387 ? 5.163 30.935 -16.183 1.00 68.38 387 ASN A O 1
ATOM 3094 N N . PHE A 1 388 ? 7.027 30.888 -14.906 1.00 63.03 388 PHE A N 1
ATOM 3095 C CA . PHE A 1 388 ? 7.359 29.470 -15.014 1.00 63.03 388 PHE A CA 1
ATOM 3096 C C . PHE A 1 388 ? 7.757 29.040 -16.438 1.00 63.03 388 PHE A C 1
ATOM 3098 O O . PHE A 1 388 ? 7.542 27.891 -16.829 1.00 63.03 388 PHE A O 1
ATOM 3105 N N . CYS A 1 389 ? 8.353 29.959 -17.196 1.00 57.09 389 CYS A N 1
ATOM 3106 C CA . CYS A 1 389 ? 9.085 29.696 -18.428 1.00 57.09 389 CYS A CA 1
ATOM 3107 C C . CYS A 1 389 ? 10.578 29.505 -18.108 1.00 57.09 389 CYS A C 1
ATOM 3109 O O . CYS A 1 389 ? 11.097 30.079 -17.153 1.00 57.09 389 CYS A O 1
ATOM 3111 N N . VAL A 1 390 ? 11.278 28.694 -18.903 1.00 55.06 390 VAL A N 1
ATOM 3112 C CA . VAL A 1 390 ? 12.744 28.583 -18.822 1.00 55.06 390 VAL A CA 1
ATOM 3113 C C . VAL A 1 390 ? 13.327 29.652 -19.738 1.00 55.06 390 VAL A C 1
ATOM 3115 O O . VAL A 1 390 ? 13.117 29.580 -20.948 1.00 55.06 390 VAL A O 1
ATOM 3118 N N . SER A 1 391 ? 13.991 30.659 -19.177 1.00 45.03 391 SER A N 1
ATOM 3119 C CA . SER A 1 391 ? 14.548 31.789 -19.930 1.00 45.03 391 SER A CA 1
ATOM 3120 C C . SER A 1 391 ? 15.967 31.510 -20.442 1.00 45.03 391 SER A C 1
ATOM 3122 O O . SER A 1 391 ? 16.781 30.912 -19.742 1.00 45.03 391 SER A O 1
ATOM 3124 N N . GLY A 1 392 ? 16.250 31.968 -21.670 1.00 42.50 392 GLY A N 1
ATOM 3125 C CA . GLY A 1 392 ? 17.564 31.939 -22.329 1.00 42.50 392 GLY A CA 1
ATOM 3126 C C . GLY A 1 392 ? 17.503 31.459 -23.790 1.00 42.50 392 GLY A C 1
ATOM 3127 O O . GLY A 1 392 ? 16.738 30.549 -24.116 1.00 42.50 392 GLY A O 1
ATOM 3128 N N . ALA A 1 393 ? 18.344 32.023 -24.671 1.00 35.00 393 ALA A N 1
ATOM 3129 C CA . ALA A 1 393 ? 18.485 31.660 -26.100 1.00 35.00 393 ALA A CA 1
ATOM 3130 C C . ALA A 1 393 ? 18.801 30.163 -26.351 1.00 35.00 393 ALA A C 1
ATOM 3132 O O . ALA A 1 393 ? 18.676 29.648 -27.459 1.00 35.00 393 ALA A O 1
ATOM 3133 N N . SER A 1 394 ? 19.128 29.433 -25.289 1.00 40.34 394 SER A N 1
ATOM 3134 C CA . SER A 1 394 ? 19.309 27.986 -25.247 1.00 40.34 394 SER A CA 1
ATOM 3135 C C . SER A 1 394 ? 18.003 27.178 -25.241 1.00 40.34 394 SER A C 1
ATOM 3137 O O . SER A 1 394 ? 18.070 25.958 -25.328 1.00 40.34 394 SER A O 1
ATOM 3139 N N . GLY A 1 395 ? 16.817 27.794 -25.156 1.00 36.78 395 GLY A N 1
ATOM 3140 C CA . GLY A 1 395 ? 15.531 27.082 -25.089 1.00 36.78 395 GLY A CA 1
ATOM 3141 C C . GLY A 1 395 ? 15.234 26.178 -26.295 1.00 36.78 395 GLY A C 1
ATOM 3142 O O . GLY A 1 395 ? 14.761 25.059 -26.105 1.00 36.78 395 GLY A O 1
ATOM 3143 N N . ALA A 1 396 ? 15.571 26.616 -27.512 1.00 32.03 396 ALA A N 1
ATOM 3144 C CA . ALA A 1 396 ? 15.385 25.831 -28.738 1.00 32.03 396 ALA A CA 1
ATOM 3145 C C . ALA A 1 396 ? 16.500 24.783 -28.934 1.00 32.03 396 ALA A C 1
ATOM 3147 O O . ALA A 1 396 ? 16.216 23.612 -29.185 1.00 32.03 396 ALA A O 1
ATOM 3148 N N . VAL A 1 397 ? 17.759 25.168 -28.691 1.00 34.28 397 VAL A N 1
ATOM 3149 C CA . VAL A 1 397 ? 18.937 24.289 -28.829 1.00 34.28 397 VAL A CA 1
ATOM 3150 C C . VAL A 1 397 ? 18.947 23.172 -27.770 1.00 34.28 397 VAL A C 1
ATOM 3152 O O . VAL A 1 397 ? 19.355 22.045 -28.052 1.00 34.28 397 VAL A O 1
ATOM 3155 N N . TYR A 1 398 ? 18.431 23.423 -26.558 1.00 38.12 398 TYR A N 1
ATOM 3156 C CA . TYR A 1 398 ? 18.244 22.377 -25.543 1.00 38.12 398 TYR A CA 1
ATOM 3157 C C . TYR A 1 398 ? 17.029 21.489 -25.798 1.00 38.12 398 TYR A C 1
ATOM 3159 O O . TYR A 1 398 ? 17.041 20.347 -25.346 1.00 38.12 398 TYR A O 1
ATOM 3167 N N . LEU A 1 399 ? 15.991 21.961 -26.495 1.00 32.75 399 LEU A N 1
ATOM 3168 C CA . LEU A 1 399 ? 14.870 21.109 -26.900 1.00 32.75 399 LEU A CA 1
ATOM 3169 C C . LEU A 1 399 ? 15.330 20.095 -27.956 1.00 32.75 399 LEU A C 1
ATOM 3171 O O . LEU A 1 399 ? 15.041 18.910 -27.807 1.00 32.75 399 LEU A O 1
ATOM 3175 N N . GLU A 1 400 ? 16.150 20.507 -28.925 1.00 30.31 400 GLU A N 1
ATOM 3176 C CA . GLU A 1 400 ? 16.770 19.593 -29.897 1.00 30.31 400 GLU A CA 1
ATOM 3177 C C . GLU A 1 400 ? 17.777 18.627 -29.253 1.00 30.31 400 GLU A C 1
ATOM 3179 O O . GLU A 1 400 ? 17.733 17.419 -29.514 1.00 30.31 400 GLU A O 1
ATOM 3184 N N . ARG A 1 401 ? 18.632 19.110 -28.336 1.00 31.75 401 ARG A N 1
ATOM 3185 C CA . ARG A 1 401 ? 19.562 18.249 -27.580 1.00 31.75 401 ARG A CA 1
ATOM 3186 C C . ARG A 1 401 ? 18.861 17.317 -26.589 1.00 31.75 401 ARG A C 1
ATOM 3188 O O . ARG A 1 401 ? 19.330 16.202 -26.405 1.00 31.75 401 ARG A O 1
ATOM 3195 N N . ALA A 1 402 ? 17.744 17.702 -25.969 1.00 32.47 402 ALA A N 1
ATOM 3196 C CA . ALA A 1 402 ? 16.982 16.844 -25.048 1.00 32.47 402 ALA A CA 1
ATOM 3197 C C . ALA A 1 402 ? 16.087 15.830 -25.781 1.00 32.47 402 ALA A C 1
ATOM 3199 O O . ALA A 1 402 ? 15.884 14.720 -25.287 1.00 32.47 402 ALA A O 1
ATOM 3200 N N . LEU A 1 403 ? 15.599 16.166 -26.980 1.00 32.00 403 LEU A N 1
ATOM 3201 C CA . LEU A 1 403 ? 14.908 15.217 -27.857 1.00 32.00 403 LEU A CA 1
ATOM 3202 C C . LEU A 1 403 ? 15.877 14.163 -28.427 1.00 32.00 403 LEU A C 1
ATOM 3204 O O . LEU A 1 403 ? 15.486 13.003 -28.589 1.00 32.00 403 LEU A O 1
ATOM 3208 N N . THR A 1 404 ? 17.153 14.516 -28.632 1.00 31.16 404 THR A N 1
ATOM 3209 C CA . THR A 1 404 ? 18.224 13.579 -29.033 1.00 31.16 404 THR A CA 1
ATOM 3210 C C . THR A 1 404 ? 18.909 12.870 -27.850 1.00 31.16 404 THR A C 1
ATOM 3212 O O . THR A 1 404 ? 19.313 11.711 -27.979 1.00 31.16 404 THR A O 1
ATOM 3215 N N . LEU A 1 405 ? 18.938 13.473 -26.657 1.00 33.22 405 LEU A N 1
ATOM 3216 C CA . LEU A 1 405 ? 19.352 12.863 -25.386 1.00 33.22 405 LEU A CA 1
ATOM 3217 C C . LEU A 1 405 ? 18.137 12.430 -24.556 1.00 33.22 405 LEU A C 1
ATOM 3219 O O . LEU A 1 405 ? 17.975 12.796 -23.391 1.00 33.22 405 LEU A O 1
ATOM 3223 N N . LYS A 1 406 ? 17.355 11.490 -25.095 1.00 36.56 406 LYS A N 1
ATOM 3224 C CA . LYS A 1 406 ? 16.797 10.444 -24.228 1.00 36.56 406 LYS A CA 1
ATOM 3225 C C . LYS A 1 406 ? 17.998 9.747 -23.592 1.00 36.56 406 LYS A C 1
ATOM 3227 O O . LYS A 1 406 ? 18.585 8.860 -24.216 1.00 36.56 406 LYS A O 1
ATOM 3232 N N . SER A 1 407 ? 18.408 10.164 -22.393 1.00 38.47 407 SER A N 1
ATOM 3233 C CA . SER A 1 407 ? 19.399 9.449 -21.587 1.00 38.47 407 SER A CA 1
ATOM 3234 C C . SER A 1 407 ? 18.800 8.099 -21.202 1.00 38.47 407 SER A C 1
ATOM 3236 O O . SER A 1 407 ? 18.215 7.884 -20.145 1.00 38.47 407 SER A O 1
ATOM 3238 N N . SER A 1 408 ? 18.874 7.176 -22.153 1.00 49.81 408 SER A N 1
ATOM 3239 C CA . SER A 1 408 ? 18.627 5.768 -21.944 1.00 49.81 408 SER A CA 1
ATOM 3240 C C . SER A 1 408 ? 19.481 5.336 -20.751 1.00 49.81 408 SER A C 1
ATOM 3242 O O . SER A 1 408 ? 20.675 5.640 -20.759 1.00 49.81 408 SER A O 1
ATOM 3244 N N . PRO A 1 409 ? 18.934 4.607 -19.763 1.00 54.59 409 PRO A N 1
ATOM 3245 C CA . PRO A 1 409 ? 19.641 4.215 -18.533 1.00 54.59 409 PRO A CA 1
ATOM 3246 C C . PRO A 1 409 ? 20.848 3.281 -18.768 1.00 54.59 409 PRO A C 1
ATOM 3248 O O . PRO A 1 409 ? 21.435 2.758 -17.834 1.00 54.59 409 PRO A O 1
ATOM 3251 N N . PHE A 1 410 ? 21.230 3.069 -20.025 1.00 60.38 410 PHE A N 1
ATOM 3252 C CA . PHE A 1 410 ? 22.264 2.155 -20.485 1.00 60.38 410 PHE A CA 1
ATOM 3253 C C . PHE A 1 410 ? 23.366 2.913 -21.240 1.00 60.38 410 PHE A C 1
ATOM 3255 O O . PHE A 1 410 ? 23.793 2.485 -22.312 1.00 60.38 410 PHE A O 1
ATOM 3262 N N . THR A 1 411 ? 23.770 4.086 -20.739 1.00 62.19 411 THR A N 1
ATOM 3263 C CA . THR A 1 411 ? 24.928 4.829 -21.270 1.00 62.19 411 THR A CA 1
ATOM 3264 C C . THR A 1 411 ? 26.214 4.032 -21.106 1.00 62.19 411 THR A C 1
ATOM 3266 O O . THR A 1 411 ? 27.056 4.043 -21.996 1.00 62.19 411 THR A O 1
ATOM 3269 N N . ASN A 1 412 ? 26.332 3.303 -19.998 1.00 71.50 412 ASN A N 1
ATOM 3270 C CA . ASN A 1 412 ? 27.463 2.450 -19.691 1.00 71.50 412 ASN A CA 1
ATOM 3271 C C . ASN A 1 412 ? 27.062 1.323 -18.735 1.00 71.50 412 ASN A C 1
ATOM 3273 O O . ASN A 1 412 ? 26.384 1.571 -17.738 1.00 71.50 412 ASN A O 1
ATOM 3277 N N . LEU A 1 413 ? 27.471 0.091 -19.040 1.00 77.94 413 LEU A N 1
ATOM 3278 C CA . LEU A 1 413 ? 27.227 -1.082 -18.199 1.00 77.94 413 LEU A CA 1
ATOM 3279 C C . LEU A 1 413 ? 28.536 -1.803 -17.892 1.00 77.94 413 LEU A C 1
ATOM 3281 O O . LEU A 1 413 ? 29.435 -1.875 -18.727 1.00 77.94 413 LEU A O 1
ATOM 3285 N N . GLU A 1 414 ? 28.617 -2.355 -16.687 1.00 83.00 414 GLU A N 1
ATOM 3286 C CA . GLU A 1 414 ? 29.711 -3.230 -16.273 1.00 83.00 414 GLU A CA 1
ATOM 3287 C C . GLU A 1 414 ? 29.497 -4.636 -16.850 1.00 83.00 414 GLU A C 1
ATOM 3289 O O . GLU A 1 414 ? 28.415 -5.226 -16.724 1.00 83.00 414 GLU A O 1
ATOM 3294 N N . ARG A 1 415 ? 30.532 -5.156 -17.505 1.00 81.75 415 ARG A N 1
ATOM 3295 C CA . ARG A 1 415 ? 30.633 -6.525 -17.997 1.00 81.75 415 ARG A CA 1
ATOM 3296 C C . ARG A 1 415 ? 30.786 -7.502 -16.821 1.00 81.75 415 ARG A C 1
ATOM 3298 O O . ARG A 1 415 ? 31.132 -7.095 -15.711 1.00 81.75 415 ARG A O 1
ATOM 3305 N N . PRO A 1 416 ? 30.554 -8.808 -17.042 1.00 77.38 416 PRO A N 1
ATOM 3306 C CA . PRO A 1 416 ? 30.812 -9.828 -16.025 1.00 77.38 416 PRO A CA 1
ATOM 3307 C C . PRO A 1 416 ? 32.269 -9.869 -15.536 1.00 77.38 416 PRO A C 1
ATOM 3309 O O . PRO A 1 416 ? 32.493 -10.229 -14.386 1.00 77.38 416 PRO A O 1
ATOM 3312 N N . ASP A 1 417 ? 33.224 -9.472 -16.382 1.00 78.75 417 ASP A N 1
ATOM 3313 C CA . ASP A 1 417 ? 34.663 -9.395 -16.082 1.00 78.75 417 ASP A CA 1
ATOM 3314 C C . ASP A 1 417 ? 35.078 -8.135 -15.285 1.00 78.75 417 ASP A C 1
ATOM 3316 O O . ASP A 1 417 ? 36.252 -7.960 -14.974 1.00 78.75 417 ASP A O 1
ATOM 3320 N N . GLY A 1 418 ? 34.130 -7.249 -14.946 1.00 76.19 418 GLY A N 1
ATOM 3321 C CA . GLY A 1 418 ? 34.376 -6.008 -14.201 1.00 76.19 418 GLY A CA 1
ATOM 3322 C C . GLY A 1 418 ? 34.733 -4.788 -15.062 1.00 76.19 418 GLY A C 1
ATOM 3323 O O . GLY A 1 418 ? 34.729 -3.662 -14.561 1.00 76.19 418 GLY A O 1
ATOM 3324 N N . SER A 1 419 ? 34.980 -4.958 -16.362 1.00 82.56 419 SER A N 1
ATOM 3325 C CA . SER A 1 419 ? 35.229 -3.843 -17.283 1.00 82.56 419 SER A CA 1
ATOM 3326 C C . SER A 1 419 ? 33.928 -3.122 -17.670 1.00 82.56 419 SER A C 1
ATOM 3328 O O . SER A 1 419 ? 32.839 -3.684 -17.600 1.00 82.56 419 SER A O 1
ATOM 3330 N N . THR A 1 420 ? 33.989 -1.849 -18.070 1.00 82.31 420 THR A N 1
ATOM 3331 C CA . THR A 1 420 ? 32.789 -1.069 -18.445 1.00 82.31 420 THR A CA 1
ATOM 3332 C C . THR A 1 420 ? 32.710 -0.891 -19.957 1.00 82.31 420 THR A C 1
ATOM 3334 O O . THR A 1 420 ? 33.685 -0.472 -20.575 1.00 82.31 420 THR A O 1
ATOM 3337 N N . THR A 1 421 ? 31.543 -1.146 -20.555 1.00 77.81 421 THR A N 1
ATOM 3338 C CA . THR A 1 421 ? 31.282 -0.816 -21.962 1.00 77.81 421 THR A CA 1
ATOM 3339 C C . THR A 1 421 ? 30.358 0.386 -22.107 1.00 77.81 421 THR A C 1
ATOM 3341 O O . THR A 1 421 ? 29.366 0.534 -21.391 1.00 77.81 421 THR A O 1
ATOM 3344 N N . TYR A 1 422 ? 30.691 1.239 -23.071 1.00 78.69 422 TYR A N 1
ATOM 3345 C CA . TYR A 1 422 ? 29.917 2.408 -23.498 1.00 78.69 422 TYR A CA 1
ATOM 3346 C C . TYR A 1 422 ? 29.248 2.167 -24.863 1.00 78.69 422 TYR A C 1
ATOM 3348 O O . TYR A 1 422 ? 28.463 2.985 -25.346 1.00 78.69 422 TYR A O 1
ATOM 3356 N N . ASN A 1 423 ? 29.541 1.027 -25.499 1.00 79.06 423 ASN A N 1
ATOM 3357 C CA . ASN A 1 423 ? 29.057 0.695 -26.828 1.00 79.06 423 ASN A CA 1
ATOM 3358 C C . ASN A 1 423 ? 27.561 0.332 -26.773 1.00 79.06 423 ASN A C 1
ATOM 3360 O O . ASN A 1 423 ? 27.138 -0.594 -26.080 1.00 79.06 423 ASN A O 1
ATOM 3364 N N . ARG A 1 424 ? 26.735 1.070 -27.526 1.00 77.75 424 ARG A N 1
ATOM 3365 C CA . ARG A 1 424 ? 25.271 0.911 -27.538 1.00 77.75 424 ARG A CA 1
ATOM 3366 C C . ARG A 1 424 ? 24.816 -0.494 -27.986 1.00 77.75 424 ARG A C 1
ATOM 3368 O O . ARG A 1 424 ? 24.010 -1.090 -27.267 1.00 77.75 424 ARG A O 1
ATOM 3375 N N . PRO A 1 425 ? 25.257 -1.034 -29.140 1.00 80.56 425 PRO A N 1
ATOM 3376 C CA . PRO A 1 425 ? 25.033 -2.434 -29.512 1.00 80.56 425 PRO A CA 1
ATOM 3377 C C . PRO A 1 425 ? 25.426 -3.451 -28.434 1.00 80.56 425 PRO A C 1
ATOM 3379 O O . PRO A 1 425 ? 24.648 -4.361 -28.142 1.00 80.56 425 PRO A O 1
ATOM 3382 N N . GLU A 1 426 ? 26.588 -3.277 -27.809 1.00 81.62 426 GLU A N 1
ATOM 3383 C CA . GLU A 1 426 ? 27.088 -4.195 -26.782 1.00 81.62 426 GLU A CA 1
ATOM 3384 C C . GLU A 1 426 ? 26.232 -4.138 -25.506 1.00 81.62 426 GLU A C 1
ATOM 3386 O O . GLU A 1 426 ? 25.794 -5.174 -25.005 1.00 81.62 426 GLU A O 1
ATOM 3391 N N . ASN A 1 427 ? 25.870 -2.933 -25.053 1.00 81.75 427 ASN A N 1
ATOM 3392 C CA . ASN A 1 427 ? 24.937 -2.718 -23.945 1.00 81.75 427 ASN A CA 1
ATOM 3393 C C . ASN A 1 427 ? 23.582 -3.392 -24.201 1.00 81.75 427 ASN A C 1
ATOM 3395 O O . ASN A 1 427 ? 23.022 -4.024 -23.305 1.00 81.75 427 ASN A O 1
ATOM 3399 N N . ARG A 1 428 ? 23.056 -3.315 -25.433 1.00 83.81 428 ARG A N 1
ATOM 3400 C CA . ARG A 1 428 ? 21.821 -4.026 -25.812 1.00 83.81 428 ARG A CA 1
ATOM 3401 C C . ARG A 1 428 ? 21.984 -5.540 -25.697 1.00 83.81 428 ARG A C 1
ATOM 3403 O O . ARG A 1 428 ? 21.100 -6.191 -25.143 1.00 83.81 428 ARG A O 1
ATOM 3410 N N . LYS A 1 429 ? 23.104 -6.091 -26.180 1.00 85.44 429 LYS A N 1
ATOM 3411 C CA . LYS A 1 429 ? 23.408 -7.528 -26.092 1.00 85.44 429 LYS A CA 1
ATOM 3412 C C . LYS A 1 429 ? 23.504 -7.981 -24.634 1.00 85.44 429 LYS A C 1
ATOM 3414 O O . LYS A 1 429 ? 22.851 -8.953 -24.275 1.00 85.44 429 LYS A O 1
ATOM 3419 N N . LEU A 1 430 ? 24.217 -7.243 -23.781 1.00 85.69 430 LEU A N 1
ATOM 3420 C CA . LEU A 1 430 ? 24.331 -7.541 -22.347 1.00 85.69 430 LEU A CA 1
ATOM 3421 C C . LEU A 1 430 ? 22.967 -7.571 -21.651 1.00 85.69 430 LEU A C 1
ATOM 3423 O O . LEU A 1 430 ? 22.667 -8.515 -20.919 1.00 85.69 430 LEU A O 1
ATOM 3427 N N . VAL A 1 431 ? 22.120 -6.571 -21.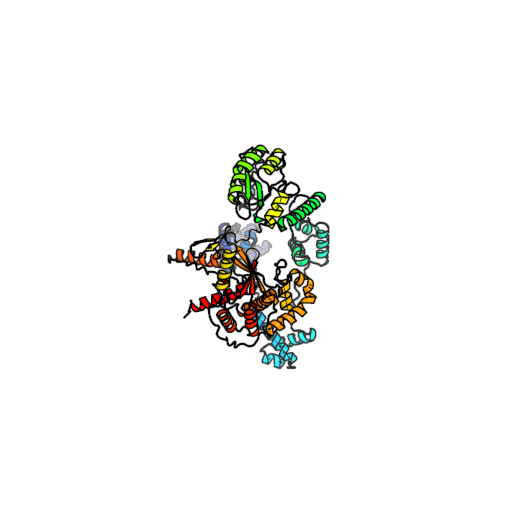909 1.00 84.75 431 VAL A N 1
ATOM 3428 C CA . VAL A 1 431 ? 20.764 -6.514 -21.347 1.00 84.75 431 VAL A CA 1
ATOM 3429 C C . VAL A 1 431 ? 19.923 -7.697 -21.835 1.00 84.75 431 VAL A C 1
ATOM 3431 O O . VAL A 1 431 ? 19.280 -8.363 -21.022 1.00 84.75 431 VAL A O 1
ATOM 3434 N N . LEU A 1 432 ? 19.937 -7.987 -23.141 1.00 85.50 432 LEU A N 1
ATOM 3435 C CA . LEU A 1 432 ? 19.161 -9.087 -23.717 1.00 85.50 432 LEU A CA 1
ATOM 3436 C C . LEU A 1 432 ? 19.596 -10.435 -23.143 1.00 85.50 432 LEU A C 1
ATOM 3438 O O . LEU A 1 432 ? 18.741 -11.202 -22.707 1.00 85.50 432 LEU A O 1
ATOM 3442 N N . THR A 1 433 ? 20.900 -10.707 -23.109 1.00 87.06 433 THR A N 1
ATOM 3443 C CA . THR A 1 433 ? 21.456 -11.949 -22.565 1.00 87.06 433 THR A CA 1
ATOM 3444 C C . THR A 1 433 ? 21.104 -12.100 -21.091 1.00 87.06 433 THR A C 1
ATOM 3446 O O . THR A 1 433 ? 20.641 -13.159 -20.678 1.00 87.06 433 THR A O 1
ATOM 3449 N N . HIS A 1 434 ? 21.245 -11.035 -20.294 1.00 86.56 434 HIS A N 1
ATOM 3450 C CA . HIS A 1 434 ? 20.929 -11.082 -18.870 1.00 86.56 434 HIS A CA 1
ATOM 3451 C C . HIS A 1 434 ? 19.468 -11.455 -18.608 1.00 86.56 434 HIS A C 1
ATOM 3453 O O . HIS A 1 434 ? 19.213 -12.394 -17.860 1.00 86.56 434 HIS A O 1
ATOM 3459 N N . PHE A 1 435 ? 18.510 -10.758 -19.230 1.00 84.19 435 PHE A N 1
ATOM 3460 C CA . PHE A 1 435 ? 17.089 -11.035 -18.998 1.00 84.19 435 PHE A CA 1
ATOM 3461 C C . PHE A 1 435 ? 16.618 -12.327 -19.668 1.00 84.19 435 PHE A C 1
ATOM 3463 O O . PHE A 1 435 ? 15.793 -13.033 -19.094 1.00 84.19 435 PHE A O 1
ATOM 3470 N N . SER A 1 436 ? 17.179 -12.693 -20.823 1.00 85.19 436 SER A N 1
ATOM 3471 C CA . SER A 1 436 ? 16.886 -13.987 -21.452 1.00 85.19 436 SER A CA 1
ATOM 3472 C C . SER A 1 436 ? 17.330 -15.145 -20.560 1.00 85.19 436 SER A C 1
ATOM 3474 O O . SER A 1 436 ? 16.569 -16.088 -20.383 1.00 85.19 436 SER A O 1
ATOM 3476 N N . ASN A 1 437 ? 18.507 -15.043 -19.932 1.00 85.31 437 ASN A N 1
ATOM 3477 C CA . ASN A 1 437 ? 18.994 -16.044 -18.981 1.00 85.31 437 ASN A CA 1
ATOM 3478 C C . ASN A 1 437 ? 18.223 -15.997 -17.655 1.00 85.31 437 ASN A C 1
ATOM 3480 O O . ASN A 1 437 ? 17.911 -17.042 -17.089 1.00 85.31 437 ASN A O 1
ATOM 3484 N N . LEU A 1 438 ? 17.877 -14.800 -17.163 1.00 83.06 438 LEU A N 1
ATOM 3485 C CA . LEU A 1 438 ? 17.105 -14.627 -15.930 1.00 83.06 438 LEU A CA 1
ATOM 3486 C C . LEU A 1 438 ? 15.729 -15.291 -16.022 1.00 83.06 438 LEU A C 1
ATOM 3488 O O . LEU A 1 438 ? 15.278 -15.839 -15.024 1.00 83.06 438 LEU A O 1
ATOM 3492 N N . TYR A 1 439 ? 15.089 -15.264 -17.191 1.00 81.88 439 TYR A N 1
ATOM 3493 C CA . TYR A 1 439 ? 13.767 -15.854 -17.408 1.00 81.88 439 TYR A CA 1
ATOM 3494 C C . TYR A 1 439 ? 13.788 -17.168 -18.205 1.00 81.88 439 TYR A C 1
ATOM 3496 O O . TYR A 1 439 ? 12.723 -17.661 -18.588 1.00 81.88 439 TYR A O 1
ATOM 3504 N N . ALA A 1 440 ? 14.963 -17.750 -18.458 1.00 80.19 440 ALA A N 1
ATOM 3505 C CA . ALA A 1 440 ? 15.085 -19.061 -19.090 1.00 80.19 440 ALA A CA 1
ATOM 3506 C C . ALA A 1 440 ? 14.530 -20.170 -18.179 1.00 80.19 440 ALA A C 1
ATOM 3508 O O . ALA A 1 440 ? 14.531 -20.053 -16.955 1.00 80.19 440 ALA A O 1
ATOM 3509 N N . ALA A 1 441 ? 14.058 -21.266 -18.778 1.00 67.75 441 ALA A N 1
ATOM 3510 C CA . ALA A 1 441 ? 13.607 -22.431 -18.020 1.00 67.75 441 ALA A CA 1
ATOM 3511 C C . ALA A 1 441 ? 14.816 -23.162 -17.424 1.00 67.75 441 ALA A C 1
ATOM 3513 O O . ALA A 1 441 ? 15.776 -23.430 -18.144 1.00 67.75 441 ALA A O 1
ATOM 3514 N N . THR A 1 442 ? 14.758 -23.496 -16.134 1.00 61.47 442 THR A N 1
ATOM 3515 C CA . THR A 1 442 ? 15.836 -24.218 -15.434 1.00 61.47 442 THR A CA 1
ATOM 3516 C C . THR A 1 442 ? 15.666 -25.743 -15.498 1.00 61.47 442 THR A C 1
ATOM 3518 O O . THR A 1 442 ? 16.643 -26.466 -15.355 1.00 61.47 442 THR A O 1
ATOM 3521 N N . THR A 1 443 ? 14.450 -26.248 -15.735 1.00 58.28 443 THR A N 1
ATOM 3522 C CA . THR A 1 443 ? 14.116 -27.685 -15.754 1.00 58.28 443 THR A CA 1
ATOM 3523 C C . THR A 1 443 ? 13.062 -28.000 -16.824 1.00 58.28 443 THR A C 1
ATOM 3525 O O . THR A 1 443 ? 12.229 -27.153 -17.153 1.00 58.28 443 THR A O 1
ATOM 3528 N N . ARG A 1 444 ? 13.095 -29.218 -17.393 1.00 50.53 444 ARG A N 1
ATOM 3529 C CA . ARG A 1 444 ? 11.983 -29.766 -18.195 1.00 50.53 444 ARG A CA 1
ATOM 3530 C C . ARG A 1 444 ? 10.847 -30.123 -17.236 1.00 50.53 444 ARG A C 1
ATOM 3532 O O . ARG A 1 444 ? 11.058 -30.903 -16.314 1.00 50.53 444 ARG A O 1
ATOM 3539 N N . GLU A 1 445 ? 9.673 -29.530 -17.430 1.00 51.53 445 GLU A N 1
ATOM 3540 C CA . GLU A 1 445 ? 8.549 -29.729 -16.514 1.00 51.53 445 GLU A CA 1
ATOM 3541 C C . GLU A 1 445 ? 7.942 -31.137 -16.661 1.00 51.53 445 GLU A C 1
ATOM 3543 O O . GLU A 1 445 ? 7.590 -31.536 -17.778 1.00 51.53 445 GLU A O 1
ATOM 3548 N N . PRO A 1 446 ? 7.753 -31.890 -15.564 1.00 47.09 446 PRO A N 1
ATOM 3549 C CA . PRO A 1 446 ? 6.864 -33.042 -15.571 1.00 47.09 446 PRO A CA 1
ATOM 3550 C C . PRO A 1 446 ? 5.410 -32.568 -15.742 1.00 47.09 446 PRO A C 1
ATOM 3552 O O . PRO A 1 446 ? 4.986 -31.573 -15.149 1.00 47.09 446 PRO A O 1
ATOM 3555 N N . ARG A 1 447 ? 4.612 -33.287 -16.545 1.00 54.88 447 ARG A N 1
ATOM 3556 C CA . ARG A 1 447 ? 3.164 -33.035 -16.665 1.00 54.88 447 ARG A CA 1
ATOM 3557 C C . ARG A 1 447 ? 2.507 -33.259 -15.301 1.00 54.88 447 ARG A C 1
ATOM 3559 O O . ARG A 1 447 ? 2.258 -34.399 -14.917 1.00 54.88 447 ARG A O 1
ATOM 3566 N N . SER A 1 448 ? 2.216 -32.179 -14.580 1.00 57.44 448 SER A N 1
ATOM 3567 C CA . SER A 1 448 ? 1.500 -32.253 -13.305 1.00 57.44 448 SER A CA 1
ATOM 3568 C C . SER A 1 448 ? 0.099 -32.830 -13.536 1.00 57.44 448 SER A C 1
ATOM 3570 O O . SER A 1 448 ? -0.703 -32.262 -14.281 1.00 57.44 448 SER A O 1
ATOM 3572 N N . ARG A 1 449 ? -0.200 -33.978 -12.915 1.00 61.44 449 ARG A N 1
ATOM 3573 C CA . ARG A 1 449 ? -1.556 -34.540 -12.872 1.00 61.44 449 ARG A CA 1
ATOM 3574 C C . ARG A 1 449 ? -2.328 -33.817 -11.776 1.00 61.44 449 ARG A C 1
ATOM 3576 O O . ARG A 1 449 ? -2.209 -34.157 -10.608 1.00 61.44 449 ARG A O 1
ATOM 3583 N N . TYR A 1 450 ? -3.098 -32.802 -12.153 1.00 73.00 450 TYR A N 1
ATOM 3584 C CA . TYR A 1 450 ? -3.989 -32.128 -11.213 1.00 73.00 450 TYR A CA 1
ATOM 3585 C C . TYR A 1 450 ? -5.179 -33.038 -10.885 1.00 73.00 450 TYR A C 1
ATOM 3587 O O . TYR A 1 450 ? -5.883 -33.488 -11.795 1.00 73.00 450 TYR A O 1
ATOM 3595 N N . THR A 1 451 ? -5.394 -33.310 -9.601 1.00 68.44 451 THR A N 1
ATOM 3596 C CA . THR A 1 451 ? -6.343 -34.328 -9.115 1.00 68.44 451 THR A CA 1
ATOM 3597 C C . THR A 1 451 ? -7.677 -33.747 -8.648 1.00 68.44 451 THR A C 1
ATOM 3599 O O . THR A 1 451 ? -8.651 -34.484 -8.516 1.00 68.44 451 THR A O 1
ATOM 3602 N N . HIS A 1 452 ? -7.752 -32.434 -8.427 1.00 79.25 452 HIS A N 1
ATOM 3603 C CA . HIS A 1 452 ? -8.948 -31.773 -7.903 1.00 79.25 452 HIS A CA 1
ATOM 3604 C C . HIS A 1 452 ? -9.941 -31.355 -9.000 1.00 79.25 452 HIS A C 1
ATOM 3606 O O . HIS A 1 452 ? -9.523 -31.077 -10.125 1.00 79.25 452 HIS A O 1
ATOM 3612 N N . PRO A 1 453 ? -11.253 -31.299 -8.700 1.00 82.69 453 PRO A N 1
ATOM 3613 C CA . PRO A 1 453 ? -12.255 -30.782 -9.630 1.00 82.69 453 PRO A CA 1
ATOM 3614 C C . PRO A 1 453 ? -12.040 -29.291 -9.919 1.00 82.69 453 PRO A C 1
ATOM 3616 O O . PRO A 1 453 ? -11.375 -28.580 -9.166 1.00 82.69 453 PRO A O 1
ATOM 3619 N N . ASP A 1 454 ? -12.593 -28.819 -11.034 1.00 87.62 454 ASP A N 1
ATOM 3620 C CA . ASP A 1 454 ? -12.477 -27.421 -11.448 1.00 87.62 454 ASP A CA 1
ATOM 3621 C C . ASP A 1 454 ? -13.246 -26.485 -10.498 1.00 87.62 454 ASP A C 1
ATOM 3623 O O . ASP A 1 454 ? -14.320 -26.822 -9.998 1.00 87.62 454 ASP A O 1
ATOM 3627 N N . ASP A 1 455 ? -12.682 -25.303 -10.228 1.00 89.19 455 ASP A N 1
ATOM 3628 C CA . ASP A 1 455 ? -13.344 -24.286 -9.404 1.00 89.19 455 ASP A CA 1
ATOM 3629 C C . ASP A 1 455 ? -14.537 -23.685 -10.178 1.00 89.19 455 ASP A C 1
ATOM 3631 O O . ASP A 1 455 ? -14.480 -23.591 -11.409 1.00 89.19 455 ASP A O 1
ATOM 3635 N N . PRO A 1 456 ? -15.598 -23.231 -9.483 1.00 92.19 456 PRO A N 1
ATOM 3636 C CA . PRO A 1 456 ? -16.799 -22.699 -10.124 1.00 92.19 456 PRO A CA 1
ATOM 3637 C C . PRO A 1 456 ? -16.507 -21.454 -10.968 1.00 92.19 456 PRO A C 1
ATOM 3639 O O . PRO A 1 456 ? -15.509 -20.759 -10.758 1.00 92.19 456 PRO A O 1
ATOM 3642 N N . GLU A 1 457 ? -17.413 -21.124 -11.885 1.00 93.88 457 GLU A N 1
ATOM 3643 C CA . GLU A 1 457 ? -17.314 -19.922 -12.716 1.00 93.88 457 GLU A CA 1
ATOM 3644 C C . GLU A 1 457 ? -17.187 -18.631 -11.890 1.00 93.88 457 GLU A C 1
ATOM 3646 O O . GLU A 1 457 ? -17.608 -18.541 -10.732 1.00 93.88 457 GLU A O 1
ATOM 3651 N N . ILE A 1 458 ? -16.556 -17.620 -12.481 1.00 95.62 458 ILE A N 1
ATOM 3652 C CA . ILE A 1 458 ? -16.473 -16.257 -11.958 1.00 95.62 458 ILE A CA 1
ATOM 3653 C C . ILE A 1 458 ? -17.855 -15.626 -12.016 1.00 95.62 458 ILE A C 1
ATOM 3655 O O . ILE A 1 458 ? -18.486 -15.559 -13.070 1.00 95.62 458 ILE A O 1
ATOM 3659 N N . LEU A 1 459 ? -18.307 -15.134 -10.866 1.00 95.81 459 LEU A N 1
ATOM 3660 C CA . LEU A 1 459 ? -19.581 -14.442 -10.749 1.00 95.81 459 LEU A CA 1
ATOM 3661 C C . LEU A 1 459 ? -19.406 -12.958 -11.088 1.00 95.81 459 LEU A C 1
ATOM 3663 O O . LEU A 1 459 ? -18.392 -12.348 -10.746 1.00 95.81 459 LEU A O 1
ATOM 3667 N N . GLN A 1 460 ? -20.429 -12.339 -11.684 1.00 95.50 460 GLN A N 1
ATOM 3668 C CA . GLN A 1 460 ? -20.378 -10.927 -12.092 1.00 95.50 460 GLN A CA 1
ATOM 3669 C C . GLN A 1 460 ? -20.006 -9.984 -10.937 1.00 95.50 460 GLN A C 1
ATOM 3671 O O . GLN A 1 460 ? -19.171 -9.092 -11.091 1.00 95.50 460 GLN A O 1
ATOM 3676 N N . HIS A 1 461 ? -20.543 -10.234 -9.740 1.00 94.88 461 HIS A N 1
ATOM 3677 C CA . HIS A 1 461 ? -20.232 -9.428 -8.560 1.00 94.88 461 HIS A CA 1
ATOM 3678 C C . HIS A 1 461 ? -18.742 -9.497 -8.159 1.00 94.88 461 HIS A C 1
ATOM 3680 O O . HIS A 1 461 ? -18.225 -8.563 -7.541 1.00 94.88 461 HIS A O 1
ATOM 3686 N N . GLU A 1 462 ? -18.024 -10.584 -8.484 1.00 95.69 462 GLU A N 1
ATOM 3687 C CA . GLU A 1 462 ? -16.579 -10.680 -8.245 1.00 95.69 462 GLU A CA 1
ATOM 3688 C C . GLU A 1 462 ? -15.814 -9.728 -9.168 1.00 95.69 462 GLU A C 1
ATOM 3690 O O . GLU A 1 462 ? -14.874 -9.069 -8.709 1.00 95.69 462 GLU A O 1
ATOM 3695 N N . VAL A 1 463 ? -16.251 -9.617 -10.428 1.00 96.12 463 VAL A N 1
ATOM 3696 C CA . VAL A 1 463 ? -15.699 -8.701 -11.436 1.00 96.12 463 VAL A CA 1
ATOM 3697 C C . VAL A 1 463 ? -15.945 -7.251 -11.032 1.00 96.12 463 VAL A C 1
ATOM 3699 O O . VAL A 1 463 ? -14.988 -6.484 -10.901 1.00 96.1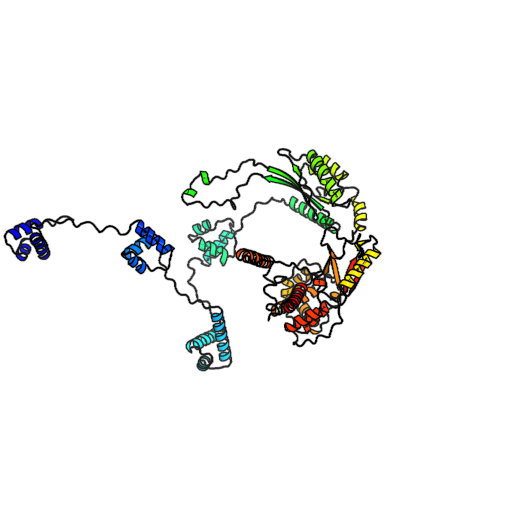2 463 VAL A O 1
ATOM 3702 N N . GLU A 1 464 ? -17.189 -6.890 -10.720 1.00 95.12 464 GLU A N 1
ATOM 3703 C CA . GLU A 1 464 ? -17.559 -5.541 -10.266 1.00 95.12 464 GLU A CA 1
ATOM 3704 C C . GLU A 1 464 ? -16.771 -5.136 -9.016 1.00 95.12 464 GLU A C 1
ATOM 3706 O O . GLU A 1 464 ? -16.146 -4.073 -8.949 1.00 95.12 464 GLU A O 1
ATOM 3711 N N . ASN A 1 465 ? -16.711 -6.026 -8.022 1.00 94.38 465 ASN A N 1
ATOM 3712 C CA . ASN A 1 465 ? -15.945 -5.789 -6.808 1.00 94.38 465 ASN A CA 1
ATOM 3713 C C . ASN A 1 465 ? -14.444 -5.647 -7.114 1.00 94.38 465 ASN A C 1
ATOM 3715 O O . ASN A 1 465 ? -13.742 -4.834 -6.500 1.00 94.38 465 ASN A O 1
ATOM 3719 N N . ALA A 1 466 ? -13.898 -6.430 -8.046 1.00 94.19 466 ALA A N 1
ATOM 3720 C CA . ALA A 1 466 ? -12.506 -6.305 -8.457 1.00 94.19 466 ALA A CA 1
ATOM 3721 C C . ALA A 1 466 ? -12.227 -4.950 -9.134 1.00 94.19 466 ALA A C 1
ATOM 3723 O O . ALA A 1 466 ? -11.191 -4.349 -8.819 1.00 94.19 466 ALA A O 1
ATOM 3724 N N . ILE A 1 467 ? -13.149 -4.438 -9.960 1.00 93.75 467 ILE A N 1
ATOM 3725 C CA . ILE A 1 467 ? -13.068 -3.127 -10.629 1.00 93.75 467 ILE A CA 1
ATOM 3726 C C . ILE A 1 467 ? -13.115 -1.998 -9.594 1.00 93.75 467 ILE A C 1
ATOM 3728 O O . ILE A 1 467 ? -12.173 -1.206 -9.490 1.00 93.75 467 ILE A O 1
ATOM 3732 N N . VAL A 1 468 ? -14.151 -1.967 -8.751 1.00 92.44 468 VAL A N 1
ATOM 3733 C CA . VAL A 1 468 ? -14.379 -0.901 -7.757 1.00 92.44 468 VAL A CA 1
ATOM 3734 C C . VAL A 1 468 ? -13.197 -0.768 -6.795 1.00 92.44 468 VAL A C 1
ATOM 3736 O O . VAL A 1 468 ? -12.709 0.334 -6.534 1.00 92.44 468 VAL A O 1
ATOM 3739 N N . THR A 1 469 ? -12.680 -1.897 -6.306 1.00 91.31 469 THR A N 1
ATOM 3740 C CA . THR A 1 469 ? -11.582 -1.916 -5.324 1.00 91.31 469 THR A CA 1
ATOM 3741 C C . THR A 1 469 ? -10.193 -1.685 -5.924 1.00 91.31 469 THR A C 1
ATOM 3743 O O . THR A 1 469 ? -9.215 -1.611 -5.179 1.00 91.31 469 THR A O 1
ATOM 3746 N N . SER A 1 470 ? -10.045 -1.637 -7.250 1.00 89.31 470 SER A N 1
ATOM 3747 C CA . SER A 1 470 ? -8.754 -1.345 -7.890 1.00 89.31 470 SER A CA 1
ATOM 3748 C C . SER A 1 470 ? -8.414 0.143 -7.807 1.00 89.31 470 SER A C 1
ATOM 3750 O O . SER A 1 470 ? -9.301 0.993 -7.752 1.00 89.31 470 SER A O 1
ATOM 3752 N N . LYS A 1 471 ? -7.122 0.497 -7.795 1.00 85.56 471 LYS A N 1
ATOM 3753 C CA . LYS A 1 471 ? -6.705 1.909 -7.868 1.00 85.56 471 LYS A CA 1
ATOM 3754 C C . LYS A 1 471 ? -7.047 2.468 -9.254 1.00 85.56 471 LYS A C 1
ATOM 3756 O O . LYS A 1 471 ? -6.871 1.772 -10.242 1.00 85.56 471 LYS A O 1
ATOM 3761 N N . THR A 1 472 ? -7.527 3.709 -9.326 1.00 82.19 472 THR A N 1
ATOM 3762 C CA . THR A 1 472 ? -7.971 4.314 -10.597 1.00 82.19 472 THR A CA 1
ATOM 3763 C C . THR A 1 472 ? -6.797 4.727 -11.493 1.00 82.19 472 THR A C 1
ATOM 3765 O O . THR A 1 472 ? -6.802 4.433 -12.682 1.00 82.19 472 THR A O 1
ATOM 3768 N N . ASN A 1 473 ? -5.759 5.345 -10.920 1.00 78.25 473 ASN A N 1
ATOM 3769 C CA . ASN A 1 473 ? -4.616 5.883 -11.669 1.00 78.25 473 ASN A CA 1
ATOM 3770 C C . ASN A 1 473 ? -3.484 4.848 -11.768 1.00 78.25 473 ASN A C 1
ATOM 3772 O O . ASN A 1 473 ? -2.438 5.002 -11.139 1.00 78.25 473 ASN A O 1
ATOM 3776 N N . ILE A 1 474 ? -3.723 3.757 -12.496 1.00 74.38 474 ILE A N 1
ATOM 3777 C CA . ILE A 1 474 ? -2.707 2.744 -12.820 1.00 74.38 474 ILE A CA 1
ATOM 3778 C C . ILE A 1 474 ? -2.352 2.887 -14.302 1.00 74.38 474 ILE A C 1
ATOM 3780 O O . ILE A 1 474 ? -3.250 3.066 -15.124 1.00 74.38 474 ILE A O 1
ATOM 3784 N N . SER A 1 475 ? -1.065 2.788 -14.641 1.00 75.94 475 SER A N 1
ATOM 3785 C CA . SER A 1 475 ? -0.611 2.813 -16.033 1.00 75.94 475 SER A CA 1
ATOM 3786 C C . SER A 1 475 ? -1.212 1.649 -16.836 1.00 75.94 475 SER A C 1
ATOM 3788 O O . SER A 1 475 ? -1.182 0.513 -16.343 1.00 75.94 475 SER A O 1
ATOM 3790 N N . PRO A 1 476 ? -1.736 1.906 -18.048 1.00 78.50 476 PRO A N 1
ATOM 3791 C CA . PRO A 1 476 ? -2.309 0.868 -18.893 1.00 78.50 476 PRO A CA 1
ATOM 3792 C C . PRO A 1 476 ? -1.240 -0.084 -19.443 1.00 78.50 476 PRO A C 1
ATOM 3794 O O . PRO A 1 476 ? -0.041 0.220 -19.451 1.00 78.50 476 PRO A O 1
ATOM 3797 N N . GLY A 1 477 ? -1.692 -1.259 -19.880 1.00 74.81 477 GLY A N 1
ATOM 3798 C CA . GLY A 1 477 ? -0.858 -2.247 -20.552 1.00 74.81 477 GLY A CA 1
ATOM 3799 C C . GLY A 1 477 ? -0.616 -1.902 -22.028 1.00 74.81 477 GLY A C 1
ATOM 3800 O O . GLY A 1 477 ? -0.856 -0.776 -22.470 1.00 74.81 477 GLY A O 1
ATOM 3801 N N . PRO A 1 478 ? -0.116 -2.861 -22.825 1.00 73.81 478 PRO A N 1
ATOM 3802 C CA . PRO A 1 478 ? 0.009 -2.706 -24.276 1.00 73.81 478 PRO A CA 1
ATOM 3803 C C . PRO A 1 478 ? -1.314 -2.378 -24.984 1.00 73.81 478 PRO A C 1
ATOM 3805 O O . PRO A 1 478 ? -1.284 -1.667 -25.983 1.00 73.81 478 PRO A O 1
ATOM 3808 N N . ASP A 1 479 ? -2.431 -2.837 -24.417 1.00 79.88 479 ASP A N 1
ATOM 3809 C CA . ASP A 1 479 ? -3.814 -2.676 -24.883 1.00 79.88 479 ASP A CA 1
ATOM 3810 C C . ASP A 1 479 ? -4.405 -1.272 -24.664 1.00 79.88 479 ASP A C 1
ATOM 3812 O O . ASP A 1 479 ? -5.503 -0.992 -25.129 1.00 79.88 479 ASP A O 1
ATOM 3816 N N . GLN A 1 480 ? -3.706 -0.381 -23.948 1.00 81.44 480 GLN A N 1
ATOM 3817 C CA . GLN A 1 480 ? -4.138 0.994 -23.637 1.00 81.44 480 GLN A CA 1
ATOM 3818 C C . GLN A 1 480 ? -5.456 1.121 -22.848 1.00 81.44 480 GLN A C 1
ATOM 3820 O O . GLN A 1 480 ? -5.886 2.236 -22.551 1.00 81.44 480 GLN A O 1
ATOM 3825 N N . ILE A 1 481 ? -6.061 0.007 -22.426 1.00 85.56 481 ILE A N 1
ATOM 3826 C CA . ILE A 1 481 ? -7.250 0.008 -21.572 1.00 85.56 481 ILE A CA 1
ATOM 3827 C C . ILE A 1 481 ? -6.854 0.530 -20.193 1.00 85.56 481 ILE A C 1
ATOM 3829 O O . ILE A 1 481 ? -5.932 0.015 -19.558 1.00 85.56 481 ILE A O 1
ATOM 3833 N N . THR A 1 482 ? -7.570 1.545 -19.709 1.00 88.19 482 THR A N 1
ATOM 3834 C CA . THR A 1 482 ? -7.345 2.166 -18.398 1.00 88.19 482 THR A CA 1
ATOM 3835 C C . THR A 1 482 ? -8.355 1.680 -17.356 1.00 88.19 482 THR A C 1
ATOM 3837 O O . THR A 1 482 ? -9.506 1.366 -17.657 1.00 88.19 482 THR A O 1
ATOM 3840 N N . MET A 1 483 ? -7.959 1.672 -16.077 1.00 89.25 483 MET A N 1
ATOM 3841 C CA . MET A 1 483 ? -8.872 1.301 -14.987 1.00 89.25 483 MET A CA 1
ATOM 3842 C C . MET A 1 483 ? -9.993 2.337 -14.818 1.00 89.25 483 MET A C 1
ATOM 3844 O O . MET A 1 483 ? -11.070 2.010 -14.328 1.00 89.25 483 MET A O 1
ATOM 3848 N N . LEU A 1 484 ? -9.755 3.585 -15.233 1.00 88.94 484 LEU A N 1
ATOM 3849 C CA . LEU A 1 484 ? -10.773 4.630 -15.246 1.00 88.94 484 LEU A CA 1
ATOM 3850 C C . LEU A 1 484 ? -11.919 4.278 -16.203 1.00 88.94 484 LEU A C 1
ATOM 3852 O O . LEU A 1 484 ? -13.071 4.345 -15.787 1.00 88.94 484 LEU A O 1
ATOM 3856 N N . GLN A 1 485 ? -11.613 3.843 -17.429 1.00 89.06 485 GLN A N 1
ATOM 3857 C CA . GLN A 1 485 ? -12.630 3.413 -18.399 1.00 89.06 485 GLN A CA 1
ATOM 3858 C C . GLN A 1 485 ? -13.476 2.257 -17.851 1.00 89.06 485 GLN A C 1
ATOM 3860 O O . GLN A 1 485 ? -14.701 2.328 -17.886 1.00 89.06 485 GLN A O 1
ATOM 3865 N N . LEU A 1 486 ? -12.837 1.241 -17.255 1.00 91.31 486 LEU A N 1
ATOM 3866 C CA . LEU A 1 486 ? -13.552 0.107 -16.655 1.00 91.31 486 LEU A CA 1
ATOM 3867 C C . LEU A 1 486 ? -14.451 0.520 -15.485 1.00 91.31 486 LEU A C 1
ATOM 3869 O O . LEU A 1 486 ? -15.531 -0.034 -15.312 1.00 91.31 486 LEU A O 1
ATOM 3873 N N . LYS A 1 487 ? -14.025 1.497 -14.677 1.00 92.56 487 LYS A N 1
ATOM 3874 C CA . LYS A 1 487 ? -14.838 2.014 -13.568 1.00 92.56 487 LYS A CA 1
ATOM 3875 C C . LYS A 1 487 ? -16.032 2.834 -14.040 1.00 92.56 487 LYS A C 1
ATOM 3877 O O . LYS A 1 487 ? -17.090 2.726 -13.433 1.00 92.56 487 LYS A O 1
ATOM 3882 N N . LEU A 1 488 ? -15.855 3.654 -15.075 1.00 90.88 488 LEU A N 1
ATOM 3883 C CA . LEU A 1 488 ? -16.929 4.484 -15.627 1.00 90.88 488 LEU A CA 1
ATOM 3884 C C . LEU A 1 488 ? -17.989 3.636 -16.340 1.00 90.88 488 LEU A C 1
ATOM 3886 O O . LEU A 1 488 ? -19.169 3.929 -16.218 1.00 90.88 488 LEU A O 1
ATOM 3890 N N . GLY A 1 489 ? -17.576 2.569 -17.031 1.00 88.88 489 GLY A N 1
ATOM 3891 C CA . GLY A 1 489 ? -18.472 1.653 -17.744 1.00 88.88 489 GLY A CA 1
ATOM 3892 C C . GLY A 1 489 ? -18.835 0.380 -16.977 1.00 88.88 489 GLY A C 1
ATOM 3893 O O . GLY A 1 489 ? -19.210 -0.601 -17.610 1.00 88.88 489 GLY A O 1
ATOM 3894 N N . ASN A 1 490 ? -18.678 0.344 -15.648 1.00 91.88 490 ASN A N 1
ATOM 3895 C CA . ASN A 1 490 ? -18.766 -0.899 -14.871 1.00 91.88 490 ASN A CA 1
ATOM 3896 C C . ASN A 1 490 ? -20.100 -1.641 -15.068 1.00 91.88 490 ASN A C 1
ATOM 3898 O O . ASN A 1 490 ? -20.083 -2.846 -15.287 1.00 91.88 490 ASN A O 1
ATOM 3902 N N . GLU A 1 491 ? -21.232 -0.933 -15.042 1.00 89.38 491 GLU A N 1
ATOM 3903 C CA . GLU A 1 491 ? -22.567 -1.541 -15.185 1.00 89.38 491 GLU A CA 1
ATOM 3904 C C . GLU A 1 491 ? -22.758 -2.222 -16.551 1.00 89.38 491 GLU A C 1
ATOM 3906 O O . GLU A 1 491 ? -23.257 -3.342 -16.616 1.00 89.38 491 GLU A O 1
ATOM 3911 N N . SER A 1 492 ? -22.298 -1.596 -17.638 1.00 91.25 492 SER A N 1
ATOM 3912 C CA . SER A 1 492 ? -22.440 -2.139 -18.997 1.00 91.25 492 SER A CA 1
ATOM 3913 C C . SER A 1 492 ? -21.387 -3.203 -19.333 1.00 91.25 492 SER A C 1
ATOM 3915 O O . SER A 1 492 ? -21.660 -4.168 -20.048 1.00 91.25 492 SER A O 1
ATOM 3917 N N . ILE A 1 493 ? -20.154 -3.027 -18.849 1.00 92.44 493 ILE A N 1
ATOM 3918 C CA . ILE A 1 493 ? -18.997 -3.839 -19.252 1.00 92.44 493 ILE A CA 1
ATOM 3919 C C . ILE A 1 493 ? -18.848 -5.090 -18.374 1.00 92.44 493 ILE A C 1
ATOM 3921 O O . ILE A 1 493 ? -18.371 -6.116 -18.863 1.00 92.44 493 ILE A O 1
ATOM 3925 N N . ALA A 1 494 ? -19.252 -5.051 -17.099 1.00 93.69 494 ALA A N 1
ATOM 3926 C CA . ALA A 1 494 ? -19.052 -6.171 -16.178 1.00 93.69 494 ALA A CA 1
ATOM 3927 C C . ALA A 1 494 ? -19.680 -7.500 -16.648 1.00 93.69 494 ALA A C 1
ATOM 3929 O O . ALA A 1 494 ? -18.979 -8.510 -16.551 1.00 93.69 494 ALA A O 1
ATOM 3930 N N . PRO A 1 495 ? -20.909 -7.555 -17.206 1.00 95.12 495 PRO A N 1
ATOM 3931 C CA . PRO A 1 495 ? -21.476 -8.808 -17.717 1.00 95.12 495 PRO A CA 1
ATOM 3932 C C . PRO A 1 495 ? -20.630 -9.421 -18.844 1.00 95.12 495 PRO A C 1
ATOM 3934 O O . PRO A 1 495 ? -20.275 -10.599 -18.798 1.00 95.12 495 PRO A O 1
ATOM 3937 N N . HIS A 1 496 ? -20.216 -8.594 -19.808 1.00 94.50 496 HIS A N 1
ATOM 3938 C CA . HIS A 1 496 ? -19.402 -9.006 -20.953 1.00 94.50 496 HIS A CA 1
ATOM 3939 C C . HIS A 1 496 ? -18.006 -9.470 -20.527 1.00 94.50 496 HIS A C 1
ATOM 3941 O O . HIS A 1 496 ? -17.526 -10.514 -20.969 1.00 94.50 496 HIS A O 1
ATOM 3947 N N . LEU A 1 497 ? -17.367 -8.730 -19.613 1.00 93.69 497 LEU A N 1
ATOM 3948 C CA . LEU A 1 497 ? -16.098 -9.150 -19.025 1.00 93.69 497 LEU A CA 1
ATOM 3949 C C . LEU A 1 497 ? -16.248 -10.464 -18.266 1.00 93.69 497 LEU A C 1
ATOM 3951 O O . LEU A 1 497 ? -15.374 -11.310 -18.372 1.00 93.69 497 LEU A O 1
ATOM 3955 N N . THR A 1 498 ? -17.339 -10.663 -17.529 1.00 96.12 498 THR A N 1
ATOM 3956 C CA . THR A 1 498 ? -17.572 -11.909 -16.786 1.00 96.12 498 THR A CA 1
ATOM 3957 C C . THR A 1 498 ? -17.612 -13.106 -17.731 1.00 96.12 498 THR A C 1
ATOM 3959 O O . THR A 1 498 ? -16.881 -14.071 -17.514 1.00 96.12 498 THR A O 1
ATOM 3962 N N . ALA A 1 499 ? -18.374 -13.011 -18.824 1.00 94.56 499 ALA A N 1
ATOM 3963 C CA . ALA A 1 499 ? -18.426 -14.054 -19.845 1.00 94.56 499 ALA A CA 1
ATOM 3964 C C . ALA A 1 499 ? -17.040 -14.331 -20.458 1.00 94.56 499 ALA A C 1
ATOM 3966 O O . ALA A 1 499 ? -16.605 -15.481 -20.513 1.00 94.56 499 ALA A O 1
ATOM 3967 N N . ALA A 1 500 ? -16.303 -13.282 -20.839 1.00 92.44 500 ALA A N 1
ATOM 3968 C CA . ALA A 1 500 ? -14.962 -13.419 -21.407 1.00 92.44 500 ALA A CA 1
ATOM 3969 C C . ALA A 1 500 ? -13.959 -14.042 -20.416 1.00 92.44 500 ALA A C 1
ATOM 3971 O O . ALA A 1 500 ? -13.177 -14.919 -20.779 1.00 92.44 500 ALA A O 1
ATOM 3972 N N . LEU A 1 501 ? -13.987 -13.631 -19.145 1.00 94.06 501 LEU A N 1
ATOM 3973 C CA . LEU A 1 501 ? -13.114 -14.181 -18.106 1.00 94.06 501 LEU A CA 1
ATOM 3974 C C . LEU A 1 501 ? -13.442 -15.647 -17.794 1.00 94.06 501 LEU A C 1
ATOM 3976 O O . LEU A 1 501 ? -12.522 -16.423 -17.540 1.00 94.06 501 LEU A O 1
ATOM 3980 N N . ASN A 1 502 ? -14.716 -16.042 -17.859 1.00 94.75 502 ASN A N 1
ATOM 3981 C CA . ASN A 1 502 ? -15.124 -17.440 -17.711 1.00 94.75 502 ASN A CA 1
ATOM 3982 C C . ASN A 1 502 ? -14.658 -18.303 -18.882 1.00 94.75 502 ASN A C 1
ATOM 3984 O O . ASN A 1 502 ? -14.147 -19.394 -18.653 1.00 94.75 502 ASN A O 1
ATOM 3988 N N . GLN A 1 503 ? -14.700 -17.796 -20.117 1.00 91.56 503 GLN A N 1
ATOM 3989 C CA . GLN A 1 503 ? -14.101 -18.499 -21.258 1.00 91.56 503 GLN A CA 1
ATOM 3990 C C . GLN A 1 503 ? -12.596 -18.729 -21.061 1.00 91.56 503 GLN A C 1
ATOM 3992 O O . GLN A 1 503 ? -12.098 -19.824 -21.328 1.00 91.56 503 GLN A O 1
ATOM 3997 N N . VAL A 1 504 ? -11.868 -17.727 -20.550 1.00 90.50 504 VAL A N 1
ATOM 3998 C CA . VAL A 1 504 ? -10.436 -17.863 -20.229 1.00 90.50 504 VAL A CA 1
ATOM 3999 C C . VAL A 1 504 ? -10.213 -18.880 -19.108 1.00 90.50 504 VAL A C 1
ATOM 4001 O O . VAL A 1 504 ? -9.285 -19.684 -19.197 1.00 90.50 504 VAL A O 1
ATOM 4004 N N . LEU A 1 505 ? -11.055 -18.874 -18.071 1.00 91.31 505 LEU A N 1
ATOM 4005 C CA . LEU A 1 505 ? -10.974 -19.818 -16.958 1.00 91.31 505 LEU A CA 1
ATOM 4006 C C . LEU A 1 505 ? -11.209 -21.263 -17.425 1.00 91.31 505 LEU A C 1
ATOM 4008 O O . LEU A 1 505 ? -10.399 -22.133 -17.117 1.00 91.31 505 LEU A O 1
ATOM 4012 N N . THR A 1 506 ? -12.263 -21.511 -18.204 1.00 87.94 506 THR A N 1
ATOM 4013 C CA . THR A 1 506 ? -12.654 -22.853 -18.666 1.00 87.94 506 THR A CA 1
ATOM 4014 C C . THR A 1 506 ? -11.685 -23.403 -19.710 1.00 87.94 506 THR A C 1
ATOM 4016 O O . THR A 1 506 ? -11.193 -24.526 -19.589 1.00 87.94 506 THR A O 1
ATOM 4019 N N . ASN A 1 507 ? -11.338 -22.597 -20.717 1.00 83.44 507 ASN A N 1
ATOM 4020 C CA . ASN A 1 507 ? -10.511 -23.055 -21.836 1.00 83.44 507 ASN A CA 1
ATOM 4021 C C . ASN A 1 507 ? -9.010 -22.987 -21.518 1.00 83.44 507 ASN A C 1
ATOM 4023 O O . ASN A 1 507 ? -8.188 -23.566 -22.230 1.00 83.44 507 ASN A O 1
ATOM 4027 N N . GLY A 1 508 ? -8.627 -22.235 -20.481 1.00 75.31 508 GLY A N 1
ATOM 4028 C CA . GLY A 1 508 ? -7.241 -21.951 -20.117 1.00 75.31 508 GLY A CA 1
ATOM 4029 C C . GLY A 1 508 ? -6.491 -21.077 -21.129 1.00 75.31 508 GLY A C 1
ATOM 4030 O O . GLY A 1 508 ? -5.308 -20.813 -20.934 1.00 75.31 508 GLY A O 1
ATOM 4031 N N . ARG A 1 509 ? -7.124 -20.636 -22.221 1.00 79.50 509 ARG A N 1
ATOM 4032 C CA . ARG A 1 509 ? -6.486 -19.831 -23.273 1.00 79.50 509 ARG A CA 1
ATOM 4033 C C . ARG A 1 509 ? -6.658 -18.349 -22.962 1.00 79.50 509 ARG A C 1
ATOM 4035 O O . ARG A 1 509 ? -7.780 -17.862 -22.886 1.00 79.50 509 ARG A O 1
ATOM 4042 N N . THR A 1 510 ? -5.548 -17.638 -22.792 1.00 82.12 510 THR A N 1
ATOM 4043 C CA . THR A 1 510 ? -5.542 -16.185 -22.596 1.00 82.12 510 THR A CA 1
ATOM 4044 C C . THR A 1 510 ? -5.510 -15.450 -23.944 1.00 82.12 510 THR A C 1
ATOM 4046 O O . THR A 1 510 ? -4.913 -15.966 -24.895 1.00 82.12 510 THR A O 1
ATOM 4049 N N . PRO A 1 511 ? -6.113 -14.249 -24.044 1.00 82.62 511 PRO A N 1
ATOM 4050 C CA . PRO A 1 511 ? -5.995 -13.396 -25.227 1.00 82.62 511 PRO A CA 1
ATOM 4051 C C . PRO A 1 511 ? -4.534 -13.102 -25.589 1.00 82.62 511 PRO A C 1
ATOM 4053 O O . PRO A 1 511 ? -3.683 -12.981 -24.703 1.00 82.62 511 PRO A O 1
ATOM 4056 N N . GLU A 1 512 ? -4.241 -12.933 -26.881 1.00 78.56 512 GLU A N 1
ATOM 4057 C CA . GLU A 1 512 ? -2.877 -12.660 -27.365 1.00 78.56 512 GLU A CA 1
ATOM 4058 C C . GLU A 1 512 ? -2.296 -11.375 -26.747 1.00 78.56 512 GLU A C 1
ATOM 4060 O O . GLU A 1 512 ? -1.135 -11.338 -26.332 1.00 78.56 512 GLU A O 1
ATOM 4065 N N . ASP A 1 513 ? -3.141 -10.362 -26.539 1.00 77.62 513 ASP A N 1
ATOM 4066 C CA . ASP A 1 513 ? -2.769 -9.096 -25.898 1.00 77.62 513 ASP A CA 1
ATOM 4067 C C . ASP A 1 513 ? -2.276 -9.263 -24.451 1.00 77.62 513 ASP A C 1
ATOM 4069 O O . ASP A 1 513 ? -1.513 -8.437 -23.947 1.00 77.62 513 ASP A O 1
ATOM 4073 N N . TRP A 1 514 ? -2.668 -10.341 -23.761 1.00 82.12 514 TRP A N 1
ATOM 4074 C CA . TRP A 1 514 ? -2.213 -10.635 -22.394 1.00 82.12 514 TRP A CA 1
ATOM 4075 C C . TRP A 1 514 ? -0.846 -11.320 -22.361 1.00 82.12 514 TRP A C 1
ATOM 4077 O O . TRP A 1 514 ? -0.187 -11.354 -21.310 1.00 82.12 514 TRP A O 1
ATOM 4087 N N . LYS A 1 515 ? -0.422 -11.892 -23.494 1.00 80.69 515 LYS A N 1
ATOM 4088 C CA . LYS A 1 515 ? 0.875 -12.557 -23.618 1.00 80.69 515 LYS A CA 1
ATOM 4089 C C . LYS A 1 515 ? 2.001 -11.538 -23.704 1.00 80.69 515 LYS A C 1
ATOM 4091 O O . LYS A 1 515 ? 3.072 -11.796 -23.165 1.00 80.69 515 LYS A O 1
ATOM 4096 N N . THR A 1 516 ? 1.775 -10.369 -24.299 1.00 83.19 516 THR A N 1
ATOM 4097 C CA . THR A 1 516 ? 2.800 -9.318 -24.353 1.00 83.19 516 THR A CA 1
ATOM 4098 C C . THR A 1 516 ? 2.824 -8.510 -23.055 1.00 83.19 516 THR A C 1
ATOM 4100 O O . THR A 1 516 ? 1.813 -7.972 -22.612 1.00 83.19 516 THR A O 1
ATOM 4103 N N . VAL A 1 517 ? 3.999 -8.391 -22.436 1.00 84.12 517 VAL A N 1
ATOM 4104 C CA . VAL A 1 517 ? 4.204 -7.640 -21.191 1.00 84.12 517 VAL A CA 1
ATOM 4105 C C . VAL A 1 517 ? 5.318 -6.629 -21.395 1.00 84.12 517 VAL A C 1
ATOM 4107 O O . VAL A 1 517 ? 6.438 -7.001 -21.733 1.00 84.12 517 VAL A O 1
ATOM 4110 N N . LYS A 1 518 ? 5.044 -5.347 -21.140 1.00 83.19 518 LYS A N 1
ATOM 4111 C CA . LYS A 1 518 ? 6.085 -4.313 -21.190 1.00 83.19 518 LYS A CA 1
ATOM 4112 C C . LYS A 1 518 ? 6.884 -4.332 -19.896 1.00 83.19 518 LYS A C 1
ATOM 4114 O O . LYS A 1 518 ? 6.318 -4.153 -18.819 1.00 83.19 518 LYS A O 1
ATOM 4119 N N . ILE A 1 519 ? 8.191 -4.527 -19.997 1.00 81.81 519 ILE A N 1
ATOM 4120 C CA . ILE A 1 519 ? 9.101 -4.541 -18.855 1.00 81.81 519 ILE A CA 1
ATOM 4121 C C . ILE A 1 519 ? 9.791 -3.185 -18.764 1.00 81.81 519 ILE A C 1
ATOM 4123 O O . ILE A 1 519 ? 10.425 -2.720 -19.709 1.00 81.81 519 ILE A O 1
ATOM 4127 N N . TYR A 1 520 ? 9.676 -2.560 -17.598 1.00 80.44 520 TYR A N 1
ATOM 4128 C CA . TYR A 1 520 ? 10.346 -1.312 -17.259 1.00 80.44 520 TYR A CA 1
ATOM 4129 C C . TYR A 1 520 ? 11.394 -1.577 -16.192 1.00 80.44 520 TYR A C 1
ATOM 4131 O O . TYR A 1 520 ? 11.088 -2.144 -15.147 1.00 80.44 520 TYR A O 1
ATOM 4139 N N . LEU A 1 521 ? 12.632 -1.154 -16.433 1.00 78.81 521 LEU A N 1
ATOM 4140 C CA . LEU A 1 521 ? 13.696 -1.290 -15.446 1.00 78.81 521 LEU A CA 1
ATOM 4141 C C . LEU A 1 521 ? 13.722 -0.070 -14.533 1.00 78.81 521 LEU A C 1
ATOM 4143 O O . LEU A 1 521 ? 14.040 1.034 -14.970 1.00 78.81 521 LEU A O 1
ATOM 4147 N N . LEU A 1 522 ? 13.411 -0.276 -13.257 1.00 75.56 522 LEU A N 1
ATOM 4148 C CA . LEU A 1 522 ? 13.522 0.756 -12.235 1.00 75.56 522 LEU A CA 1
ATOM 4149 C C . LEU A 1 522 ? 14.891 0.671 -11.547 1.00 75.56 522 LEU A C 1
ATOM 4151 O O . LEU A 1 522 ? 15.246 -0.398 -11.043 1.00 75.56 522 LEU A O 1
ATOM 4155 N N . PRO A 1 523 ? 15.668 1.760 -11.490 1.00 75.81 523 PRO A N 1
ATOM 4156 C CA . PRO A 1 523 ? 16.957 1.758 -10.811 1.00 75.81 523 PRO A CA 1
ATOM 4157 C C . PRO A 1 523 ? 16.780 1.627 -9.286 1.00 75.81 523 PRO A C 1
ATOM 4159 O O . PRO A 1 523 ? 15.937 2.294 -8.688 1.00 75.81 523 PRO A O 1
ATOM 4162 N N . LYS A 1 524 ? 17.575 0.762 -8.640 1.00 69.56 524 LYS A N 1
ATOM 4163 C CA . LYS A 1 524 ? 17.655 0.641 -7.167 1.00 69.56 524 LYS A CA 1
ATOM 4164 C C . LYS A 1 524 ? 18.531 1.734 -6.550 1.00 69.56 524 LYS A C 1
ATOM 4166 O O . LYS A 1 524 ? 18.354 2.059 -5.382 1.00 69.56 524 LYS A O 1
ATOM 4171 N N . THR A 1 525 ? 19.484 2.255 -7.318 1.00 70.38 525 THR A N 1
ATOM 4172 C CA . THR A 1 525 ? 20.462 3.273 -6.912 1.00 70.38 525 THR A CA 1
ATOM 4173 C C . THR A 1 525 ? 20.507 4.398 -7.943 1.00 70.38 525 THR A C 1
ATOM 4175 O O . THR A 1 525 ? 20.041 4.239 -9.066 1.00 70.38 525 THR A O 1
ATOM 4178 N N . THR A 1 526 ? 21.063 5.552 -7.580 1.00 60.03 526 THR A N 1
ATOM 4179 C CA . THR A 1 526 ? 21.067 6.760 -8.424 1.00 60.03 526 THR A CA 1
ATOM 4180 C C . THR A 1 526 ? 21.878 6.623 -9.719 1.00 60.03 526 THR A C 1
ATOM 4182 O O . THR A 1 526 ? 21.523 7.245 -10.716 1.00 60.03 526 THR A O 1
ATOM 4185 N N . LYS A 1 527 ? 22.941 5.804 -9.735 1.00 69.06 527 LYS A N 1
ATOM 4186 C CA . LYS A 1 527 ? 23.812 5.562 -10.905 1.00 69.06 527 LYS A CA 1
ATOM 4187 C C . LYS A 1 527 ? 24.106 4.060 -11.057 1.00 69.06 527 LYS A C 1
ATOM 4189 O O . LYS A 1 527 ? 25.156 3.589 -10.613 1.00 69.06 527 LYS A O 1
ATOM 4194 N N . PRO A 1 528 ? 23.180 3.268 -11.621 1.00 71.19 528 PRO A N 1
ATOM 4195 C CA . PRO A 1 528 ? 23.322 1.820 -11.654 1.00 71.19 528 PRO A CA 1
ATOM 4196 C C . PRO A 1 528 ? 24.247 1.392 -12.799 1.00 71.19 528 PRO A C 1
ATOM 4198 O O . PRO A 1 528 ? 23.876 1.477 -13.966 1.00 71.19 528 PRO A O 1
ATOM 4201 N N . LYS A 1 529 ? 25.441 0.892 -12.456 1.00 78.19 529 LYS A N 1
ATOM 4202 C CA . LYS A 1 529 ? 26.412 0.340 -13.424 1.00 78.19 529 LYS A CA 1
ATOM 4203 C C . LYS A 1 529 ? 26.180 -1.143 -13.739 1.00 78.19 529 LYS A C 1
ATOM 4205 O O . LYS A 1 529 ? 26.487 -1.610 -14.830 1.00 78.19 529 LYS A O 1
ATOM 4210 N N . LYS A 1 530 ? 25.601 -1.885 -12.787 1.00 82.00 530 LYS A N 1
ATOM 4211 C CA . LYS A 1 530 ? 25.316 -3.327 -12.893 1.00 82.00 530 LYS A CA 1
ATOM 4212 C C . LYS A 1 530 ? 23.850 -3.573 -13.225 1.00 82.00 530 LYS A C 1
ATOM 4214 O O . LYS A 1 530 ? 22.970 -2.963 -12.620 1.00 82.00 530 LYS A O 1
ATOM 4219 N N . LEU A 1 531 ? 23.569 -4.571 -14.065 1.00 80.88 531 LEU A N 1
ATOM 4220 C CA . LEU A 1 531 ? 22.189 -4.977 -14.379 1.00 80.88 531 LEU A CA 1
ATOM 4221 C C . LEU A 1 531 ? 21.404 -5.444 -13.137 1.00 80.88 531 LEU A C 1
ATOM 4223 O O . LEU A 1 531 ? 20.213 -5.166 -13.016 1.00 80.88 531 LEU A O 1
ATOM 4227 N N . LYS A 1 532 ? 22.088 -6.022 -12.137 1.00 80.88 532 LYS A N 1
ATOM 4228 C CA . LYS A 1 532 ? 21.494 -6.405 -10.838 1.00 80.88 532 LYS A CA 1
ATOM 4229 C C . LYS A 1 532 ? 20.958 -5.227 -10.014 1.00 80.88 532 LYS A C 1
ATOM 4231 O O . LYS A 1 532 ? 20.139 -5.424 -9.108 1.00 80.88 532 LYS A O 1
ATOM 4236 N N . ALA A 1 533 ? 21.406 -4.008 -10.312 1.00 80.69 533 ALA A N 1
ATOM 4237 C CA . ALA A 1 533 ? 20.938 -2.790 -9.663 1.00 80.69 533 ALA A CA 1
ATOM 4238 C C . ALA A 1 533 ? 19.621 -2.265 -10.262 1.00 80.69 533 ALA A C 1
ATOM 4240 O O . ALA A 1 533 ? 19.100 -1.265 -9.779 1.00 80.69 533 ALA A O 1
ATOM 4241 N N . TYR A 1 534 ? 19.043 -2.947 -11.254 1.00 79.69 534 TYR A N 1
ATOM 4242 C CA . TYR A 1 534 ? 17.715 -2.648 -11.781 1.00 79.69 534 TYR A CA 1
ATOM 4243 C C . TYR A 1 534 ? 16.661 -3.624 -11.237 1.00 79.69 534 TYR A C 1
ATOM 4245 O O . TYR A 1 534 ? 16.959 -4.769 -10.893 1.00 79.69 534 TYR A O 1
ATOM 4253 N N . ARG A 1 535 ? 15.416 -3.156 -11.117 1.00 74.56 535 ARG A N 1
ATOM 4254 C CA . ARG A 1 535 ? 14.224 -3.961 -10.816 1.00 74.56 535 ARG A CA 1
ATOM 4255 C C . ARG A 1 535 ? 13.341 -4.024 -12.062 1.00 74.56 535 ARG A C 1
ATOM 4257 O O . ARG A 1 535 ? 12.881 -2.962 -12.487 1.00 74.56 535 ARG A O 1
ATOM 4264 N N . PRO A 1 536 ? 13.101 -5.206 -12.646 1.00 79.62 536 PRO A N 1
ATOM 4265 C CA . PRO A 1 536 ? 12.166 -5.333 -13.753 1.00 79.62 536 PRO A CA 1
ATOM 4266 C C . PRO A 1 536 ? 10.727 -5.221 -13.237 1.00 79.62 536 PRO A C 1
ATOM 4268 O O . PRO A 1 536 ? 10.291 -6.005 -12.407 1.00 79.62 536 PRO A O 1
ATOM 4271 N N . VAL A 1 537 ? 9.969 -4.241 -13.721 1.00 79.88 537 VAL A N 1
ATOM 4272 C CA . VAL A 1 537 ? 8.538 -4.091 -13.433 1.00 79.88 537 VAL A CA 1
ATOM 4273 C C . VAL A 1 537 ? 7.737 -4.419 -14.681 1.00 79.88 537 VAL A C 1
ATOM 4275 O O . VAL A 1 537 ? 7.917 -3.805 -15.730 1.00 79.88 537 VAL A O 1
ATOM 4278 N N . ALA A 1 538 ? 6.831 -5.380 -14.546 1.00 82.00 538 ALA A N 1
ATOM 4279 C CA . ALA A 1 538 ? 5.955 -5.865 -15.595 1.00 82.00 538 ALA A CA 1
ATOM 4280 C C . ALA A 1 538 ? 4.649 -5.052 -15.653 1.00 82.00 538 ALA A C 1
ATOM 4282 O O . ALA A 1 538 ? 3.834 -5.057 -14.726 1.00 82.00 538 ALA A O 1
ATOM 4283 N N . LEU A 1 539 ? 4.416 -4.385 -16.782 1.00 82.44 539 LEU A N 1
ATOM 4284 C CA . LEU A 1 539 ? 3.137 -3.777 -17.139 1.00 82.44 539 LEU A CA 1
ATOM 4285 C C . LEU A 1 539 ? 2.371 -4.707 -18.089 1.00 82.44 539 LEU A C 1
ATOM 4287 O O . LEU A 1 539 ? 2.639 -4.763 -19.290 1.00 82.44 539 LEU A O 1
ATOM 4291 N N . SER A 1 540 ? 1.419 -5.442 -17.514 1.00 84.38 540 SER A N 1
ATOM 4292 C CA . SER A 1 540 ? 0.417 -6.254 -18.212 1.00 84.38 540 SER A CA 1
ATOM 4293 C C . SER A 1 540 ? -0.893 -5.487 -18.440 1.00 84.38 540 SER A C 1
ATOM 4295 O O . SER A 1 540 ? -1.130 -4.451 -17.808 1.00 84.38 540 SER A O 1
ATOM 4297 N N . SER A 1 541 ? -1.742 -6.029 -19.323 1.00 87.75 541 SER A N 1
ATOM 4298 C CA . SER A 1 541 ? -3.131 -5.592 -19.532 1.00 87.75 541 SER A CA 1
ATOM 4299 C C . SER A 1 541 ? -3.880 -5.428 -18.207 1.00 87.75 541 SER A C 1
ATOM 4301 O O . SER A 1 541 ? -3.749 -6.240 -17.283 1.00 87.75 541 SER A O 1
ATOM 4303 N N . ILE A 1 542 ? -4.711 -4.390 -18.124 1.00 89.12 542 ILE A N 1
ATOM 4304 C CA . ILE A 1 542 ? -5.544 -4.156 -16.943 1.00 89.12 542 ILE A CA 1
ATOM 4305 C C . ILE A 1 542 ? -6.575 -5.271 -16.756 1.00 89.12 542 ILE A C 1
ATOM 4307 O O . ILE A 1 542 ? -6.836 -5.663 -15.617 1.00 89.12 542 ILE A O 1
ATOM 4311 N N . VAL A 1 543 ? -7.114 -5.821 -17.845 1.00 90.75 543 VAL A N 1
ATOM 4312 C CA . VAL A 1 543 ? -8.079 -6.926 -17.784 1.00 90.75 543 VAL A CA 1
ATOM 4313 C C . VAL A 1 543 ? -7.397 -8.200 -17.274 1.00 90.75 543 VAL A C 1
ATOM 4315 O O . VAL A 1 543 ? -7.936 -8.870 -16.395 1.00 90.75 543 VAL A O 1
ATOM 4318 N N . SER A 1 544 ? -6.159 -8.469 -17.708 1.00 89.94 544 SER A N 1
ATOM 4319 C CA . SER A 1 544 ? -5.339 -9.564 -17.163 1.00 89.94 544 SER A CA 1
ATOM 4320 C C . SER A 1 544 ? -5.106 -9.405 -15.654 1.00 89.94 544 SER A C 1
ATOM 4322 O O . SER A 1 544 ? -5.338 -10.342 -14.892 1.00 89.94 544 SER A O 1
ATOM 4324 N N . LYS A 1 545 ? -4.753 -8.197 -15.187 1.00 89.38 545 LYS A N 1
ATOM 4325 C CA . LYS A 1 545 ? -4.584 -7.910 -13.747 1.00 89.38 545 LYS A CA 1
ATOM 4326 C C . LYS A 1 545 ? -5.879 -8.048 -12.953 1.00 89.38 545 LYS A C 1
ATOM 4328 O O . LYS A 1 545 ? -5.836 -8.370 -11.764 1.00 89.38 545 LYS A O 1
ATOM 4333 N N . LEU A 1 546 ? -7.018 -7.741 -13.573 1.00 92.06 546 LEU A N 1
ATOM 4334 C CA . LEU A 1 546 ? -8.335 -7.905 -12.966 1.00 92.06 546 LEU A CA 1
ATOM 4335 C C . LEU A 1 546 ? -8.645 -9.391 -12.774 1.00 92.06 546 LEU A C 1
ATOM 4337 O O . LEU A 1 546 ? -9.027 -9.797 -11.677 1.00 92.06 546 LEU A O 1
ATOM 4341 N N . PHE A 1 547 ? -8.394 -10.194 -13.808 1.00 92.38 547 PHE A N 1
ATOM 4342 C CA . PHE A 1 547 ? -8.542 -11.643 -13.769 1.00 92.38 547 PHE A CA 1
ATOM 4343 C C . PHE A 1 547 ? -7.663 -12.272 -12.684 1.00 92.38 547 PHE A C 1
ATOM 4345 O O . PHE A 1 547 ? -8.178 -12.933 -11.780 1.00 92.38 547 PHE A O 1
ATOM 4352 N N . THR A 1 548 ? -6.355 -11.987 -12.678 1.00 91.88 548 THR A N 1
ATOM 4353 C CA . THR A 1 548 ? -5.450 -12.536 -11.655 1.00 91.88 548 THR A CA 1
ATOM 4354 C C . THR A 1 548 ? -5.816 -12.060 -10.253 1.00 91.88 548 THR A C 1
ATOM 4356 O O . THR A 1 548 ? -5.711 -12.834 -9.305 1.00 91.88 548 THR A O 1
ATOM 4359 N N . LYS A 1 549 ? -6.329 -10.834 -10.083 1.00 92.75 549 LYS A N 1
ATOM 4360 C CA . LYS A 1 549 ? -6.837 -10.333 -8.794 1.00 92.75 549 LYS A CA 1
ATOM 4361 C C . LYS A 1 549 ? -8.048 -11.120 -8.282 1.00 92.75 549 LYS A C 1
ATOM 4363 O O . LYS A 1 549 ? -8.129 -11.359 -7.076 1.00 92.75 549 LYS A O 1
ATOM 4368 N N . ILE A 1 550 ? -8.976 -11.511 -9.157 1.00 94.38 550 ILE A N 1
ATOM 4369 C CA . ILE A 1 550 ? -10.130 -12.352 -8.792 1.00 94.38 550 ILE A CA 1
ATOM 4370 C C . ILE A 1 550 ? -9.637 -13.727 -8.334 1.00 94.38 550 ILE A C 1
ATOM 4372 O O . ILE A 1 550 ? -9.948 -14.148 -7.219 1.00 94.38 550 ILE A O 1
ATOM 4376 N N . LEU A 1 551 ? -8.771 -14.369 -9.123 1.00 93.12 551 LEU A N 1
ATOM 4377 C CA . LEU A 1 551 ? -8.188 -15.666 -8.765 1.00 93.12 551 LEU A CA 1
ATOM 4378 C C . LEU A 1 551 ? -7.395 -15.596 -7.453 1.00 93.12 551 LEU A C 1
ATOM 4380 O O . LEU A 1 551 ? -7.545 -16.447 -6.582 1.00 93.12 551 LEU A O 1
ATOM 4384 N N . THR A 1 552 ? -6.628 -14.524 -7.248 1.00 92.50 552 THR A N 1
ATOM 4385 C CA . THR A 1 552 ? -5.871 -14.284 -6.008 1.00 92.50 552 THR A CA 1
ATOM 4386 C C . THR A 1 552 ? -6.790 -14.235 -4.794 1.00 92.50 552 THR A C 1
ATOM 4388 O O . THR A 1 552 ? -6.447 -14.782 -3.749 1.00 92.50 552 THR A O 1
ATOM 4391 N N . ARG A 1 553 ? -7.972 -13.611 -4.902 1.00 91.69 553 ARG A N 1
ATOM 4392 C CA . ARG A 1 553 ? -8.950 -13.575 -3.802 1.00 91.69 553 ARG A CA 1
ATOM 4393 C C . ARG A 1 553 ? -9.476 -14.964 -3.463 1.00 91.69 553 ARG A C 1
ATOM 4395 O O . ARG A 1 553 ? -9.566 -15.282 -2.279 1.00 91.69 553 ARG A O 1
ATOM 4402 N N . ARG A 1 554 ? -9.776 -15.777 -4.478 1.00 91.44 554 ARG A N 1
ATOM 4403 C CA . ARG A 1 554 ? -10.222 -17.166 -4.304 1.00 91.44 554 ARG A CA 1
ATOM 4404 C C . ARG A 1 554 ? -9.146 -18.016 -3.626 1.00 91.44 554 ARG A C 1
ATOM 4406 O O . ARG A 1 554 ? -9.429 -18.664 -2.624 1.00 91.44 554 ARG A O 1
ATOM 4413 N N . ILE A 1 555 ? -7.898 -17.918 -4.088 1.00 91.50 555 ILE A N 1
ATOM 4414 C CA . ILE A 1 555 ? -6.759 -18.638 -3.494 1.00 91.50 555 ILE A CA 1
ATOM 4415 C C . ILE A 1 555 ? -6.509 -18.170 -2.059 1.00 91.50 555 ILE A C 1
ATOM 4417 O O . ILE A 1 555 ? -6.374 -18.998 -1.168 1.00 91.50 555 ILE A O 1
ATOM 4421 N N . THR A 1 556 ? -6.539 -16.858 -1.798 1.00 89.94 556 THR A N 1
ATOM 4422 C CA . THR A 1 556 ? -6.339 -16.299 -0.445 1.00 89.94 556 THR A CA 1
ATOM 4423 C C . THR A 1 556 ? -7.351 -16.852 0.561 1.00 89.94 556 THR A C 1
ATOM 4425 O O . THR A 1 556 ? -7.022 -17.031 1.734 1.00 89.94 556 THR A O 1
ATOM 4428 N N . ALA A 1 557 ? -8.591 -17.106 0.131 1.00 86.25 557 ALA A N 1
ATOM 4429 C CA . ALA A 1 557 ? -9.618 -17.674 0.998 1.00 86.25 557 ALA A CA 1
ATOM 4430 C C . ALA A 1 557 ? -9.276 -19.111 1.430 1.00 86.25 557 ALA A C 1
ATOM 4432 O O . ALA A 1 557 ? -9.486 -19.447 2.594 1.00 86.25 557 ALA A O 1
ATOM 4433 N N . LYS A 1 558 ? -8.706 -19.917 0.524 1.00 85.69 558 LYS A N 1
ATOM 4434 C CA . LYS A 1 558 ? -8.282 -21.303 0.784 1.00 85.69 558 LYS A CA 1
ATOM 4435 C C . LYS A 1 558 ? -6.916 -21.386 1.487 1.00 85.69 558 LYS A C 1
ATOM 4437 O O . LYS A 1 558 ? -6.726 -22.226 2.355 1.00 85.69 558 LYS A O 1
ATOM 4442 N N . SER A 1 559 ? -5.990 -20.466 1.210 1.00 85.44 559 SER A N 1
ATOM 4443 C CA . SER A 1 559 ? -4.611 -20.508 1.726 1.00 85.44 559 SER A CA 1
ATOM 4444 C C . SER A 1 559 ? -4.396 -19.805 3.074 1.00 85.44 559 SER A C 1
ATOM 4446 O O . SER A 1 559 ? -3.262 -19.682 3.539 1.00 85.44 559 SER A O 1
ATOM 4448 N N . LYS A 1 560 ? -5.456 -19.291 3.713 1.00 78.88 560 LYS A N 1
ATOM 4449 C CA . LYS A 1 560 ? -5.347 -18.478 4.938 1.00 78.88 560 LYS A CA 1
ATOM 4450 C C . LYS A 1 560 ? -4.648 -19.212 6.090 1.00 78.88 560 LYS A C 1
ATOM 4452 O O . LYS A 1 560 ? -3.913 -18.563 6.834 1.00 78.88 560 LYS A O 1
ATOM 4457 N N . TYR A 1 561 ? -4.910 -20.512 6.218 1.00 81.50 561 TYR A N 1
ATOM 4458 C CA . TYR A 1 561 ? -4.385 -21.382 7.275 1.00 81.50 561 TYR A CA 1
ATOM 4459 C C . TYR A 1 561 ? -3.097 -22.111 6.884 1.00 81.50 561 TYR A C 1
ATOM 4461 O O . TYR A 1 561 ? -2.470 -22.699 7.749 1.00 81.50 561 TYR A O 1
ATOM 4469 N N . TYR A 1 562 ? -2.712 -22.056 5.607 1.00 84.69 562 TYR A N 1
ATOM 4470 C CA . TYR A 1 562 ? -1.474 -22.662 5.123 1.00 84.69 562 TYR A CA 1
ATOM 4471 C C . TYR A 1 562 ? -0.249 -21.792 5.426 1.00 84.69 562 TYR A C 1
ATOM 4473 O O . TYR A 1 562 ? 0.818 -22.300 5.719 1.00 84.69 562 TYR A O 1
ATOM 4481 N N . LEU A 1 563 ? -0.403 -20.464 5.382 1.00 86.56 563 LEU A N 1
ATOM 4482 C CA . LEU A 1 563 ? 0.690 -19.544 5.698 1.00 86.56 563 LEU A CA 1
ATOM 4483 C C . LEU A 1 563 ? 0.893 -19.424 7.213 1.00 86.56 563 LEU A C 1
ATOM 4485 O O . LEU A 1 563 ? 0.001 -18.917 7.911 1.00 86.56 563 LEU A O 1
ATOM 4489 N N . GLU A 1 564 ? 2.085 -19.772 7.687 1.00 84.88 564 GLU A N 1
ATOM 4490 C CA . GLU A 1 564 ? 2.461 -19.697 9.096 1.00 84.88 564 GLU A CA 1
ATOM 4491 C C . GLU A 1 564 ? 2.336 -18.296 9.687 1.00 84.88 564 GLU A C 1
ATOM 4493 O O . GLU A 1 564 ? 2.478 -17.283 9.004 1.00 84.88 564 GLU A O 1
ATOM 4498 N N . GLU A 1 565 ? 2.112 -18.213 10.998 1.00 84.12 565 GLU A N 1
ATOM 4499 C CA . GLU A 1 565 ? 1.998 -16.945 11.724 1.00 84.12 565 GLU A CA 1
ATOM 4500 C C . GLU A 1 565 ? 3.287 -16.099 11.647 1.00 84.12 565 GLU A C 1
ATOM 4502 O O . GLU A 1 565 ? 3.219 -14.867 11.571 1.00 84.12 565 GLU A O 1
ATOM 4507 N N . SER A 1 566 ? 4.444 -16.762 11.587 1.00 83.75 566 SER A N 1
ATOM 4508 C CA . SER A 1 566 ? 5.780 -16.174 11.416 1.00 83.75 566 SER A CA 1
ATOM 4509 C C . SER A 1 566 ? 5.909 -15.385 10.100 1.00 83.75 566 SER A C 1
ATOM 4511 O O . SER A 1 566 ? 6.550 -14.329 10.046 1.00 83.75 566 SER A O 1
ATOM 4513 N N . GLN A 1 567 ? 5.222 -15.826 9.040 1.00 86.75 567 GLN A N 1
ATOM 4514 C CA . GLN A 1 567 ? 5.270 -15.199 7.726 1.00 86.75 567 GLN A CA 1
ATOM 4515 C C . GLN A 1 567 ? 4.338 -13.980 7.650 1.00 86.75 567 GLN A C 1
ATOM 4517 O O . GLN A 1 567 ? 3.139 -14.084 7.372 1.00 86.75 567 GLN A O 1
ATOM 4522 N N . ALA A 1 568 ? 4.900 -12.785 7.859 1.00 86.25 568 ALA A N 1
ATOM 4523 C CA . ALA A 1 568 ? 4.169 -11.513 7.792 1.00 86.25 568 ALA A CA 1
ATOM 4524 C C . ALA A 1 568 ? 4.057 -10.916 6.372 1.00 86.25 568 ALA A C 1
ATOM 4526 O O . ALA A 1 568 ? 3.142 -10.135 6.091 1.00 86.25 568 ALA A O 1
ATOM 4527 N N . GLY A 1 569 ? 4.977 -11.269 5.470 1.00 86.25 569 GLY A N 1
ATOM 4528 C CA . GLY A 1 569 ? 5.079 -10.689 4.129 1.00 86.25 569 GLY A CA 1
ATOM 4529 C C . GLY A 1 569 ? 3.822 -10.895 3.277 1.00 86.25 569 GLY A C 1
ATOM 4530 O O . GLY A 1 569 ? 3.263 -11.984 3.226 1.00 86.25 569 GLY A O 1
ATOM 4531 N N . PHE A 1 570 ? 3.383 -9.835 2.588 1.00 84.12 570 PHE A N 1
ATOM 4532 C CA . PHE A 1 570 ? 2.275 -9.852 1.615 1.00 84.12 570 PHE A CA 1
ATOM 4533 C C . PHE A 1 570 ? 0.908 -10.322 2.148 1.00 84.12 570 PHE A C 1
ATOM 4535 O O . PHE A 1 570 ? -0.004 -10.583 1.361 1.00 84.12 570 PHE A O 1
ATOM 4542 N N . ARG A 1 571 ? 0.717 -10.370 3.473 1.00 84.25 571 ARG A N 1
ATOM 4543 C CA . ARG A 1 571 ? -0.543 -10.782 4.102 1.00 84.25 571 ARG A CA 1
ATOM 4544 C C . ARG A 1 571 ? -1.361 -9.598 4.587 1.00 84.25 571 ARG A C 1
ATOM 4546 O O . ARG A 1 571 ? -0.860 -8.603 5.104 1.00 84.25 571 ARG A O 1
ATOM 4553 N N . ARG A 1 572 ? -2.679 -9.724 4.452 1.00 83.62 572 ARG A N 1
ATOM 4554 C CA . ARG A 1 572 ? -3.612 -8.712 4.944 1.00 83.62 572 ARG A CA 1
ATOM 4555 C C . ARG A 1 572 ? -3.599 -8.686 6.473 1.00 83.62 572 ARG A C 1
ATOM 4557 O O . ARG A 1 572 ? -3.841 -9.708 7.101 1.00 83.62 572 ARG A O 1
ATOM 4564 N N . GLY A 1 573 ? -3.420 -7.495 7.043 1.00 85.31 573 GLY A N 1
ATOM 4565 C CA . GLY A 1 573 ? -3.468 -7.283 8.493 1.00 85.31 573 GLY A CA 1
ATOM 4566 C C . GLY A 1 573 ? -2.158 -7.574 9.224 1.00 85.31 573 GLY A C 1
ATOM 4567 O O . GLY A 1 573 ? -2.160 -7.499 10.444 1.00 85.31 573 GLY A O 1
ATOM 4568 N N . ARG A 1 574 ? -1.074 -7.865 8.493 1.00 85.81 574 ARG A N 1
ATOM 4569 C CA . ARG A 1 574 ? 0.287 -7.990 9.022 1.00 85.81 574 ARG A CA 1
ATOM 4570 C C . ARG A 1 574 ? 1.189 -6.938 8.392 1.00 85.81 574 ARG A C 1
ATOM 4572 O O . ARG A 1 574 ? 0.982 -6.556 7.237 1.00 85.81 574 ARG A O 1
ATOM 4579 N N . GLY A 1 575 ? 2.186 -6.469 9.127 1.00 86.75 575 GLY A N 1
ATOM 4580 C CA . GLY A 1 575 ? 3.172 -5.517 8.632 1.00 86.75 575 GLY A CA 1
ATOM 4581 C C . GLY A 1 575 ? 4.524 -5.654 9.318 1.00 86.75 575 GLY A C 1
ATOM 4582 O O . GLY A 1 575 ? 4.702 -6.447 10.237 1.00 86.75 575 GLY A O 1
ATOM 4583 N N . CYS A 1 576 ? 5.488 -4.836 8.892 1.00 88.25 576 CYS A N 1
ATOM 4584 C CA . CYS A 1 576 ? 6.849 -4.887 9.434 1.00 88.25 576 CYS A CA 1
ATOM 4585 C C . CYS A 1 576 ? 6.902 -4.629 10.948 1.00 88.25 576 CYS A C 1
ATOM 4587 O O . CYS A 1 576 ? 7.798 -5.131 11.614 1.00 88.25 576 CYS A O 1
ATOM 4589 N N . ALA A 1 577 ? 5.947 -3.867 11.492 1.00 89.69 577 ALA A N 1
ATOM 4590 C CA . ALA A 1 577 ? 5.861 -3.605 12.926 1.00 89.69 577 ALA A CA 1
ATOM 4591 C C . ALA A 1 577 ? 5.643 -4.888 13.743 1.00 89.69 577 ALA A C 1
ATOM 4593 O O . ALA A 1 577 ? 6.232 -5.018 14.811 1.00 89.69 577 ALA A O 1
ATOM 4594 N N . ASP A 1 578 ? 4.862 -5.842 13.224 1.00 88.94 578 ASP A N 1
ATOM 4595 C CA . ASP A 1 578 ? 4.609 -7.117 13.901 1.00 88.94 578 ASP A CA 1
ATOM 4596 C C . ASP A 1 578 ? 5.902 -7.940 13.976 1.00 88.94 578 ASP A C 1
ATOM 4598 O O . ASP A 1 578 ? 6.294 -8.390 15.049 1.00 88.94 578 ASP A O 1
ATOM 4602 N N . SER A 1 579 ? 6.633 -8.054 12.860 1.00 89.62 579 SER A N 1
ATOM 4603 C CA . SER A 1 579 ? 7.926 -8.751 12.821 1.00 89.62 579 SER A CA 1
ATOM 4604 C C . SER A 1 579 ? 8.984 -8.079 13.706 1.00 89.62 579 SER A C 1
ATOM 4606 O O . SER A 1 579 ? 9.708 -8.767 14.420 1.00 89.62 579 SER A O 1
ATOM 4608 N N . ILE A 1 580 ? 9.056 -6.741 13.711 1.00 91.19 580 ILE A N 1
ATOM 4609 C CA . ILE A 1 580 ? 9.972 -5.987 14.587 1.00 91.19 580 ILE A CA 1
ATOM 4610 C C . ILE A 1 580 ? 9.637 -6.234 16.059 1.00 91.19 580 ILE A C 1
ATOM 4612 O O . ILE A 1 580 ? 10.547 -6.401 16.870 1.00 91.19 580 ILE A O 1
ATOM 4616 N N . GLN A 1 581 ? 8.349 -6.274 16.406 1.00 92.69 581 GLN A N 1
ATOM 4617 C CA . GLN A 1 581 ? 7.897 -6.553 17.764 1.00 92.69 581 GLN A CA 1
ATOM 4618 C C . GLN A 1 581 ? 8.310 -7.959 18.212 1.00 92.69 581 GLN A C 1
ATOM 4620 O O . GLN A 1 581 ? 8.808 -8.101 19.326 1.00 92.69 581 GLN A O 1
ATOM 4625 N N . VAL A 1 582 ? 8.157 -8.975 17.354 1.00 90.75 582 VAL A N 1
ATOM 4626 C CA . VAL A 1 582 ? 8.593 -10.353 17.647 1.00 90.75 582 VAL A CA 1
ATOM 4627 C C . VAL A 1 582 ? 10.098 -10.400 17.909 1.00 90.75 582 VAL A C 1
ATOM 4629 O O . VAL A 1 582 ? 10.516 -10.862 18.968 1.00 90.75 582 VAL A O 1
ATOM 4632 N N . VAL A 1 583 ? 10.912 -9.840 17.008 1.00 91.62 583 VAL A N 1
ATOM 4633 C CA . VAL A 1 583 ? 12.379 -9.812 17.167 1.00 91.62 583 VAL A CA 1
ATOM 4634 C C . VAL A 1 583 ? 12.791 -9.040 18.424 1.00 91.62 583 VAL A C 1
ATOM 4636 O O . VAL A 1 583 ? 13.676 -9.468 19.160 1.00 91.62 583 VAL A O 1
ATOM 4639 N N . SER A 1 584 ? 12.111 -7.931 18.722 1.00 93.94 584 SER A N 1
ATOM 4640 C CA . SER A 1 584 ? 12.367 -7.128 19.921 1.00 93.94 584 SER A CA 1
ATOM 4641 C C . SER A 1 584 ? 12.028 -7.892 21.203 1.00 93.94 584 SER A C 1
ATOM 4643 O O . SER A 1 584 ? 12.776 -7.826 22.175 1.00 93.94 584 SER A O 1
ATOM 4645 N N . GLN A 1 585 ? 10.931 -8.654 21.217 1.00 94.81 585 GLN A N 1
ATOM 4646 C CA . GLN A 1 585 ? 10.579 -9.509 22.353 1.00 94.81 585 GLN A CA 1
ATOM 4647 C C . GLN A 1 585 ? 11.571 -10.657 22.541 1.00 94.81 585 GLN A C 1
ATOM 4649 O O . GLN A 1 585 ? 11.951 -10.923 23.680 1.00 94.81 585 GLN A O 1
ATOM 4654 N N . MET A 1 586 ? 12.027 -11.289 21.455 1.00 93.88 586 MET A N 1
ATOM 4655 C CA . MET A 1 586 ? 13.085 -12.305 21.510 1.00 93.88 586 MET A CA 1
ATOM 4656 C C . MET A 1 586 ? 14.360 -11.723 22.121 1.00 93.88 586 MET A C 1
ATOM 4658 O O . MET A 1 586 ? 14.897 -12.293 23.064 1.00 93.88 586 MET A O 1
ATOM 4662 N N . LEU A 1 587 ? 14.786 -10.538 21.674 1.00 94.25 587 LEU A N 1
ATOM 4663 C CA . LEU A 1 587 ? 15.973 -9.867 22.203 1.00 94.25 587 LEU A CA 1
ATOM 4664 C C . LEU A 1 587 ? 15.853 -9.551 23.699 1.00 94.25 587 LEU A C 1
ATOM 4666 O O . LEU A 1 587 ? 16.778 -9.838 24.458 1.00 94.25 587 LEU A O 1
ATOM 4670 N N . VAL A 1 588 ? 14.708 -9.021 24.144 1.00 95.88 588 VAL A N 1
ATOM 4671 C CA . VAL A 1 588 ? 14.460 -8.748 25.570 1.00 95.88 588 VAL A CA 1
ATOM 4672 C C . VAL A 1 588 ? 14.511 -10.037 26.386 1.00 95.88 588 VAL A C 1
ATOM 4674 O O . VAL A 1 588 ? 15.156 -10.064 27.430 1.00 95.88 588 VAL A O 1
ATOM 4677 N N . LYS A 1 589 ? 13.873 -11.111 25.908 1.00 95.56 589 LYS A N 1
ATOM 4678 C CA . LYS A 1 589 ? 13.808 -12.389 26.628 1.00 95.56 589 LYS A CA 1
ATOM 4679 C C . LYS A 1 589 ? 15.163 -13.084 26.697 1.00 95.56 589 LYS A C 1
ATOM 4681 O O . LYS A 1 589 ? 15.577 -13.485 27.778 1.00 95.56 589 LYS A O 1
ATOM 4686 N N . CYS A 1 590 ? 15.888 -13.165 25.587 1.00 95.50 590 CYS A N 1
ATOM 4687 C CA . CYS A 1 590 ? 17.247 -13.700 25.568 1.00 95.50 590 CYS A CA 1
ATOM 4688 C C . CYS A 1 590 ? 18.178 -12.910 26.501 1.00 95.50 590 CYS A C 1
ATOM 4690 O O . CYS A 1 590 ? 18.948 -13.513 27.241 1.00 95.50 590 CYS A O 1
ATOM 4692 N N . THR A 1 591 ? 18.038 -11.580 26.553 1.00 94.31 591 THR A N 1
ATOM 4693 C CA . THR A 1 591 ? 18.794 -10.733 27.492 1.00 94.31 591 THR A CA 1
ATOM 4694 C C . THR A 1 591 ? 18.417 -11.011 28.953 1.00 94.31 591 THR A C 1
ATOM 4696 O O . THR A 1 591 ? 19.302 -11.177 29.788 1.00 94.31 591 THR A O 1
ATOM 4699 N N . GLU A 1 592 ? 17.119 -11.102 29.270 1.00 96.69 592 GLU A N 1
ATOM 4700 C CA . GLU A 1 592 ? 16.599 -11.386 30.620 1.00 96.69 592 GLU A CA 1
ATOM 4701 C C . GLU A 1 592 ? 17.109 -12.732 31.158 1.00 96.69 592 GLU A C 1
ATOM 4703 O O . GLU A 1 592 ? 17.548 -12.817 32.303 1.00 96.69 592 GLU A O 1
ATOM 4708 N N . PHE A 1 593 ? 17.106 -13.765 30.314 1.00 95.94 593 PHE A N 1
ATOM 4709 C CA . PHE A 1 593 ? 17.511 -15.124 30.682 1.00 95.94 593 PHE A CA 1
ATOM 4710 C C . PHE A 1 593 ? 18.984 -15.443 30.389 1.00 95.94 593 PHE A C 1
ATOM 4712 O O . PHE A 1 593 ? 19.405 -16.579 30.591 1.00 95.94 593 PHE A O 1
ATOM 4719 N N . LYS A 1 594 ? 19.777 -14.463 29.930 1.00 93.19 594 LYS A N 1
ATOM 4720 C CA . LYS A 1 594 ? 21.191 -14.634 29.539 1.00 93.19 594 LYS A CA 1
ATOM 4721 C C . LYS A 1 594 ? 21.416 -15.751 28.506 1.00 93.19 594 LYS A C 1
ATOM 4723 O O . LYS A 1 594 ? 22.433 -16.438 28.533 1.00 93.19 594 LYS A O 1
ATOM 4728 N N . ILE A 1 595 ? 20.469 -15.921 27.588 1.00 96.06 595 ILE A N 1
ATOM 4729 C CA . ILE A 1 595 ? 20.568 -16.871 26.477 1.00 96.06 595 ILE A CA 1
ATOM 4730 C C . ILE A 1 595 ? 21.217 -16.141 25.291 1.00 96.06 595 ILE A C 1
ATOM 4732 O O . ILE A 1 595 ? 20.723 -15.075 24.910 1.00 96.06 595 ILE A O 1
ATOM 4736 N N . PRO A 1 596 ? 22.295 -16.667 24.682 1.00 92.38 596 PRO A N 1
ATOM 4737 C CA . PRO A 1 596 ? 22.887 -16.056 23.496 1.00 92.38 596 PRO A CA 1
ATOM 4738 C C . PRO A 1 596 ? 21.893 -16.083 22.327 1.00 92.38 596 PRO A C 1
ATOM 4740 O O . PRO A 1 596 ? 21.322 -17.124 22.006 1.00 92.38 596 PRO A O 1
ATOM 4743 N N . LEU A 1 597 ? 21.686 -14.931 21.684 1.00 92.00 597 LEU A N 1
ATOM 4744 C CA . LEU A 1 597 ? 20.809 -14.785 20.521 1.00 92.00 597 LEU A CA 1
ATOM 4745 C C . LEU A 1 597 ? 21.640 -14.480 19.275 1.00 92.00 597 LEU A C 1
ATOM 4747 O O . LEU A 1 597 ? 22.344 -13.473 19.228 1.00 92.00 597 LEU A O 1
ATOM 4751 N N . VAL A 1 598 ? 21.501 -15.315 18.246 1.00 91.31 598 VAL A N 1
ATOM 4752 C CA . VAL A 1 598 ? 22.096 -15.100 16.922 1.00 91.31 598 VAL A CA 1
ATOM 4753 C C . VAL A 1 598 ? 20.973 -14.858 15.918 1.00 91.31 598 VAL A C 1
ATOM 4755 O O . VAL A 1 598 ? 20.038 -15.648 15.825 1.00 91.31 598 VAL A O 1
ATOM 4758 N N . ALA A 1 599 ? 21.058 -13.761 15.164 1.00 87.81 599 ALA A N 1
ATOM 4759 C CA . ALA A 1 599 ? 20.103 -13.431 14.108 1.00 87.81 599 ALA A CA 1
ATOM 4760 C C . ALA A 1 599 ? 20.768 -13.558 12.731 1.00 87.81 599 ALA A C 1
ATOM 4762 O O . ALA A 1 599 ? 21.762 -12.887 12.455 1.00 87.81 599 ALA A O 1
ATOM 4763 N N . VAL A 1 600 ? 20.197 -14.392 11.858 1.00 89.44 600 VAL A N 1
ATOM 4764 C CA . VAL A 1 600 ? 20.669 -14.593 10.479 1.00 89.44 600 VAL A CA 1
ATOM 4765 C C . VAL A 1 600 ? 19.723 -13.884 9.513 1.00 89.44 600 VAL A C 1
ATOM 4767 O O . VAL A 1 600 ? 18.538 -14.200 9.434 1.00 89.44 600 VAL A O 1
ATOM 4770 N N . PHE A 1 601 ? 20.247 -12.916 8.761 1.00 87.56 601 PHE A N 1
ATOM 4771 C CA . PHE A 1 601 ? 19.474 -12.167 7.770 1.00 87.56 601 PHE A CA 1
ATOM 4772 C C . PHE A 1 601 ? 19.701 -12.744 6.371 1.00 87.56 601 PHE A C 1
ATOM 4774 O O . PHE A 1 601 ? 20.772 -12.584 5.790 1.00 87.56 601 PHE A O 1
ATOM 4781 N N . LEU A 1 602 ? 18.674 -13.392 5.817 1.00 87.69 602 LEU A N 1
ATOM 4782 C CA . LEU A 1 602 ? 18.712 -13.989 4.481 1.00 87.69 602 LEU A CA 1
ATOM 4783 C C . LEU A 1 602 ? 18.077 -13.061 3.438 1.00 87.69 602 LEU A C 1
ATOM 4785 O O . LEU A 1 602 ? 16.997 -12.504 3.644 1.00 87.69 602 LEU A O 1
ATOM 4789 N N . GLY A 1 603 ? 18.743 -12.907 2.292 1.00 83.81 603 GLY A N 1
ATOM 4790 C CA . GLY A 1 603 ? 18.268 -12.098 1.173 1.00 83.81 603 GLY A CA 1
ATOM 4791 C C . GLY A 1 603 ? 18.265 -12.883 -0.135 1.00 83.81 603 GLY A C 1
ATOM 4792 O O . GLY A 1 603 ? 19.312 -13.314 -0.608 1.00 83.81 603 GLY A O 1
ATOM 4793 N N . PHE A 1 604 ? 17.096 -13.020 -0.763 1.00 82.25 604 PHE A N 1
ATOM 4794 C CA . PHE A 1 604 ? 16.973 -13.694 -2.056 1.00 82.25 604 PHE A CA 1
ATOM 4795 C C . PHE A 1 604 ? 17.399 -12.788 -3.218 1.00 82.25 604 PHE A C 1
ATOM 4797 O O . PHE A 1 604 ? 16.948 -11.643 -3.349 1.00 82.25 604 PHE A O 1
ATOM 4804 N N . THR A 1 605 ? 18.218 -13.316 -4.127 1.00 77.69 605 THR A N 1
ATOM 4805 C CA . THR A 1 605 ? 18.554 -12.627 -5.378 1.00 77.69 605 THR A CA 1
ATOM 4806 C C . THR A 1 605 ? 17.434 -12.823 -6.403 1.00 77.69 605 THR A C 1
ATOM 4808 O O . THR A 1 605 ? 17.037 -13.945 -6.702 1.00 77.69 605 THR A O 1
ATOM 4811 N N . PHE A 1 606 ? 16.897 -11.716 -6.935 1.00 73.75 606 PHE A N 1
ATOM 4812 C CA . PHE A 1 606 ? 15.805 -11.720 -7.928 1.00 73.75 606 PHE A CA 1
ATOM 4813 C C . PHE A 1 606 ? 14.619 -12.626 -7.545 1.00 73.75 606 PHE A C 1
ATOM 4815 O O . PHE A 1 606 ? 14.140 -13.430 -8.338 1.00 73.75 606 PHE A O 1
ATOM 4822 N N . ALA A 1 607 ? 14.154 -12.491 -6.300 1.00 80.44 607 ALA A N 1
ATOM 4823 C CA . ALA A 1 607 ? 13.212 -13.415 -5.669 1.00 80.44 607 ALA A CA 1
ATOM 4824 C C . ALA A 1 607 ? 11.944 -13.702 -6.500 1.00 80.44 607 ALA A C 1
ATOM 4826 O O . ALA A 1 607 ? 11.545 -14.851 -6.623 1.00 80.44 607 ALA A O 1
ATOM 4827 N N . PHE A 1 608 ? 11.336 -12.673 -7.103 1.00 82.50 608 PHE A N 1
ATOM 4828 C CA . PHE A 1 608 ? 10.138 -12.827 -7.939 1.00 82.50 608 PHE A CA 1
ATOM 4829 C C . PHE A 1 608 ? 10.451 -13.477 -9.293 1.00 82.50 608 PHE A C 1
ATOM 4831 O O . PHE A 1 608 ? 9.666 -14.285 -9.779 1.00 82.50 608 PHE A O 1
ATOM 4838 N N . ASP A 1 609 ? 11.597 -13.157 -9.892 1.00 82.19 609 ASP A N 1
ATOM 4839 C CA . ASP A 1 609 ? 11.968 -13.613 -11.235 1.00 82.19 609 ASP A CA 1
ATOM 4840 C C . ASP A 1 609 ? 12.445 -15.077 -11.256 1.00 82.19 609 ASP A C 1
ATOM 4842 O O . ASP A 1 609 ? 12.389 -15.730 -12.294 1.00 82.19 609 ASP A O 1
ATOM 4846 N N . ASN A 1 610 ? 12.874 -15.609 -10.106 1.00 81.94 610 ASN A N 1
ATOM 4847 C CA . ASN A 1 610 ? 13.403 -16.970 -9.970 1.00 81.94 610 ASN A CA 1
ATOM 4848 C C . ASN A 1 610 ? 12.383 -18.010 -9.477 1.00 81.94 610 ASN A C 1
ATOM 4850 O O . ASN A 1 610 ? 12.740 -19.178 -9.330 1.00 81.94 610 ASN A O 1
ATOM 4854 N N . VAL A 1 611 ? 11.126 -17.632 -9.220 1.00 84.06 611 VAL A N 1
ATOM 4855 C CA . VAL A 1 611 ? 10.127 -18.587 -8.710 1.00 84.06 611 VAL A CA 1
ATOM 4856 C C . VAL A 1 611 ? 9.802 -19.661 -9.755 1.00 84.06 611 VAL A C 1
ATOM 4858 O O . VAL A 1 611 ? 9.533 -19.353 -10.918 1.00 84.06 611 VAL A O 1
ATOM 4861 N N . ASN A 1 612 ? 9.799 -20.926 -9.334 1.00 83.56 612 ASN A N 1
ATOM 4862 C CA . ASN A 1 612 ? 9.495 -22.068 -10.191 1.00 83.56 612 ASN A CA 1
ATOM 4863 C C . ASN A 1 612 ? 7.978 -22.354 -10.232 1.00 83.56 612 ASN A C 1
ATOM 4865 O O . ASN A 1 612 ? 7.354 -22.605 -9.199 1.00 83.56 612 ASN A O 1
ATOM 4869 N N . TRP A 1 613 ? 7.393 -22.355 -11.434 1.00 83.25 613 TRP A N 1
ATOM 4870 C CA . TRP A 1 613 ? 5.963 -22.608 -11.650 1.00 83.25 613 TRP A CA 1
ATOM 4871 C C . TRP A 1 613 ? 5.533 -24.049 -11.396 1.00 83.25 613 TRP A C 1
ATOM 4873 O O . TRP A 1 613 ? 4.386 -24.262 -11.000 1.00 83.25 613 TRP A O 1
ATOM 4883 N N . THR A 1 614 ? 6.433 -25.022 -11.545 1.00 82.19 614 THR A N 1
ATOM 4884 C CA . THR A 1 614 ? 6.164 -26.417 -11.176 1.00 82.19 614 THR A CA 1
ATOM 4885 C C . THR A 1 614 ? 5.867 -26.512 -9.676 1.00 82.19 614 THR A C 1
ATOM 4887 O O . THR A 1 614 ? 4.833 -27.050 -9.289 1.00 82.19 614 THR A O 1
ATOM 4890 N N . LYS A 1 615 ? 6.699 -25.882 -8.834 1.00 83.50 615 LYS A N 1
ATOM 4891 C CA . LYS A 1 615 ? 6.496 -25.850 -7.376 1.00 83.50 615 LYS A CA 1
ATOM 4892 C C . LYS A 1 615 ? 5.268 -25.044 -6.961 1.00 83.50 615 LYS A C 1
ATOM 4894 O O . LYS A 1 615 ? 4.502 -25.502 -6.123 1.00 83.50 615 LYS A O 1
ATOM 4899 N N . ILE A 1 616 ? 5.003 -23.897 -7.594 1.00 88.56 616 ILE A N 1
ATOM 4900 C CA . ILE A 1 616 ? 3.739 -23.171 -7.367 1.00 88.56 616 ILE A CA 1
ATOM 4901 C C . ILE A 1 616 ? 2.534 -24.065 -7.694 1.00 88.56 616 ILE A C 1
ATOM 4903 O O . ILE A 1 616 ? 1.570 -24.099 -6.934 1.00 88.56 616 ILE A O 1
ATOM 4907 N N . SER A 1 617 ? 2.570 -24.767 -8.827 1.00 88.50 617 SER A N 1
ATOM 4908 C CA . SER A 1 617 ? 1.463 -25.616 -9.276 1.00 88.50 617 SER A CA 1
ATOM 4909 C C . SER A 1 617 ? 1.203 -26.774 -8.313 1.00 88.50 617 SER A C 1
ATOM 4911 O O . SER A 1 617 ? 0.045 -27.074 -8.038 1.00 88.50 617 SER A O 1
ATOM 4913 N N . GLU A 1 618 ? 2.264 -27.378 -7.774 1.00 86.56 618 GLU A N 1
ATOM 4914 C CA . GLU A 1 618 ? 2.203 -28.411 -6.735 1.00 86.56 618 GLU A CA 1
ATOM 4915 C C . GLU A 1 618 ? 1.544 -27.874 -5.454 1.00 86.56 618 GLU A C 1
ATOM 4917 O O . GLU A 1 618 ? 0.551 -28.433 -4.993 1.00 86.56 618 GLU A O 1
ATOM 4922 N N . VAL A 1 619 ? 2.004 -26.725 -4.946 1.00 89.38 619 VAL A N 1
ATOM 4923 C CA . VAL A 1 619 ? 1.436 -26.087 -3.744 1.00 89.38 619 VAL A CA 1
ATOM 4924 C C . VAL A 1 619 ? -0.037 -25.725 -3.939 1.00 89.38 619 VAL A C 1
ATOM 4926 O O . VAL A 1 619 ? -0.865 -25.979 -3.068 1.00 89.38 619 VAL A O 1
ATOM 4929 N N . LEU A 1 620 ? -0.403 -25.158 -5.092 1.00 90.81 620 LEU A N 1
ATOM 4930 C CA . LEU A 1 620 ? -1.801 -24.841 -5.395 1.00 90.81 620 LEU A CA 1
ATOM 4931 C C . LEU A 1 620 ? -2.664 -26.106 -5.499 1.00 90.81 620 LEU A C 1
ATOM 4933 O O . LEU A 1 620 ? -3.807 -26.090 -5.042 1.00 90.81 620 LEU A O 1
ATOM 4937 N N . ASN A 1 621 ? -2.133 -27.195 -6.059 1.00 88.81 621 ASN A N 1
ATOM 4938 C CA . ASN A 1 621 ? -2.835 -28.475 -6.098 1.00 88.81 621 ASN A CA 1
ATOM 4939 C C . ASN A 1 621 ? -3.048 -29.022 -4.677 1.00 88.81 621 ASN A C 1
ATOM 4941 O O . ASN A 1 621 ? -4.171 -29.377 -4.341 1.00 88.81 621 ASN A O 1
ATOM 4945 N N . ASN A 1 622 ? -2.031 -28.978 -3.811 1.00 87.50 622 ASN A N 1
ATOM 4946 C CA . ASN A 1 622 ? -2.137 -29.405 -2.407 1.00 87.50 622 ASN A CA 1
ATOM 4947 C C . ASN A 1 622 ? -3.149 -28.562 -1.607 1.00 87.50 622 ASN A C 1
ATOM 4949 O O . ASN A 1 622 ? -3.821 -29.067 -0.711 1.00 87.50 622 ASN A O 1
ATOM 4953 N N . LEU A 1 623 ? -3.329 -27.291 -1.978 1.00 88.62 623 LEU A N 1
ATOM 4954 C CA . LEU A 1 623 ? -4.357 -26.394 -1.433 1.00 88.62 623 LEU A CA 1
ATOM 4955 C C . LEU A 1 623 ? -5.762 -26.613 -2.012 1.00 88.62 623 LEU A C 1
ATOM 4957 O O . LEU A 1 623 ? -6.661 -25.802 -1.759 1.00 88.62 623 LEU A O 1
ATOM 4961 N N . GLN A 1 624 ? -5.968 -27.676 -2.794 1.00 88.69 624 GLN A N 1
ATOM 4962 C CA . GLN A 1 624 ? -7.251 -28.007 -3.415 1.00 88.69 624 GLN A CA 1
ATOM 4963 C C . GLN A 1 624 ? -7.782 -26.868 -4.308 1.00 88.69 624 GLN A C 1
ATOM 4965 O O . GLN A 1 624 ? -8.982 -26.558 -4.336 1.00 88.69 624 GLN A O 1
ATOM 4970 N N . ILE A 1 625 ? -6.880 -26.181 -5.015 1.00 91.25 625 ILE A N 1
ATOM 4971 C CA . ILE A 1 625 ? -7.245 -25.219 -6.059 1.00 91.25 625 ILE A CA 1
ATOM 4972 C C . ILE A 1 625 ? -7.616 -25.982 -7.332 1.00 91.25 625 ILE A C 1
ATOM 4974 O O . ILE A 1 625 ? -6.929 -26.927 -7.719 1.00 91.25 625 ILE A O 1
ATOM 4978 N N . GLY A 1 626 ? -8.698 -25.562 -7.993 1.00 89.38 626 GLY A N 1
ATOM 4979 C CA . GLY A 1 626 ? -9.175 -26.218 -9.207 1.00 89.38 626 GLY A CA 1
ATOM 4980 C C . GLY A 1 626 ? -8.185 -26.128 -10.371 1.00 89.38 626 GLY A C 1
ATOM 4981 O O . GLY A 1 626 ? -7.421 -25.165 -10.508 1.00 89.38 626 GLY A O 1
ATOM 4982 N N . ARG A 1 627 ? -8.204 -27.136 -11.249 1.00 88.44 627 ARG A N 1
ATOM 4983 C CA . ARG A 1 627 ? -7.231 -27.274 -12.354 1.00 88.44 627 ARG A CA 1
ATOM 4984 C C . ARG A 1 627 ? -7.354 -26.135 -13.353 1.00 88.44 627 ARG A C 1
ATOM 4986 O O . ARG A 1 627 ? -6.338 -25.646 -13.844 1.00 88.44 627 ARG A O 1
ATOM 4993 N N . ASN A 1 628 ? -8.579 -25.699 -13.631 1.00 89.06 628 ASN A N 1
ATOM 4994 C CA . ASN A 1 628 ? -8.879 -24.515 -14.430 1.00 89.06 628 ASN A CA 1
ATOM 4995 C C . ASN A 1 628 ? -8.149 -23.253 -13.925 1.00 89.06 628 ASN A C 1
ATOM 4997 O O . ASN A 1 628 ? -7.511 -22.558 -14.715 1.00 89.06 628 ASN A O 1
ATOM 5001 N N . VAL A 1 629 ? -8.143 -22.995 -12.612 1.00 90.25 629 VAL A N 1
ATOM 5002 C CA . VAL A 1 629 ? -7.454 -21.843 -12.001 1.00 90.25 629 VAL A CA 1
ATOM 5003 C C . VAL A 1 629 ? -5.937 -21.977 -12.115 1.00 90.25 629 VAL A C 1
ATOM 5005 O O . VAL A 1 629 ? -5.271 -21.019 -12.518 1.00 90.25 629 VAL A O 1
ATOM 5008 N N . ILE A 1 630 ? -5.384 -23.155 -11.804 1.00 88.94 630 ILE A N 1
ATOM 5009 C CA . ILE A 1 630 ? -3.936 -23.403 -11.905 1.00 88.94 630 ILE A CA 1
ATOM 5010 C C . ILE A 1 630 ? -3.474 -23.231 -13.357 1.00 88.94 630 ILE A C 1
ATOM 5012 O O . ILE A 1 630 ? -2.513 -22.509 -13.621 1.00 88.94 630 ILE A O 1
ATOM 5016 N N . ARG A 1 631 ? -4.202 -23.818 -14.314 1.00 86.44 631 ARG A N 1
ATOM 5017 C CA . ARG A 1 631 ? -3.920 -23.707 -15.751 1.00 86.44 631 ARG A CA 1
ATOM 5018 C C . ARG A 1 631 ? -4.005 -22.264 -16.235 1.00 86.44 631 ARG A C 1
ATOM 5020 O O . ARG A 1 631 ? -3.121 -21.820 -16.962 1.00 86.44 631 ARG A O 1
ATOM 5027 N N . ALA A 1 632 ? -5.032 -21.524 -15.821 1.00 87.38 632 ALA A N 1
ATOM 5028 C CA . ALA A 1 632 ? -5.204 -20.130 -16.207 1.00 87.38 632 ALA A CA 1
ATOM 5029 C C . ALA A 1 632 ? -4.073 -19.237 -15.661 1.00 87.38 632 ALA A C 1
ATOM 5031 O O . ALA A 1 632 ? -3.553 -18.390 -16.390 1.00 87.38 632 ALA A O 1
ATOM 5032 N N . LEU A 1 633 ? -3.633 -19.451 -14.414 1.00 86.88 633 LEU A N 1
ATOM 5033 C CA . LEU A 1 633 ? -2.488 -18.739 -13.835 1.00 86.88 633 LEU A CA 1
ATOM 5034 C C . LEU A 1 633 ? -1.170 -19.104 -14.517 1.00 86.88 633 LEU A C 1
ATOM 5036 O O . LEU A 1 633 ? -0.380 -18.202 -14.809 1.00 86.88 633 LEU A O 1
ATOM 5040 N N . ASN A 1 634 ? -0.956 -20.392 -14.793 1.00 83.12 634 ASN A N 1
ATOM 5041 C CA . ASN A 1 634 ? 0.245 -20.868 -15.465 1.00 83.12 634 ASN A CA 1
ATOM 5042 C C . ASN A 1 634 ? 0.323 -20.280 -16.882 1.00 83.12 634 ASN A C 1
ATOM 5044 O O . ASN A 1 634 ? 1.271 -19.572 -17.205 1.00 83.12 634 ASN A O 1
ATOM 5048 N N . ASN A 1 635 ? -0.733 -20.405 -17.689 1.00 80.25 635 ASN A N 1
ATOM 5049 C CA . ASN A 1 635 ? -0.773 -19.843 -19.045 1.00 80.25 635 ASN A CA 1
ATOM 5050 C C . ASN A 1 635 ? -0.651 -18.313 -19.058 1.00 80.25 635 ASN A C 1
ATOM 5052 O O . ASN A 1 635 ? -0.009 -17.744 -19.944 1.00 80.25 635 ASN A O 1
ATOM 5056 N N . SER A 1 636 ? -1.198 -17.637 -18.044 1.00 77.19 636 SER A N 1
ATOM 5057 C CA . SER A 1 636 ? -1.034 -16.194 -17.889 1.00 77.19 636 SER A CA 1
ATOM 5058 C C . SER A 1 636 ? 0.396 -15.776 -17.530 1.00 77.19 636 SER A C 1
ATOM 5060 O O . SER A 1 636 ? 0.692 -14.598 -17.681 1.00 77.19 636 SER A O 1
ATOM 5062 N N . ASN A 1 637 ? 1.284 -16.652 -17.055 1.00 73.62 637 ASN A N 1
ATOM 5063 C CA . ASN A 1 637 ? 2.648 -16.280 -16.651 1.00 73.62 637 ASN A CA 1
ATOM 5064 C C . ASN A 1 637 ? 3.746 -16.944 -17.502 1.00 73.62 637 ASN A C 1
ATOM 5066 O O . ASN A 1 637 ? 4.698 -16.265 -17.877 1.00 73.62 637 ASN A O 1
ATOM 5070 N N . PHE A 1 638 ? 3.579 -18.217 -17.863 1.00 63.50 638 PHE A N 1
ATOM 5071 C CA . PHE A 1 638 ? 4.570 -19.109 -18.481 1.00 63.50 638 PHE A CA 1
ATOM 5072 C C . PHE A 1 638 ? 4.686 -18.990 -20.013 1.00 63.50 638 PHE A C 1
ATOM 5074 O O . PHE A 1 638 ? 5.565 -19.582 -20.632 1.00 63.50 638 PHE A O 1
ATOM 5081 N N . SER A 1 639 ? 3.817 -18.208 -20.660 1.00 64.31 639 SER A N 1
ATOM 5082 C CA . SER A 1 639 ? 3.848 -17.968 -22.118 1.00 64.31 639 SER A CA 1
ATOM 5083 C C . SER A 1 639 ? 3.964 -16.488 -22.483 1.00 64.31 639 SER A C 1
ATOM 5085 O O . SER A 1 639 ? 3.608 -16.074 -23.586 1.00 64.31 639 SER A O 1
ATOM 5087 N N . ALA A 1 640 ? 4.443 -15.669 -21.547 1.00 75.56 640 ALA A N 1
ATOM 5088 C CA . ALA A 1 640 ? 4.558 -14.238 -21.758 1.00 75.56 640 ALA A CA 1
ATOM 5089 C C . ALA A 1 640 ? 5.763 -13.885 -22.641 1.00 75.56 640 ALA A C 1
ATOM 5091 O O . ALA A 1 640 ? 6.860 -14.419 -22.465 1.00 75.56 640 ALA A O 1
ATOM 5092 N N . ILE A 1 641 ? 5.585 -12.915 -23.531 1.00 84.06 641 ILE A N 1
ATOM 5093 C CA . ILE A 1 641 ? 6.672 -12.243 -24.233 1.00 84.06 641 ILE A CA 1
ATOM 5094 C C . ILE A 1 641 ? 6.964 -10.945 -23.483 1.00 84.06 641 ILE A C 1
ATOM 5096 O O . ILE A 1 641 ? 6.142 -10.027 -23.459 1.00 84.06 641 ILE A O 1
ATOM 5100 N N . GLY A 1 642 ? 8.139 -10.875 -22.862 1.00 84.62 642 GLY A N 1
ATOM 5101 C CA . GLY A 1 642 ? 8.655 -9.650 -22.270 1.00 84.62 642 GLY A CA 1
ATOM 5102 C C . GLY A 1 642 ? 9.158 -8.718 -23.367 1.00 84.62 642 GLY A C 1
ATOM 5103 O O . GLY A 1 642 ? 10.067 -9.081 -24.110 1.00 84.62 642 GLY A O 1
ATOM 5104 N N . GLU A 1 643 ? 8.576 -7.525 -23.474 1.00 85.25 643 GLU A N 1
ATOM 5105 C CA . GLU A 1 643 ? 9.053 -6.444 -24.336 1.00 85.25 643 GLU A CA 1
ATOM 5106 C C . GLU A 1 643 ? 9.809 -5.419 -23.490 1.00 85.25 643 GLU A C 1
ATOM 5108 O O . GLU A 1 643 ? 9.240 -4.790 -22.597 1.00 85.25 643 GLU A O 1
ATOM 5113 N N . LEU A 1 644 ? 11.090 -5.226 -23.792 1.00 82.44 644 LEU A N 1
ATOM 5114 C CA . LEU A 1 644 ? 11.958 -4.265 -23.125 1.00 82.44 644 LEU A CA 1
ATOM 5115 C C . LEU A 1 644 ? 12.477 -3.248 -24.143 1.00 82.44 644 LEU A C 1
ATOM 5117 O O . LEU A 1 644 ? 13.012 -3.619 -25.187 1.00 82.44 644 LEU A O 1
ATOM 5121 N N . ASN A 1 645 ? 12.354 -1.958 -23.836 1.00 78.00 645 ASN A N 1
ATOM 5122 C CA . ASN A 1 645 ? 12.950 -0.903 -24.651 1.00 78.00 645 ASN A CA 1
ATOM 5123 C C . ASN A 1 645 ? 14.349 -0.558 -24.120 1.00 78.00 645 ASN A C 1
ATOM 5125 O O . ASN A 1 645 ? 14.485 -0.038 -23.012 1.00 78.00 645 ASN A O 1
ATOM 5129 N N . VAL A 1 646 ? 15.382 -0.835 -24.917 1.00 73.88 646 VAL A N 1
ATOM 5130 C CA . VAL A 1 646 ? 16.788 -0.562 -24.586 1.00 73.88 646 VAL A CA 1
ATOM 5131 C C . VAL A 1 646 ? 17.377 0.347 -25.653 1.00 73.88 646 VAL A C 1
ATOM 5133 O O . VAL A 1 646 ? 17.487 -0.044 -26.816 1.00 73.88 646 VAL A O 1
ATOM 5136 N N . LEU A 1 647 ? 17.797 1.558 -25.271 1.00 68.69 647 LEU A N 1
ATOM 5137 C CA . LEU A 1 647 ? 18.432 2.511 -26.193 1.00 68.69 647 LEU A CA 1
ATOM 5138 C C . LEU A 1 647 ? 17.581 2.745 -27.460 1.00 68.69 647 LEU A C 1
ATOM 5140 O O . LEU A 1 647 ? 18.093 2.638 -28.573 1.00 68.69 647 LEU A O 1
ATOM 5144 N N . ASN A 1 648 ? 16.279 3.006 -27.292 1.00 69.31 648 ASN A N 1
ATOM 5145 C CA . ASN A 1 648 ? 15.287 3.189 -28.367 1.00 69.31 648 ASN A CA 1
ATOM 5146 C C . ASN A 1 648 ? 15.080 1.975 -29.295 1.00 69.31 648 ASN A C 1
ATOM 5148 O O . ASN A 1 648 ? 14.490 2.121 -30.362 1.00 69.31 648 ASN A O 1
ATOM 5152 N N . LYS A 1 649 ? 15.527 0.775 -28.903 1.00 75.88 649 LYS A N 1
ATOM 5153 C CA . LYS A 1 649 ? 15.247 -0.471 -29.624 1.00 75.88 649 LYS A CA 1
ATOM 5154 C C . LYS A 1 649 ? 14.382 -1.382 -28.761 1.00 75.88 649 LYS A C 1
ATOM 5156 O O . LYS A 1 649 ? 14.735 -1.703 -27.627 1.00 75.88 649 LYS A O 1
ATOM 5161 N N . LYS A 1 650 ? 13.252 -1.815 -29.319 1.00 81.56 650 LYS A N 1
ATOM 5162 C CA . LYS A 1 650 ? 12.391 -2.827 -28.704 1.00 81.56 650 LYS A CA 1
ATOM 5163 C C . LYS A 1 650 ? 13.057 -4.190 -28.828 1.00 81.56 650 LYS A C 1
ATOM 5165 O O . LYS A 1 650 ? 13.422 -4.605 -29.925 1.00 81.56 650 LYS A O 1
ATOM 5170 N N . MET A 1 651 ? 13.201 -4.875 -27.707 1.00 82.25 651 MET A N 1
ATOM 5171 C CA . MET A 1 651 ? 13.705 -6.239 -27.636 1.00 82.25 651 MET A CA 1
ATOM 5172 C C . MET A 1 651 ? 12.628 -7.126 -27.033 1.00 82.25 651 MET A C 1
ATOM 5174 O O . MET A 1 651 ? 11.929 -6.705 -26.111 1.00 82.25 651 MET A O 1
ATOM 5178 N N . LYS A 1 652 ? 12.499 -8.346 -27.549 1.00 86.81 652 LYS A N 1
ATOM 5179 C CA . LYS A 1 652 ? 11.527 -9.329 -27.076 1.00 86.81 652 LYS A CA 1
ATOM 5180 C C . LYS A 1 652 ? 12.254 -10.577 -26.597 1.00 86.81 652 LYS A C 1
ATOM 5182 O O . LYS A 1 652 ? 13.177 -11.038 -27.261 1.00 86.81 652 LYS A O 1
ATOM 5187 N N . PHE A 1 653 ? 11.823 -11.125 -25.470 1.00 86.88 653 PHE A N 1
ATOM 5188 C CA . PHE A 1 653 ? 12.292 -12.412 -24.959 1.00 86.88 653 PHE A CA 1
ATOM 5189 C C . PHE A 1 653 ? 11.130 -13.192 -24.343 1.00 86.88 653 PHE A C 1
ATOM 5191 O O . PHE A 1 653 ? 10.128 -12.615 -23.918 1.00 86.88 653 PHE A O 1
ATOM 5198 N N . LYS A 1 654 ? 11.246 -14.521 -24.317 1.00 84.69 654 LYS A N 1
ATOM 5199 C CA . LYS A 1 654 ? 10.234 -15.396 -23.712 1.00 84.69 654 LYS A CA 1
ATOM 5200 C C . LYS A 1 654 ? 10.459 -15.481 -22.205 1.00 84.69 654 LYS A C 1
ATOM 5202 O O . LYS A 1 654 ? 11.587 -15.701 -21.773 1.00 84.69 654 LYS A O 1
ATOM 5207 N N . ILE A 1 655 ? 9.389 -15.350 -21.429 1.00 83.56 655 ILE A N 1
ATOM 5208 C CA . ILE A 1 655 ? 9.405 -15.544 -19.979 1.00 83.56 655 ILE A CA 1
ATOM 5209 C C . ILE A 1 655 ? 8.975 -16.979 -19.685 1.00 83.56 655 ILE A C 1
ATOM 5211 O O . ILE A 1 655 ? 7.837 -17.338 -19.974 1.00 83.56 655 ILE A O 1
ATOM 5215 N N . LYS A 1 656 ? 9.883 -17.797 -19.142 1.00 80.44 656 LYS A N 1
ATOM 5216 C CA . LYS A 1 656 ? 9.627 -19.215 -18.830 1.00 80.44 656 LYS A CA 1
ATOM 5217 C C . LYS A 1 656 ? 9.650 -19.538 -17.333 1.00 80.44 656 LYS A C 1
ATOM 5219 O O . LYS A 1 656 ? 9.318 -20.651 -16.950 1.00 80.44 656 LYS A O 1
ATOM 5224 N N . ARG A 1 657 ? 10.059 -18.597 -16.480 1.00 82.50 657 ARG A N 1
ATOM 5225 C CA . ARG A 1 657 ? 10.036 -18.741 -15.017 1.00 82.50 657 ARG A CA 1
ATOM 5226 C C . ARG A 1 657 ? 9.767 -17.402 -14.338 1.00 82.50 657 ARG A C 1
ATOM 5228 O O . ARG A 1 657 ? 9.818 -16.359 -14.991 1.00 82.50 657 ARG A O 1
ATOM 5235 N N . GLY A 1 658 ? 9.503 -17.451 -13.039 1.00 84.50 658 GLY A N 1
ATOM 5236 C CA . GLY A 1 658 ? 9.219 -16.283 -12.223 1.00 84.50 658 GLY A CA 1
ATOM 5237 C C . GLY A 1 658 ? 7.760 -15.844 -12.266 1.00 84.50 658 GLY A C 1
ATOM 5238 O O . GLY A 1 658 ? 6.969 -16.221 -13.132 1.00 84.50 658 GLY A O 1
ATOM 5239 N N . VAL A 1 659 ? 7.405 -15.015 -11.295 1.00 86.12 659 VAL A N 1
ATOM 5240 C CA . VAL A 1 659 ? 6.115 -14.337 -11.191 1.00 86.12 659 VAL A CA 1
ATOM 5241 C C . VAL A 1 659 ? 6.288 -12.862 -11.556 1.00 86.12 659 VAL A C 1
ATOM 5243 O O . VAL A 1 659 ? 7.268 -12.213 -11.191 1.00 86.12 659 VAL A O 1
ATOM 5246 N N . ARG A 1 660 ? 5.328 -12.299 -12.291 1.00 83.25 660 ARG A N 1
ATOM 5247 C CA . ARG A 1 660 ? 5.438 -10.943 -12.853 1.00 83.25 660 ARG A CA 1
ATOM 5248 C C . ARG A 1 660 ? 5.447 -9.877 -11.753 1.00 83.25 660 ARG A C 1
ATOM 5250 O O . ARG A 1 660 ? 4.433 -9.661 -11.082 1.00 83.25 660 ARG A O 1
ATOM 5257 N N . GLN A 1 661 ? 6.554 -9.158 -11.578 1.00 76.88 661 GLN A N 1
ATOM 5258 C CA . GLN A 1 661 ? 6.628 -8.076 -10.595 1.00 76.88 661 GLN A CA 1
ATOM 5259 C C . GLN A 1 661 ? 5.725 -6.901 -11.018 1.00 76.88 661 GLN A C 1
ATOM 5261 O O . GLN A 1 661 ? 6.031 -6.180 -11.963 1.00 76.88 661 GLN A O 1
ATOM 5266 N N . GLY A 1 662 ? 4.605 -6.707 -10.315 1.00 78.19 662 GLY A N 1
ATOM 5267 C CA . GLY A 1 662 ? 3.572 -5.718 -10.662 1.00 78.19 662 GLY A CA 1
ATOM 5268 C C . GLY A 1 662 ? 2.197 -6.318 -10.978 1.00 78.19 662 GLY A C 1
ATOM 5269 O O . GLY A 1 662 ? 1.236 -5.562 -11.146 1.00 78.19 662 GLY A O 1
ATOM 5270 N N . ASP A 1 663 ? 2.091 -7.649 -11.026 1.00 86.00 663 ASP A N 1
ATOM 5271 C CA . ASP A 1 663 ? 0.812 -8.356 -11.089 1.00 86.00 663 ASP A CA 1
ATOM 5272 C C . ASP A 1 663 ? 0.183 -8.549 -9.695 1.00 86.00 663 ASP A C 1
ATOM 5274 O O . ASP A 1 663 ? 0.879 -8.563 -8.676 1.00 86.00 663 ASP A O 1
ATOM 5278 N N . SER A 1 664 ? -1.146 -8.684 -9.652 1.00 86.25 664 SER A N 1
ATOM 5279 C CA . SER A 1 664 ? -1.913 -8.834 -8.413 1.00 86.25 664 SER A CA 1
ATOM 5280 C C . SER A 1 664 ? -1.674 -10.178 -7.717 1.00 86.25 664 SER A C 1
ATOM 5282 O O . SER A 1 664 ? -1.739 -10.220 -6.489 1.00 86.25 664 SER A O 1
ATOM 5284 N N . SER A 1 665 ? -1.403 -11.257 -8.465 1.00 89.88 665 SER A N 1
ATOM 5285 C CA . SER A 1 665 ? -1.211 -12.595 -7.883 1.00 89.88 665 SER A CA 1
ATOM 5286 C C . SER A 1 665 ? 0.205 -12.846 -7.385 1.00 89.88 665 SER A C 1
ATOM 5288 O O . SER A 1 665 ? 0.394 -13.611 -6.441 1.00 89.88 665 SER A O 1
ATOM 5290 N N . SER A 1 666 ? 1.203 -12.188 -7.978 1.00 90.81 666 SER A N 1
ATOM 5291 C CA . SER A 1 666 ? 2.622 -12.451 -7.715 1.00 90.81 666 SER A CA 1
ATOM 5292 C C . SER A 1 666 ? 3.018 -12.419 -6.235 1.00 90.81 666 SER A C 1
ATOM 5294 O O . SER A 1 666 ? 3.739 -13.323 -5.821 1.00 90.81 666 SER A O 1
ATOM 5296 N N . PRO A 1 667 ? 2.560 -11.457 -5.403 1.00 91.38 667 PRO A N 1
ATOM 5297 C CA . PRO A 1 667 ? 2.904 -11.442 -3.980 1.00 91.38 667 PRO A CA 1
ATOM 5298 C C . PRO A 1 667 ? 2.410 -12.677 -3.218 1.00 91.38 667 PRO A C 1
ATOM 5300 O O . PRO A 1 667 ? 3.138 -13.211 -2.386 1.00 91.38 667 PRO A O 1
ATOM 5303 N N . LEU A 1 668 ? 1.189 -13.140 -3.513 1.00 91.00 668 LEU A N 1
ATOM 5304 C CA . LEU A 1 668 ? 0.618 -14.327 -2.878 1.00 91.00 668 LEU A CA 1
ATOM 5305 C C . LEU A 1 668 ? 1.331 -15.591 -3.354 1.00 91.00 668 LEU A C 1
ATOM 5307 O O . LEU A 1 668 ? 1.703 -16.417 -2.533 1.00 91.00 668 LEU A O 1
ATOM 5311 N N . LEU A 1 669 ? 1.554 -15.728 -4.662 1.00 91.44 669 LEU A N 1
ATOM 5312 C CA . LEU A 1 669 ? 2.239 -16.895 -5.222 1.00 91.44 669 LEU A CA 1
ATOM 5313 C C . LEU A 1 669 ? 3.673 -17.018 -4.693 1.00 91.44 669 LEU A C 1
ATOM 5315 O O . LEU A 1 669 ? 4.104 -18.116 -4.361 1.00 91.44 669 LEU A O 1
ATOM 5319 N N . PHE A 1 670 ? 4.381 -15.894 -4.547 1.00 91.19 670 PHE A N 1
ATOM 5320 C CA . PHE A 1 670 ? 5.694 -15.869 -3.906 1.00 91.19 670 PHE A CA 1
ATOM 5321 C C . PHE A 1 670 ? 5.619 -16.309 -2.438 1.00 91.19 670 PHE A C 1
ATOM 5323 O O . PHE A 1 670 ? 6.417 -17.131 -2.007 1.00 91.19 670 PHE A O 1
ATOM 5330 N N . ALA A 1 671 ? 4.644 -15.799 -1.680 1.00 90.75 671 ALA A N 1
ATOM 5331 C CA . ALA A 1 671 ? 4.443 -16.178 -0.283 1.00 90.75 671 ALA A CA 1
ATOM 5332 C C . ALA A 1 671 ? 4.134 -17.678 -0.117 1.00 90.75 671 ALA A C 1
ATOM 5334 O O . ALA A 1 671 ? 4.626 -18.294 0.821 1.00 90.75 671 ALA A O 1
ATOM 5335 N N . LEU A 1 672 ? 3.346 -18.266 -1.021 1.00 90.75 672 LEU A N 1
ATOM 5336 C CA . LEU A 1 672 ? 3.042 -19.701 -1.017 1.00 90.75 672 LEU A CA 1
ATOM 5337 C C . LEU A 1 672 ? 4.266 -20.550 -1.366 1.00 90.75 672 LEU A C 1
ATOM 5339 O O . LEU A 1 672 ? 4.515 -21.551 -0.707 1.00 90.75 672 LEU A O 1
ATOM 5343 N N . ALA A 1 673 ? 5.045 -20.135 -2.368 1.00 89.56 673 ALA A N 1
ATOM 5344 C CA . ALA A 1 673 ? 6.282 -20.821 -2.726 1.00 89.56 673 ALA A CA 1
ATOM 5345 C C . ALA A 1 673 ? 7.320 -20.757 -1.595 1.00 89.56 673 ALA A C 1
ATOM 5347 O O . ALA A 1 673 ? 7.999 -21.743 -1.339 1.00 89.56 673 ALA A O 1
ATOM 5348 N N . LEU A 1 674 ? 7.427 -19.614 -0.908 1.00 89.75 674 LEU A N 1
ATOM 5349 C CA . LEU A 1 674 ? 8.310 -19.471 0.246 1.00 89.75 674 LEU A CA 1
ATOM 5350 C C . LEU A 1 674 ? 7.865 -20.363 1.408 1.00 89.75 674 LEU A C 1
ATOM 5352 O O . LEU A 1 674 ? 8.715 -21.015 1.996 1.00 89.75 674 LEU A O 1
ATOM 5356 N N . GLN A 1 675 ? 6.561 -20.425 1.695 1.00 89.12 675 GLN A N 1
ATOM 5357 C CA . GLN A 1 675 ? 6.035 -21.300 2.743 1.00 89.12 675 GLN A CA 1
ATOM 5358 C C . GLN A 1 675 ? 6.386 -22.763 2.471 1.00 89.12 675 GLN A C 1
ATOM 5360 O O . GLN A 1 675 ? 6.903 -23.416 3.357 1.00 89.12 675 GLN A O 1
ATOM 5365 N N . ALA A 1 676 ? 6.221 -23.245 1.237 1.00 87.06 676 ALA A N 1
ATOM 5366 C CA . ALA A 1 676 ? 6.585 -24.619 0.895 1.00 87.06 676 ALA A CA 1
ATOM 5367 C C . ALA A 1 676 ? 8.080 -24.922 1.105 1.00 87.06 676 ALA A C 1
ATOM 5369 O O . ALA A 1 676 ? 8.430 -26.015 1.527 1.00 87.06 676 ALA A O 1
ATOM 5370 N N . ILE A 1 677 ? 8.964 -23.950 0.847 1.00 86.62 677 ILE A N 1
ATOM 5371 C CA . ILE A 1 677 ? 10.398 -24.088 1.150 1.00 86.62 677 ILE A CA 1
ATOM 5372 C C . ILE A 1 677 ? 10.629 -24.128 2.665 1.00 86.62 677 ILE A C 1
ATOM 5374 O O . ILE A 1 677 ? 11.473 -24.885 3.129 1.00 86.62 677 ILE A O 1
ATOM 5378 N N . LEU A 1 678 ? 9.911 -23.306 3.434 1.00 86.56 678 LEU A N 1
ATOM 5379 C CA . LEU A 1 678 ? 10.004 -23.317 4.895 1.00 86.56 678 LEU A CA 1
ATOM 5380 C C . LEU A 1 678 ? 9.502 -24.644 5.474 1.00 86.56 678 LEU A C 1
ATOM 5382 O O . LEU A 1 678 ? 10.173 -25.181 6.340 1.00 86.56 678 LEU A O 1
ATOM 5386 N N . ASP A 1 679 ? 8.412 -25.201 4.941 1.00 84.44 679 ASP A N 1
ATOM 5387 C CA . ASP A 1 679 ? 7.875 -26.508 5.342 1.00 84.44 679 ASP A CA 1
ATOM 5388 C C . ASP A 1 679 ? 8.876 -27.652 5.058 1.00 84.44 679 ASP A C 1
ATOM 5390 O O . ASP A 1 679 ? 8.938 -28.623 5.803 1.00 84.44 679 ASP A O 1
ATOM 5394 N N . GLU A 1 680 ? 9.681 -27.554 3.988 1.00 83.69 680 GLU A N 1
ATOM 5395 C CA . GLU A 1 680 ? 10.764 -28.514 3.697 1.00 83.69 680 GLU A CA 1
ATOM 5396 C C . GLU A 1 680 ? 11.984 -28.334 4.629 1.00 83.69 680 GLU A C 1
ATOM 5398 O O . GLU A 1 680 ? 12.690 -29.302 4.913 1.00 83.69 680 GLU A O 1
ATOM 5403 N N . LEU A 1 681 ? 12.260 -27.101 5.078 1.00 80.00 681 LEU A N 1
ATOM 5404 C CA . LEU A 1 681 ? 13.396 -26.760 5.951 1.00 80.00 681 LEU A CA 1
ATOM 5405 C C . LEU A 1 681 ? 13.114 -26.978 7.435 1.00 80.00 681 LEU A C 1
ATOM 5407 O O . LEU A 1 681 ? 14.052 -27.195 8.201 1.00 80.00 681 LEU A O 1
ATOM 5411 N N . ASP A 1 682 ? 11.849 -26.888 7.825 1.00 69.31 682 ASP A N 1
ATOM 5412 C CA . ASP A 1 682 ? 11.353 -27.211 9.151 1.00 69.31 682 ASP A CA 1
ATOM 5413 C C . ASP A 1 682 ? 10.556 -28.517 9.049 1.00 69.31 682 ASP A C 1
ATOM 5415 O O . ASP A 1 682 ? 9.321 -28.494 9.034 1.00 69.31 682 ASP A O 1
ATOM 5419 N N . PRO A 1 683 ? 11.233 -29.679 8.917 1.00 50.31 683 PRO A N 1
ATOM 5420 C CA . PRO A 1 683 ? 10.576 -30.953 9.113 1.00 50.31 683 PRO A CA 1
ATOM 5421 C C . PRO A 1 683 ? 10.202 -31.012 10.594 1.00 50.31 683 PRO A C 1
ATOM 5423 O O . PRO A 1 683 ? 10.963 -31.514 11.422 1.00 50.31 683 PRO A O 1
ATOM 5426 N N . ALA A 1 684 ? 9.063 -30.429 10.961 1.00 43.41 684 ALA A N 1
ATOM 5427 C CA . ALA A 1 684 ? 8.517 -30.639 12.286 1.00 43.41 684 ALA A CA 1
ATOM 5428 C C . ALA A 1 684 ? 8.364 -32.166 12.494 1.00 43.41 684 ALA A C 1
ATOM 5430 O O . ALA A 1 684 ? 7.976 -32.860 11.548 1.00 43.41 684 ALA A O 1
ATOM 5431 N N . PRO A 1 685 ? 8.716 -32.690 13.680 1.00 41.09 685 PRO A N 1
ATOM 5432 C CA . PRO A 1 685 ? 8.667 -34.120 13.986 1.00 41.09 685 PRO A CA 1
ATOM 5433 C C . PRO A 1 685 ? 7.267 -34.733 13.889 1.00 41.09 685 PRO A C 1
ATOM 5435 O O . PRO A 1 685 ? 6.267 -34.003 14.104 1.00 41.09 685 PRO A O 1
#

pLDDT: mean 78.5, std 13.41, range [30.31, 96.69]

Secondary structure (DSSP, 8-state):
-PPPTTHHHHHHHHHTT--HHHHHHHTT--HHHHHHHHHHHHHHSS-PPP-PPPS---S--HHHHHHHHHHHHH-TT--HHHHHHHHTS-HHHHHHIIIIIS--------------HHHHHHHHHHHHHHHHHHHTT--HHHHHHHHT--HHHHHHHHHHHHHHSS-PPPPP-PPP-SS--HHHHHHHHHHHHH-TT--HHHHHHHTT--HHHHHHIIIIIS-----PPPP-PPPPHHHHHHHHHHHHHHHHHHHHS-GGGEEEEEEEEEE-S----TTT------TTGGG-GGGT--PPPSS--EEEEEEEE-SS-BPPPEEEPTT----HHHIIIIIIIIIIHHHHHHHHTT---EEE----TTTTSHHHHHHHHHH-TT-B-TTS-B-STHHHHHHHHHHH----S-S-EE-TTS-EE--HHHHHHHHHHHHHHHTS-SSPPP-----SPPPPPPPHHHHHHHHHTS-SS----TT---HHHHHHTHHHHHHHHHHHHHHHHHH-PPPHHHHEEEEEEEESSSS--SGGGEEEEEE--HHHHHHHHHHHHHHHHHSTTTS-TT--TT-TT--HHHHHHHHHHHHHHHHHTT----------TTTTTT--HHHHHHHHHHTT--HHHHHHHHHHHHTEEEEEEETTEEEEEEE-SS--TT-SSHHHHHHHHHHHHHHHH----

Foldseek 3Di:
DDDDPCLVVLVVVVVVVDDLVVSCVVVVHDSVVSVVQVVVCVVPVGSDDDDDDDDPDDPPDPVLLVVLVVVCVVPVPDDLVNVCVVVVHDSVSSVCSVCPVVVHDDDDDDPDPDQDVVNVVVVVVLLVQLVVCVVVVDDLVVSCVVSVHDSVVSVVQVVVCVVPVDSDDDDPDDDDPPQPDPVLLVVLVVVCVVPVPDDLVVVCVVSVHDSVSSVCSCCPVVVHDDDDDDDDDDADPVNVVLVVLLVVVVVVVCVLPPQQQEKEKDKDKDFPDDDPDPVPDDDDDDPVRVPDPVVPDDDDDPDGDIWIWMKIDGPADIWDIDIDDPPDDDALVCCLPRPVPPTPQVCSCVVCVPPHHEYDYDCPVSCVDPVNVVSCVVRPQHYQDPSRDRDDPCPVVVSVVSVVPPVFLPCWAADPVRDIDRDQVVSVVVLQVVVQVLQPDPDDFDPDDQDFAADDADDLVLLLVLLVPDDQPDQAWPVRDGSVVCNVCVVPCSVVLSVVLRCCLVVVDDDPQLQEWEWDWDACHPRDRYPLRTDTATHGHPSLLSSLLSLLVVLCVLCVVLQDPQDQFPDPPGDPVVNVVVVVVVVVVCVVVVNDDDDDDDDDRVLQSAAALSLLLVLCSVSSHGPSSSSNQCNSQQNHWYWYQGPNDTDTHGRHDGHHRHGNNSRVSSSSSVSVVVCVVCVPD

Sequence (685 aa):
MKSSPHRPSIELLFKRGLGSAEIARRLQISSSTVRNVVAAIKKRGDASEVKKSGRPRSVNTRNTRAIIKKRIIRNDGLSLNRMASQLGIARSTVQSIVKNDLKLKSYKLRRGQYLSDKSKAMRLEKCRKLLQHFQRGLGSAEIARRLQISSSTVRNVVAAIKKRGDASEVKKSGRPRSVNTRNTRAIIKKRIIRNDGLSLNRMASQLGIARSTVQSIVKNDLKLKSYKLRRGQYLSDKSKAMRLEKCRKLLQHFQVRRVSDVIWTDEKIFTIEPLPNRQNQRQLLSKDDSMSPKRRLAHNRLFPKSVMVWAGITATGKTPLVFIERNVKINSEVYQKIVLMDNLLPWVTQHFAGGPFILQQDWAPSHGSRSTLAVLEAHFPGFLDKNFCVSGASGAVYLERALTLKSSPFTNLERPDGSTTYNRPENRKLVLTHFSNLYAATTREPRSRYTHPDDPEILQHEVENAIVTSKTNISPGPDQITMLQLKLGNESIAPHLTAALNQVLTNGRTPEDWKTVKIYLLPKTTKPKKLKAYRPVALSSIVSKLFTKILTRRITAKSKYYLEESQAGFRRGRGCADSIQVVSQMLVKCTEFKIPLVAVFLGFTFAFDNVNWTKISEVLNNLQIGRNVIRALNNSNFSAIGELNVLNKKMKFKIKRGVRQGDSSSPLLFALALQAILDELDPAP

InterPro domains:
  IPR000477 Reverse transcriptase domain [PF00078] (528-682)
  IPR000477 Reverse transcriptase domain [PS50878] (503-685)
  IPR000792 Transcription regulator LuxR, C-terminal [PS00622] (17-44)
  IPR000792 Transcription regulator LuxR, C-terminal [PS00622] (137-164)
  IPR009057 Homedomain-like superfamily [SSF46689] (9-99)
  IPR009057 Homedomain-like superfamily [SSF46689] (117-219)
  IPR036388 Winged helix-like DNA-binding domain superfamily [G3DSA:1.10.10.10] (125-172)
  IPR036397 Ribonuclease H superfamily [G3DSA:3.30.420.10] (224-389)
  IPR043502 DNA/RNA polymerase superfamily [SSF56672] (471-677)